Protein AF-A0A9E0Y8R3-F1 (afdb_monomer_lite)

Foldseek 3Di:
DDPVCVCVVLVHDLVLVVVCLLDDPVVVVSPVVRPCSLVVCVVVQQWDDDDPDIGGDPVVVVVCVVCVCVSCPPPPPRPVSSVVVPPDDDDPDDDQDDLLVLLVLVVQVVHADACVLQVLVVVCVVVCVVVVQWDQDPRHIHGDPNVVVSNVPDDVVSNPDNSSVVSVPRDRDDDPPVLQVQLVVLVVVVVVPDQLPRSCVVVVHHSVVNLVSVCSHPCNVVVVVVVVVVVVVVVVVVVVVVVVVVVVVVVVVVVVVLVVLLCQFQCNVCVVLCVAWADCVQCPPDDSSNHHQPDQDWGWTAHQQARDIDIDGSNVCCVLVVVVFNPDPVVNRDPDDDRDFFQCRVCVVLCVAWADDVQDPPDDSRRDHQQDKGWTAGNPPGDIDIDGNVCQCVVAVVVPHNPPCVRNVQDDPDDPVNLQFQQQCVNCVPCCVAWADPVLCVLLVHDRNPHTQLAQDKGWTAHNPPRQIEIDGSVVLVVCVVVVHDSQCVVNVHDGDDHQFQCVVQVVLCVQWADCVVVVVVVDDSVSHHQQRQDWGWTAHNPPRDIDTDGSNVCCVPAVVVVHNSPPPPD

pLDDT: mean 76.85, std 16.9, range [23.08, 95.69]

Radius of gyration: 63.51 Å; chains: 1; bounding box: 125×65×151 Å

Sequence (571 aa):
MNKRTLVKSLGISRRQFLRVLAGGPLARAVMRAARGVGDRLVALGLAELAGEELRLTAFGRAFIDAYHDELFAGVPDDRARLLDGLVTMTPAGSGEPGKFEFLFLDFLAAGPRPEYEIRNAAPIVPNLIARGLIRRAADGISLTKAGRAALAACPPEFLDRDPAEIFRSLRPPPGDARKIARAAVFVEQFNSGLDFAQIAEKNGLSPKTVMEIISHHPDYSLILESRRKEREKRGVERRERRAAERREEREAARRERTALLRAQSLGGRFPERIAELWDAGRNAGRDPFAMRQQITFKIWLRCPRDGYSWSRTVFAVQQNWAQGKSGCPACRGRFGKGEKPSLSGSYPEMIERFWDWEANPGLDPQRIGRRDTVRLRCDCHGHEWSSSVWLLVDKFWKRGRTGCPACDGEPRAGSRKAEASIFLERAYPELVAGYWDSEKNSLNGLVTRTMKSDSDKIAWFKCPVDGCEWTYRIHLAVRQWENGENICPRCRGAREPQPKTVMQLYPRLVKRLWDHLKNKPLGLDPALLVTTSTREVCLKCPRDGAVWQVPLESVVGKFWSRGLSGCPKCG

Structure (mmCIF, N/CA/C/O backbone):
data_AF-A0A9E0Y8R3-F1
#
_entry.id   AF-A0A9E0Y8R3-F1
#
loop_
_atom_site.group_PDB
_atom_site.id
_atom_site.type_symbol
_atom_site.label_atom_id
_atom_site.label_alt_id
_atom_site.label_comp_id
_atom_site.label_asym_id
_atom_site.label_entity_id
_atom_site.label_seq_id
_atom_site.pdbx_PDB_ins_code
_atom_site.Cartn_x
_atom_site.Cartn_y
_atom_site.Cartn_z
_atom_site.occupancy
_atom_site.B_iso_or_equiv
_atom_site.auth_seq_id
_atom_site.auth_comp_id
_atom_site.auth_asym_id
_atom_site.auth_atom_id
_atom_site.pdbx_PDB_model_num
ATOM 1 N N . MET A 1 1 ? -58.155 -15.470 37.884 1.00 47.62 1 MET A N 1
ATOM 2 C CA . MET A 1 1 ? -57.202 -16.069 36.918 1.00 47.62 1 MET A CA 1
ATOM 3 C C . MET A 1 1 ? -57.975 -17.068 36.062 1.00 47.62 1 MET A C 1
ATOM 5 O O . MET A 1 1 ? -58.681 -17.871 36.650 1.00 47.62 1 MET A O 1
ATOM 9 N N . ASN A 1 2 ? -57.946 -16.998 34.724 1.00 48.44 2 ASN A N 1
ATOM 10 C CA . ASN A 1 2 ? -58.759 -17.905 33.888 1.00 48.44 2 ASN A CA 1
ATOM 11 C C . ASN A 1 2 ? -58.100 -19.299 33.722 1.00 48.44 2 ASN A C 1
ATOM 13 O O . ASN A 1 2 ? -56.878 -19.430 33.830 1.00 48.44 2 ASN A O 1
ATOM 17 N N . LYS A 1 3 ? -58.917 -20.328 33.435 1.00 52.62 3 LYS A N 1
ATOM 18 C CA . LYS A 1 3 ? -58.564 -21.762 33.300 1.00 52.62 3 LYS A CA 1
ATOM 19 C C . LYS A 1 3 ? -57.308 -22.049 32.468 1.00 52.62 3 LYS A C 1
ATOM 21 O O . LYS A 1 3 ? -56.475 -22.868 32.859 1.00 52.62 3 LYS A O 1
ATOM 26 N N . ARG A 1 4 ? -57.159 -21.392 31.312 1.00 52.09 4 ARG A N 1
ATOM 27 C CA . ARG A 1 4 ? -56.016 -21.600 30.404 1.00 52.09 4 ARG A CA 1
ATOM 28 C C . ARG A 1 4 ? -54.733 -21.014 30.976 1.00 52.09 4 ARG A C 1
ATOM 30 O O . ARG A 1 4 ? -53.665 -21.555 30.708 1.00 52.09 4 ARG A O 1
ATOM 37 N N . THR A 1 5 ? -54.840 -19.951 31.764 1.00 55.53 5 THR A N 1
ATOM 38 C CA . THR A 1 5 ? -53.699 -19.274 32.380 1.00 55.53 5 THR A CA 1
ATOM 39 C C . THR A 1 5 ? -53.151 -20.070 33.564 1.00 55.53 5 THR A C 1
ATOM 41 O O . THR A 1 5 ? -51.937 -20.175 33.683 1.00 55.53 5 THR A O 1
ATOM 44 N N . LEU A 1 6 ? -54.017 -20.711 34.367 1.00 56.97 6 LEU A N 1
ATOM 45 C CA . LEU A 1 6 ? -53.619 -21.549 35.513 1.00 56.97 6 LEU A CA 1
ATOM 46 C C . LEU A 1 6 ? -52.920 -22.848 35.099 1.00 56.97 6 LEU A C 1
ATOM 48 O O . LEU A 1 6 ? -51.835 -23.161 35.581 1.00 56.97 6 LEU A O 1
ATOM 52 N N . VAL A 1 7 ? -53.504 -23.597 34.163 1.00 57.47 7 VAL A N 1
ATOM 53 C CA . VAL A 1 7 ? -52.907 -24.865 33.711 1.00 57.47 7 VAL A CA 1
ATOM 54 C C . VAL A 1 7 ? -51.597 -24.607 32.952 1.00 57.47 7 VAL A C 1
ATOM 56 O O . VAL A 1 7 ? -50.610 -25.308 33.172 1.00 57.47 7 VAL A O 1
ATOM 59 N N . LYS A 1 8 ? -51.528 -23.535 32.142 1.00 57.81 8 LYS A N 1
ATOM 60 C CA . LYS A 1 8 ? -50.270 -23.102 31.507 1.00 57.81 8 LYS A CA 1
ATOM 61 C C . LYS A 1 8 ? -49.225 -22.636 32.522 1.00 57.81 8 LYS A C 1
ATOM 63 O O . LYS A 1 8 ? -48.057 -22.965 32.346 1.00 57.81 8 LYS A O 1
ATOM 68 N N . SER A 1 9 ? -49.610 -21.917 33.582 1.00 55.72 9 SER A N 1
ATOM 69 C CA . SER A 1 9 ? -48.657 -21.449 34.601 1.00 55.72 9 SER A CA 1
ATOM 70 C C . SER A 1 9 ? -48.089 -22.579 35.457 1.00 55.72 9 SER A C 1
ATOM 72 O O . SER A 1 9 ? -47.022 -22.425 36.045 1.00 55.72 9 SER A O 1
ATOM 74 N N . LEU A 1 10 ? -48.770 -23.723 35.528 1.00 56.44 10 LEU A N 1
ATOM 75 C CA . LEU A 1 10 ? -48.276 -24.919 36.214 1.00 56.44 10 LEU A CA 1
ATOM 76 C C . LEU A 1 10 ? -47.388 -25.798 35.317 1.00 56.44 10 LEU A C 1
ATOM 78 O O . LEU A 1 10 ? -46.701 -26.671 35.832 1.00 56.44 10 LEU A O 1
ATOM 82 N N . GLY A 1 11 ? -47.353 -25.552 34.001 1.00 55.81 11 GLY A N 1
ATOM 83 C CA . GLY A 1 11 ? -46.495 -26.287 33.063 1.00 55.81 11 GLY A CA 1
ATOM 84 C C . GLY A 1 11 ? -46.877 -27.760 32.870 1.00 55.81 11 GLY A C 1
ATOM 85 O O . GLY A 1 11 ? -46.059 -28.536 32.385 1.00 55.81 11 GLY A O 1
ATOM 86 N N . ILE A 1 12 ? -48.100 -28.151 33.243 1.00 60.00 12 ILE A N 1
ATOM 87 C CA . ILE A 1 12 ? -48.602 -29.529 33.158 1.00 60.00 12 ILE A CA 1
ATOM 88 C C . ILE A 1 12 ? -49.903 -29.593 32.357 1.00 60.00 12 ILE A C 1
ATOM 90 O O . ILE A 1 12 ? -50.650 -28.620 32.261 1.00 60.00 12 ILE A O 1
ATOM 94 N N . SER A 1 13 ? -50.193 -30.751 31.766 1.00 61.66 13 SER A N 1
ATOM 95 C CA . SER A 1 13 ? -51.445 -30.970 31.035 1.00 61.66 13 SER A CA 1
ATOM 96 C C . SER A 1 13 ? -52.655 -31.046 31.975 1.00 61.66 13 SER A C 1
ATOM 98 O O . SER A 1 13 ? -52.537 -31.430 33.138 1.00 61.66 13 SER A O 1
ATOM 100 N N . ARG A 1 14 ? -53.859 -30.770 31.450 1.00 60.88 14 ARG A N 1
ATOM 101 C CA . ARG A 1 14 ? -55.130 -30.913 32.192 1.00 60.88 14 ARG A CA 1
ATOM 102 C C . ARG A 1 14 ? -55.291 -32.314 32.800 1.00 60.88 14 ARG A C 1
ATOM 104 O O . ARG A 1 14 ? -55.692 -32.424 33.948 1.00 60.88 14 ARG A O 1
ATOM 111 N N . ARG A 1 15 ? -54.914 -33.380 32.079 1.00 58.81 15 ARG A N 1
ATOM 112 C CA . ARG A 1 15 ? -54.946 -34.763 32.601 1.00 58.81 15 ARG A CA 1
ATOM 113 C C . ARG A 1 15 ? -53.953 -34.990 33.746 1.00 58.81 15 ARG A C 1
ATOM 115 O O . ARG A 1 15 ? -54.273 -35.710 34.682 1.00 58.81 15 ARG A O 1
ATOM 122 N N . GLN A 1 16 ? -52.764 -34.389 33.688 1.00 59.12 16 GLN A N 1
ATOM 123 C CA . GLN A 1 16 ? -51.786 -34.464 34.782 1.00 59.12 16 GLN A CA 1
ATOM 124 C C . GLN A 1 16 ? -52.257 -33.681 36.011 1.00 59.12 16 GLN A C 1
ATOM 126 O O . GLN A 1 16 ? -52.131 -34.186 37.118 1.00 59.12 16 GLN A O 1
ATOM 131 N N . PHE A 1 17 ? -52.855 -32.504 35.816 1.00 63.75 17 PHE A N 1
ATOM 132 C CA . PHE A 1 17 ? -53.446 -31.709 36.895 1.00 63.75 17 PHE A CA 1
ATOM 133 C C . PHE A 1 17 ? -54.542 -32.488 37.637 1.00 63.75 17 PHE A C 1
ATOM 135 O O . PHE A 1 17 ? -54.497 -32.593 38.857 1.00 63.75 17 PHE A O 1
ATOM 142 N N . LEU A 1 18 ? -55.461 -33.129 36.907 1.00 60.72 18 LEU A N 1
ATOM 143 C CA . LEU A 1 18 ? -56.520 -33.950 37.505 1.00 60.72 18 LEU A CA 1
ATOM 144 C C . LEU A 1 18 ? -55.975 -35.186 38.244 1.00 60.72 18 LEU A C 1
ATOM 146 O O . LEU A 1 18 ? -56.464 -35.523 39.315 1.00 60.72 18 LEU A O 1
ATOM 150 N N . ARG A 1 19 ? -54.915 -35.826 37.732 1.00 58.12 19 ARG A N 1
ATOM 151 C CA . ARG A 1 19 ? -54.259 -36.964 38.405 1.00 58.12 19 ARG A CA 1
ATOM 152 C C . ARG A 1 19 ? -53.492 -36.575 39.668 1.00 58.12 19 ARG A C 1
ATOM 154 O O . ARG A 1 19 ? -53.385 -37.393 40.570 1.00 58.12 19 ARG A O 1
ATOM 161 N N . VAL A 1 20 ? -52.955 -35.355 39.737 1.00 59.56 20 VAL A N 1
ATOM 162 C CA . VAL A 1 20 ? -52.355 -34.816 40.971 1.00 59.56 20 VAL A CA 1
ATOM 163 C C . VAL A 1 20 ? -53.433 -34.601 42.033 1.00 59.56 20 VAL A C 1
ATOM 165 O O . VAL A 1 20 ? -53.202 -34.917 43.194 1.00 59.56 20 VAL A O 1
ATOM 168 N N . LEU A 1 21 ? -54.618 -34.132 41.629 1.00 56.56 21 LEU A N 1
ATOM 169 C CA . LEU A 1 21 ? -55.757 -33.953 42.531 1.00 56.56 21 LEU A CA 1
ATOM 170 C C . LEU A 1 21 ? -56.365 -35.284 43.003 1.00 56.56 21 LEU A C 1
ATOM 172 O O . LEU A 1 21 ? -56.852 -35.346 44.124 1.00 56.56 21 LEU A O 1
ATOM 176 N N . ALA A 1 22 ? -56.307 -36.343 42.185 1.00 52.94 22 ALA A N 1
ATOM 177 C CA . ALA A 1 22 ? -56.908 -37.647 42.486 1.00 52.94 22 ALA A CA 1
ATOM 178 C C . ALA A 1 22 ? -56.158 -38.521 43.503 1.00 52.94 22 ALA A C 1
ATOM 180 O O . ALA A 1 22 ? -56.674 -39.557 43.915 1.00 52.94 22 ALA A O 1
ATOM 181 N N . GLY A 1 23 ? -54.957 -38.114 43.921 1.00 54.59 23 GLY A N 1
ATOM 182 C CA . GLY A 1 23 ? -54.152 -38.866 44.884 1.00 54.59 23 GLY A CA 1
ATOM 183 C C . GLY A 1 23 ? -53.606 -40.203 44.351 1.00 54.59 23 GLY A C 1
ATOM 184 O O . GLY A 1 23 ? -53.799 -40.590 43.199 1.00 54.59 23 GLY A O 1
ATOM 185 N N . GLY A 1 24 ? -52.843 -40.908 45.195 1.00 50.69 24 GLY A N 1
ATOM 186 C CA . GLY A 1 24 ? -52.292 -42.240 44.904 1.00 50.69 24 GLY A CA 1
ATOM 187 C C . GLY A 1 24 ? -50.820 -42.289 44.436 1.00 50.69 24 GLY A C 1
ATOM 188 O O . GLY A 1 24 ? -50.138 -41.266 44.323 1.00 50.69 24 GLY A O 1
ATOM 189 N N . PRO A 1 25 ? -50.269 -43.495 44.180 1.00 44.38 25 PRO A N 1
ATOM 190 C CA . PRO A 1 25 ? -48.847 -43.700 43.857 1.00 44.38 25 PRO A CA 1
ATOM 191 C C . PRO A 1 25 ? -48.383 -42.961 42.591 1.00 44.38 25 PRO A C 1
ATOM 193 O O . PRO A 1 25 ? -47.255 -42.471 42.527 1.00 44.38 25 PRO A O 1
ATOM 196 N N . LEU A 1 26 ? -49.275 -42.817 41.604 1.00 39.47 26 LEU A N 1
ATOM 197 C CA . LEU A 1 26 ? -48.995 -42.114 40.350 1.00 39.47 26 LEU A CA 1
ATOM 198 C C . LEU A 1 26 ? -48.906 -40.585 40.545 1.00 39.47 26 LEU A C 1
ATOM 200 O O . LEU A 1 26 ? -48.095 -39.937 39.886 1.00 39.47 26 LEU A O 1
ATOM 204 N N . ALA A 1 27 ? -49.672 -40.010 41.483 1.00 52.88 27 ALA A N 1
ATOM 205 C CA . ALA A 1 27 ? -49.593 -38.592 41.847 1.00 52.88 27 ALA A CA 1
ATOM 206 C C . ALA A 1 27 ? -48.237 -38.258 42.491 1.00 52.88 27 ALA A C 1
ATOM 208 O O . ALA A 1 27 ? -47.607 -37.260 42.139 1.00 52.88 27 ALA A O 1
ATOM 209 N N . ARG A 1 28 ? -47.720 -39.155 43.343 1.00 52.31 28 ARG A N 1
ATOM 210 C CA . ARG A 1 28 ? -46.374 -39.046 43.934 1.00 52.31 28 ARG A CA 1
ATOM 211 C C . ARG A 1 28 ? -45.263 -39.105 42.877 1.00 52.31 28 ARG A C 1
ATOM 213 O O . ARG A 1 28 ? -44.302 -38.344 42.961 1.00 52.31 28 ARG A O 1
ATOM 220 N N . ALA A 1 29 ? -45.409 -39.943 41.848 1.00 42.97 29 ALA A N 1
ATOM 221 C CA . ALA A 1 29 ? -44.460 -40.019 40.733 1.00 42.97 29 ALA A CA 1
ATOM 222 C C . ALA A 1 29 ? -44.472 -38.753 39.850 1.00 42.97 29 ALA A C 1
ATOM 224 O O . ALA A 1 29 ? -43.411 -38.244 39.489 1.00 42.97 29 ALA A O 1
ATOM 225 N N . VAL A 1 30 ? -45.655 -38.196 39.560 1.00 46.50 30 VAL A N 1
ATOM 226 C CA . VAL A 1 30 ? -45.801 -36.938 38.802 1.00 46.50 30 VAL A CA 1
ATOM 227 C C . VAL A 1 30 ? -45.253 -35.741 39.590 1.00 46.50 30 VAL A C 1
ATOM 229 O O . VAL A 1 30 ? -44.582 -34.893 39.007 1.00 46.50 30 VAL A O 1
ATOM 232 N N . MET A 1 31 ? -45.452 -35.701 40.911 1.00 53.09 31 MET A N 1
ATOM 233 C CA . MET A 1 31 ? -44.931 -34.645 41.792 1.00 53.09 31 MET A CA 1
ATOM 234 C C . MET A 1 31 ? -43.403 -34.689 41.946 1.00 53.09 31 MET A C 1
ATOM 236 O O . MET A 1 31 ? -42.766 -33.641 42.009 1.00 53.09 31 MET A O 1
ATOM 240 N N . ARG A 1 32 ? -42.789 -35.883 41.932 1.00 49.56 32 ARG A N 1
ATOM 241 C CA . ARG A 1 32 ? -41.320 -36.025 41.897 1.00 49.56 32 ARG A CA 1
ATOM 242 C C . ARG A 1 32 ? -40.722 -35.651 40.537 1.00 49.56 32 ARG A C 1
ATOM 244 O O . ARG A 1 32 ? -39.627 -35.096 40.491 1.00 49.56 32 ARG A O 1
ATOM 251 N N . ALA A 1 33 ? -41.429 -35.939 39.442 1.00 41.09 33 ALA A N 1
ATOM 252 C CA . ALA A 1 33 ? -40.978 -35.626 38.086 1.00 41.09 33 ALA A CA 1
ATOM 253 C C . ALA A 1 33 ? -41.142 -34.136 37.721 1.00 41.09 33 ALA A C 1
ATOM 255 O O . ALA A 1 33 ? -40.322 -33.588 36.987 1.00 41.09 33 ALA A O 1
ATOM 256 N N . ALA A 1 34 ? -42.166 -33.460 38.250 1.00 49.12 34 ALA A N 1
ATOM 257 C CA . ALA A 1 34 ? -42.466 -32.056 37.975 1.00 49.12 34 ALA A CA 1
ATOM 258 C C . ALA A 1 34 ? -42.057 -31.155 39.157 1.00 49.12 34 ALA A C 1
ATOM 260 O O . ALA A 1 34 ? -42.903 -30.678 39.917 1.00 49.12 34 ALA A O 1
ATOM 261 N N . ARG A 1 35 ? -40.742 -30.924 39.320 1.00 49.31 35 ARG A N 1
ATOM 262 C CA . ARG A 1 35 ? -40.184 -30.024 40.351 1.00 49.31 35 ARG A CA 1
ATOM 263 C C . ARG A 1 35 ? -40.910 -28.667 40.340 1.00 49.31 35 ARG A C 1
ATOM 265 O O . ARG A 1 35 ? -40.784 -27.906 39.383 1.00 49.31 35 ARG A O 1
ATOM 272 N N . GLY A 1 36 ? -41.650 -28.370 41.410 1.00 54.75 36 GLY A N 1
ATOM 273 C CA . GLY A 1 36 ? -42.261 -27.059 41.664 1.00 54.75 36 GLY A CA 1
ATOM 274 C C . GLY A 1 36 ? -43.771 -26.941 41.426 1.00 54.75 36 GLY A C 1
ATOM 275 O O . GLY A 1 36 ? -44.317 -25.859 41.629 1.00 54.75 36 GLY A O 1
ATOM 276 N N . VAL A 1 37 ? -44.480 -28.004 41.021 1.00 56.50 37 VAL A N 1
ATOM 277 C CA . VAL A 1 37 ? -45.957 -27.952 40.924 1.00 56.50 37 VAL A CA 1
ATOM 278 C C . VAL A 1 37 ? -46.598 -27.880 42.313 1.00 56.50 37 VAL A C 1
ATOM 280 O O . VAL A 1 37 ? -47.489 -27.060 42.518 1.00 56.50 37 VAL A O 1
ATOM 283 N N . GLY A 1 38 ? -46.111 -28.669 43.277 1.00 55.03 38 GLY A N 1
ATOM 284 C CA . GLY A 1 38 ? -46.568 -28.618 44.672 1.00 55.03 38 GLY A CA 1
ATOM 285 C C . GLY A 1 38 ? -46.377 -27.241 45.302 1.00 55.03 38 GLY A C 1
ATOM 286 O O . GLY A 1 38 ? -47.341 -26.656 45.784 1.00 55.03 38 GLY A O 1
ATOM 287 N N . ASP A 1 39 ? -45.178 -26.668 45.176 1.00 55.50 39 ASP A N 1
ATOM 288 C CA . ASP A 1 39 ? -44.868 -25.330 45.698 1.00 55.50 39 ASP A CA 1
ATOM 289 C C . ASP A 1 39 ? -45.768 -24.245 45.094 1.00 55.50 39 ASP A C 1
ATOM 291 O O . ASP A 1 39 ? -46.166 -23.308 45.780 1.00 55.50 39 ASP A O 1
ATOM 295 N N . ARG A 1 40 ? -46.146 -24.377 43.813 1.00 55.28 40 ARG A N 1
ATOM 296 C CA . ARG A 1 40 ? -47.081 -23.451 43.157 1.00 55.28 40 ARG A CA 1
ATOM 297 C C . ARG A 1 40 ? -48.515 -23.625 43.644 1.00 55.28 40 ARG A C 1
ATOM 299 O O . ARG A 1 40 ? -49.216 -22.630 43.775 1.00 55.28 40 ARG A O 1
ATOM 306 N N . LEU A 1 41 ? -48.960 -24.851 43.916 1.00 55.75 41 LEU A N 1
ATOM 307 C CA . LEU A 1 41 ? -50.287 -25.098 44.492 1.00 55.75 41 LEU A CA 1
ATOM 308 C C . LEU A 1 41 ? -50.385 -24.562 45.926 1.00 55.75 41 LEU A C 1
ATOM 310 O O . LEU A 1 41 ? -51.418 -23.997 46.286 1.00 55.75 41 LEU A O 1
ATOM 314 N N . VAL A 1 42 ? -49.291 -24.660 46.687 1.00 58.41 42 VAL A N 1
ATOM 315 C CA . VAL A 1 42 ? -49.156 -24.060 48.020 1.00 58.41 42 VAL A CA 1
ATOM 316 C C . VAL A 1 42 ? -49.117 -22.535 47.943 1.00 58.41 42 VAL A C 1
ATOM 318 O O . VAL A 1 42 ? -49.868 -21.867 48.646 1.00 58.41 42 VAL A O 1
ATOM 321 N N . ALA A 1 43 ? -48.340 -21.962 47.019 1.00 51.41 43 ALA A N 1
ATOM 322 C CA . ALA A 1 43 ? -48.285 -20.513 46.809 1.00 51.41 43 ALA A CA 1
ATOM 323 C C . ALA A 1 43 ? -49.628 -19.910 46.356 1.00 51.41 43 ALA A C 1
ATOM 325 O O . ALA A 1 43 ? -49.905 -18.742 46.619 1.00 51.41 43 ALA A O 1
ATOM 326 N N . LEU A 1 44 ? -50.466 -20.699 45.677 1.00 51.44 44 LEU A N 1
ATOM 327 C CA . LEU A 1 44 ? -51.816 -20.311 45.260 1.00 51.44 44 LEU A CA 1
ATOM 328 C C . LEU A 1 44 ? -52.885 -20.578 46.333 1.00 51.44 44 LEU A C 1
ATOM 330 O O . LEU A 1 44 ? -54.059 -20.299 46.093 1.00 51.44 44 LEU A O 1
ATOM 334 N N . GLY A 1 45 ? -52.505 -21.138 47.486 1.00 50.84 45 GLY A N 1
ATOM 335 C CA . GLY A 1 45 ? -53.415 -21.468 48.584 1.00 50.84 45 GLY A CA 1
ATOM 336 C C . GLY A 1 45 ? -54.400 -22.598 48.273 1.00 50.84 45 GLY A C 1
ATOM 337 O O . GLY A 1 45 ? -55.344 -22.801 49.032 1.00 50.84 45 GLY A O 1
ATOM 338 N N . LEU A 1 46 ? -54.214 -23.327 47.167 1.00 53.91 46 LEU A N 1
ATOM 339 C CA . LEU A 1 46 ? -55.083 -24.437 46.753 1.00 53.91 46 LEU A CA 1
ATOM 340 C C . LEU A 1 46 ? -54.752 -25.732 47.506 1.00 53.91 46 LEU A C 1
ATOM 342 O O . LEU A 1 46 ? -55.612 -26.594 47.668 1.00 53.91 46 LEU A O 1
ATOM 346 N N . ALA A 1 47 ? -53.514 -25.872 47.974 1.00 60.84 47 ALA A N 1
ATOM 347 C CA . ALA A 1 47 ? -53.062 -27.007 48.763 1.00 60.84 47 ALA A CA 1
ATOM 348 C C . ALA A 1 47 ? -52.093 -26.558 49.864 1.00 60.84 47 ALA A C 1
ATOM 350 O O . ALA A 1 47 ? -51.552 -25.460 49.811 1.00 60.84 47 ALA A O 1
ATOM 351 N N . GLU A 1 48 ? -51.864 -27.412 50.846 1.00 60.34 48 GLU A N 1
ATOM 352 C CA . GLU A 1 48 ? -50.905 -27.240 51.932 1.00 60.34 48 GLU A CA 1
ATOM 353 C C . GLU A 1 48 ? -50.065 -28.511 52.097 1.00 60.34 48 GLU A C 1
ATOM 355 O O . GLU A 1 48 ? -50.458 -29.595 51.661 1.00 60.34 48 GLU A O 1
ATOM 360 N N . LEU A 1 49 ? -48.885 -28.378 52.699 1.00 57.16 49 LEU A N 1
ATOM 361 C CA . LEU A 1 49 ? -48.009 -29.504 53.022 1.00 57.16 49 LEU A CA 1
ATOM 362 C C . LEU A 1 49 ? -48.317 -30.004 54.435 1.00 57.16 49 LEU A C 1
ATOM 364 O O . LEU A 1 49 ? -48.178 -29.257 55.400 1.00 57.16 49 LEU A O 1
ATOM 368 N N . ALA A 1 50 ? -48.688 -31.276 54.548 1.00 55.41 50 ALA A N 1
ATOM 369 C CA . ALA A 1 50 ? -48.857 -31.986 55.810 1.00 55.41 50 ALA A CA 1
ATOM 370 C C . ALA A 1 50 ? -47.864 -33.157 55.849 1.00 55.41 50 ALA A C 1
ATOM 372 O O . ALA A 1 50 ? -48.145 -34.254 55.365 1.00 55.41 50 ALA A O 1
ATOM 373 N N . GLY A 1 51 ? -46.666 -32.906 56.383 1.00 63.78 51 GLY A N 1
ATOM 374 C CA . GLY A 1 51 ? -45.543 -33.843 56.281 1.00 63.78 51 GLY A CA 1
ATOM 375 C C . GLY A 1 51 ? -44.995 -33.908 54.850 1.00 63.78 51 GLY A C 1
ATOM 376 O O . GLY A 1 51 ? -44.746 -32.871 54.241 1.00 63.78 51 GLY A O 1
ATOM 377 N N . GLU A 1 52 ? -44.820 -35.116 54.304 1.00 50.22 52 GLU A N 1
ATOM 378 C CA . GLU A 1 52 ? -44.426 -35.324 52.895 1.00 50.22 52 GLU A CA 1
ATOM 379 C C . GLU A 1 52 ? -45.619 -35.343 51.918 1.00 50.22 52 GLU A C 1
ATOM 381 O O . GLU A 1 52 ? -45.443 -35.562 50.715 1.00 50.22 52 GLU A O 1
ATOM 386 N N . GLU A 1 53 ? -46.841 -35.127 52.410 1.00 50.31 53 GLU A N 1
ATOM 387 C CA . GLU A 1 53 ? -48.059 -35.183 51.605 1.00 50.31 53 GLU A CA 1
ATOM 388 C C . GLU A 1 53 ? -48.649 -33.795 51.346 1.00 50.31 53 GLU A C 1
ATOM 390 O O . GLU A 1 53 ? -48.668 -32.920 52.211 1.00 50.31 53 GLU A O 1
ATOM 395 N N . LEU A 1 54 ? -49.166 -33.602 50.131 1.00 53.97 54 LEU A N 1
ATOM 396 C CA . LEU A 1 54 ? -49.877 -32.393 49.729 1.00 53.97 54 LEU A CA 1
ATOM 397 C C . LEU A 1 54 ? -51.379 -32.602 49.969 1.00 53.97 54 LEU A C 1
ATOM 399 O O . LEU A 1 54 ? -51.965 -33.526 49.403 1.00 53.97 54 LEU A O 1
ATOM 403 N N . ARG A 1 55 ? -52.009 -31.752 50.780 1.00 59.50 55 ARG A N 1
ATOM 404 C CA . ARG A 1 55 ? -53.442 -31.812 51.108 1.00 59.50 55 ARG A CA 1
ATOM 405 C C . ARG A 1 55 ? -54.169 -30.598 50.548 1.00 59.50 55 ARG A C 1
ATOM 407 O O . ARG A 1 55 ? -53.652 -29.492 50.598 1.00 59.50 55 ARG A O 1
ATOM 414 N N . LEU A 1 56 ? -55.376 -30.776 50.014 1.00 55.72 56 LEU A N 1
ATOM 415 C CA . LEU A 1 56 ? -56.181 -29.645 49.540 1.00 55.72 56 LEU A CA 1
ATOM 416 C C . LEU A 1 56 ? -56.692 -28.810 50.718 1.00 55.72 56 LEU A C 1
ATOM 418 O O . LEU A 1 56 ? -57.286 -29.346 51.659 1.00 55.72 56 LEU A O 1
ATOM 422 N N . THR A 1 57 ? -56.529 -27.492 50.636 1.00 55.59 57 THR A N 1
ATOM 423 C CA . THR A 1 57 ? -57.136 -26.567 51.602 1.00 55.59 57 THR A CA 1
ATOM 424 C C . THR A 1 57 ? -58.650 -26.506 51.381 1.00 55.59 57 THR A C 1
ATOM 426 O O . THR A 1 57 ? -59.158 -26.915 50.333 1.00 55.59 57 THR A O 1
ATOM 429 N N . ALA A 1 58 ? -59.407 -25.965 52.338 1.00 55.75 58 ALA A N 1
ATOM 430 C CA . ALA A 1 58 ? -60.840 -25.715 52.146 1.00 55.75 58 ALA A CA 1
ATOM 431 C C . ALA A 1 58 ? -61.109 -24.800 50.931 1.00 55.75 58 ALA A C 1
ATOM 433 O O . ALA A 1 58 ? -62.047 -25.035 50.171 1.00 55.75 58 ALA A O 1
ATOM 434 N N . PHE A 1 59 ? -60.233 -23.815 50.690 1.00 51.97 59 PHE A N 1
ATOM 435 C CA . PHE A 1 59 ? -60.265 -22.976 49.489 1.00 51.97 59 PHE A CA 1
ATOM 436 C C . PHE A 1 59 ? -60.007 -23.789 48.214 1.00 51.97 59 PHE A C 1
ATOM 438 O O . PHE A 1 59 ? -60.719 -23.619 47.229 1.00 51.97 59 PHE A O 1
ATOM 445 N N . GLY A 1 60 ? -59.041 -24.710 48.241 1.00 57.56 60 GLY A N 1
ATOM 446 C CA . GLY A 1 60 ? -58.778 -25.640 47.145 1.00 57.56 60 GLY A CA 1
ATOM 447 C C . GLY A 1 60 ? -59.965 -26.543 46.817 1.00 57.56 60 GLY A C 1
ATOM 448 O O . GLY A 1 60 ? -60.278 -26.724 45.643 1.00 57.56 60 GLY A O 1
ATOM 449 N N . ARG A 1 61 ? -60.664 -27.057 47.836 1.00 58.03 61 ARG A N 1
ATOM 450 C CA . ARG A 1 61 ? -61.878 -27.879 47.667 1.00 58.03 61 ARG A CA 1
ATOM 451 C C . ARG A 1 61 ? -63.024 -27.069 47.073 1.00 58.03 61 ARG A C 1
ATOM 453 O O . ARG A 1 61 ? -63.531 -27.436 46.022 1.00 58.03 61 ARG A O 1
ATOM 460 N N . ALA A 1 62 ? -63.326 -25.905 47.649 1.00 54.72 62 ALA A N 1
ATOM 461 C CA . ALA A 1 62 ? -64.353 -25.005 47.128 1.00 54.72 62 ALA A CA 1
ATOM 462 C C . ALA A 1 62 ? -64.043 -24.515 45.701 1.00 54.72 62 ALA A C 1
ATOM 464 O O . ALA A 1 62 ? -64.950 -24.328 44.895 1.00 54.72 62 ALA A O 1
ATOM 465 N N . PHE A 1 63 ? -62.762 -24.320 45.368 1.00 58.91 63 PHE A N 1
ATOM 466 C CA . PHE A 1 63 ? -62.321 -24.012 44.010 1.00 58.91 63 PHE A CA 1
ATOM 467 C C . PHE A 1 63 ? -62.588 -25.187 43.060 1.00 58.91 63 PHE A C 1
ATOM 469 O O . PHE A 1 63 ? -63.099 -24.985 41.966 1.00 58.91 63 PHE A O 1
ATOM 476 N N . ILE A 1 64 ? -62.285 -26.420 43.457 1.00 57.38 64 ILE A N 1
ATOM 477 C CA . ILE A 1 64 ? -62.552 -27.603 42.627 1.00 57.38 64 ILE A CA 1
ATOM 478 C C . ILE A 1 64 ? -64.059 -27.806 42.427 1.00 57.38 64 ILE A C 1
ATOM 480 O O . ILE A 1 64 ? -64.480 -28.028 41.293 1.00 57.38 64 ILE A O 1
ATOM 484 N N . ASP A 1 65 ? -64.859 -27.640 43.480 1.00 55.31 65 ASP A N 1
ATOM 485 C CA . ASP A 1 65 ? -66.319 -27.765 43.429 1.00 55.31 65 ASP A CA 1
ATOM 486 C C . ASP A 1 65 ? -66.959 -26.680 42.549 1.00 55.31 65 ASP A C 1
ATOM 488 O O . ASP A 1 65 ? -67.827 -26.971 41.730 1.00 55.31 65 ASP A O 1
ATOM 492 N N . ALA A 1 66 ? -66.485 -25.431 42.637 1.00 52.22 66 ALA A N 1
ATOM 493 C CA . ALA A 1 66 ? -67.010 -24.314 41.846 1.00 52.22 66 ALA A CA 1
ATOM 494 C C . ALA A 1 66 ? -66.694 -24.403 40.342 1.00 52.22 66 ALA A C 1
ATOM 496 O O . ALA A 1 66 ? -67.380 -23.776 39.538 1.00 52.22 66 ALA A O 1
ATOM 497 N N . TYR A 1 67 ? -65.662 -25.158 39.951 1.00 52.88 67 TYR A N 1
ATOM 498 C CA . TYR A 1 67 ? -65.261 -25.345 38.551 1.00 52.88 67 TYR A CA 1
ATOM 499 C C . TYR A 1 67 ? -65.426 -26.806 38.079 1.00 52.88 67 TYR A C 1
ATOM 501 O O . TYR A 1 67 ? -64.868 -27.181 37.044 1.00 52.88 67 TYR A O 1
ATOM 509 N N . HIS A 1 68 ? -66.194 -27.621 38.818 1.00 53.59 68 HIS A N 1
ATOM 510 C CA . HIS A 1 68 ? -66.382 -29.065 38.629 1.00 53.59 68 HIS A CA 1
ATOM 511 C C . HIS A 1 68 ? -66.830 -29.436 37.203 1.00 53.59 68 HIS A C 1
ATOM 513 O O . HIS A 1 68 ? -66.106 -30.130 36.481 1.00 53.59 68 HIS A O 1
ATOM 519 N N . ASP A 1 69 ? -67.964 -28.909 36.739 1.00 51.69 69 ASP A N 1
ATOM 520 C CA . ASP A 1 69 ? -68.543 -29.299 35.442 1.00 51.69 69 ASP A CA 1
ATOM 521 C C . ASP A 1 69 ? -67.646 -28.897 34.258 1.00 51.69 69 ASP A C 1
ATOM 523 O O . ASP A 1 69 ? -67.549 -29.591 33.243 1.00 51.69 69 ASP A O 1
ATOM 527 N N . GLU A 1 70 ? -66.872 -27.823 34.417 1.00 52.12 70 GLU A N 1
ATOM 528 C CA . GLU A 1 70 ? -65.947 -27.337 33.398 1.00 52.12 70 GLU A CA 1
ATOM 529 C C . GLU A 1 70 ? -64.572 -28.031 33.429 1.00 52.12 70 GLU A C 1
ATOM 531 O O . GLU A 1 70 ? -63.906 -28.145 32.387 1.00 52.12 70 GLU A O 1
ATOM 536 N N . LEU A 1 71 ? -64.090 -28.470 34.598 1.00 50.91 71 LEU A N 1
ATOM 537 C CA . LEU A 1 71 ? -62.807 -29.166 34.767 1.00 50.91 71 LEU A CA 1
ATOM 538 C C . LEU A 1 71 ? -62.886 -30.639 34.358 1.00 50.91 71 LEU A C 1
ATOM 540 O O . LEU A 1 71 ? -61.893 -31.146 33.818 1.00 50.91 71 LEU A O 1
ATOM 544 N N . PHE A 1 72 ? -64.053 -31.273 34.488 1.00 51.38 72 PHE A N 1
ATOM 545 C CA . PHE A 1 72 ? -64.245 -32.717 34.296 1.00 51.38 72 PHE A CA 1
ATOM 546 C C . PHE A 1 72 ? -65.077 -33.117 33.063 1.00 51.38 72 PHE A C 1
ATOM 548 O O . PHE A 1 72 ? -65.205 -34.307 32.784 1.00 51.38 72 PHE A O 1
ATOM 555 N N . ALA A 1 73 ? -65.541 -32.162 32.245 1.00 49.09 73 ALA A N 1
ATOM 556 C CA . ALA A 1 73 ? -66.178 -32.464 30.958 1.00 49.09 73 ALA A CA 1
ATOM 557 C C . ALA A 1 73 ? -65.322 -33.423 30.095 1.00 49.09 73 ALA A C 1
ATOM 559 O O . ALA A 1 73 ? -64.219 -33.052 29.666 1.00 49.09 73 ALA A O 1
ATOM 560 N N . GLY A 1 74 ? -65.842 -34.637 29.855 1.00 51.78 74 GLY A N 1
ATOM 561 C CA . GLY A 1 74 ? -65.226 -35.691 29.036 1.00 51.78 74 GLY A CA 1
ATOM 562 C C . GLY A 1 74 ? -64.501 -36.821 29.788 1.00 51.78 74 GLY A C 1
ATOM 563 O O . GLY A 1 74 ? -63.779 -37.579 29.140 1.00 51.78 74 GLY A O 1
ATOM 564 N N . VAL A 1 75 ? -64.644 -36.945 31.115 1.00 47.25 75 VAL A N 1
ATOM 565 C CA . VAL A 1 75 ? -64.065 -38.053 31.908 1.00 47.25 75 VAL A CA 1
ATOM 566 C C . VAL A 1 75 ? -65.159 -38.681 32.793 1.00 47.25 75 VAL A C 1
ATOM 568 O O . VAL A 1 75 ? -65.548 -38.045 33.768 1.00 47.25 75 VAL A O 1
ATOM 571 N N . PRO A 1 76 ? -65.693 -39.877 32.461 1.00 43.88 76 PRO A N 1
ATOM 572 C CA . PRO A 1 76 ? -66.960 -40.347 33.041 1.00 43.88 76 PRO A CA 1
ATOM 573 C C . PRO A 1 76 ? -66.941 -40.791 34.517 1.00 43.88 76 PRO A C 1
ATOM 575 O O . PRO A 1 76 ? -67.977 -40.677 35.157 1.00 43.88 76 PRO A O 1
ATOM 578 N N . ASP A 1 77 ? -65.813 -41.252 35.081 1.00 49.75 77 ASP A N 1
ATOM 579 C CA . ASP A 1 77 ? -65.847 -42.097 36.303 1.00 49.75 77 ASP A CA 1
ATOM 580 C C . ASP A 1 77 ? -64.897 -41.717 37.462 1.00 49.75 77 ASP A C 1
ATOM 582 O O . ASP A 1 77 ? -64.700 -42.493 38.398 1.00 49.75 77 ASP A O 1
ATOM 586 N N . ASP A 1 78 ? -64.321 -40.513 37.478 1.00 48.66 78 ASP A N 1
ATOM 587 C CA . ASP A 1 78 ? -63.329 -40.156 38.511 1.00 48.66 78 ASP A CA 1
ATOM 588 C C . ASP A 1 78 ? -63.919 -39.452 39.756 1.00 48.66 78 ASP A C 1
ATOM 590 O O . ASP A 1 78 ? -63.223 -39.326 40.762 1.00 48.66 78 ASP A O 1
ATOM 594 N N . ARG A 1 79 ? -65.200 -39.040 39.750 1.00 46.44 79 ARG A N 1
ATOM 595 C CA . ARG A 1 79 ? -65.830 -38.277 40.858 1.00 46.44 79 ARG A CA 1
ATOM 596 C C . ARG A 1 79 ? -65.910 -39.071 42.166 1.00 46.44 79 ARG A C 1
ATOM 598 O O . ARG A 1 79 ? -65.548 -38.550 43.217 1.00 46.44 79 ARG A O 1
ATOM 605 N N . ALA A 1 80 ? -66.369 -40.321 42.103 1.00 42.66 80 ALA A N 1
ATOM 606 C CA . ALA A 1 80 ? -66.546 -41.159 43.289 1.00 42.66 80 ALA A CA 1
ATOM 607 C C . ALA A 1 80 ? -65.196 -41.584 43.886 1.00 42.66 80 ALA A C 1
ATOM 609 O O . ALA A 1 80 ? -65.002 -41.463 45.086 1.00 42.66 80 ALA A O 1
ATOM 610 N N . ARG A 1 81 ? -64.220 -41.970 43.049 1.00 42.06 81 ARG A N 1
ATOM 611 C CA . ARG A 1 81 ? -62.878 -42.396 43.494 1.00 42.06 81 ARG A CA 1
ATOM 612 C C . ARG A 1 81 ? -62.051 -41.273 44.130 1.00 42.06 81 ARG A C 1
ATOM 614 O O . ARG A 1 81 ? -61.280 -41.545 45.046 1.00 42.06 81 ARG A O 1
ATOM 621 N N . LEU A 1 82 ? -62.210 -40.032 43.660 1.00 42.28 82 LEU A N 1
ATOM 622 C CA . LEU A 1 82 ? -61.559 -38.851 44.241 1.00 42.28 82 LEU A CA 1
ATOM 623 C C . LEU A 1 82 ? -62.106 -38.503 45.627 1.00 42.28 82 LEU A C 1
ATOM 625 O O . LEU A 1 82 ? -61.338 -38.101 46.495 1.00 42.28 82 LEU A O 1
ATOM 629 N N . LEU A 1 83 ? -63.418 -38.646 45.820 1.00 40.56 83 LEU A N 1
ATOM 630 C CA . LEU A 1 83 ? -64.077 -38.349 47.089 1.00 40.56 83 LEU A CA 1
ATOM 631 C C . LEU A 1 83 ? -63.905 -39.495 48.101 1.00 40.56 83 LEU A C 1
ATOM 633 O O . LEU A 1 83 ? -63.627 -39.207 49.259 1.00 40.56 83 LEU A O 1
ATOM 637 N N . ASP A 1 84 ? -63.950 -40.763 47.672 1.00 37.31 84 ASP A N 1
ATOM 638 C CA . ASP A 1 84 ? -63.757 -41.937 48.548 1.00 37.31 84 ASP A CA 1
ATOM 639 C C . ASP A 1 84 ? -62.316 -42.072 49.063 1.00 37.31 84 ASP A C 1
ATOM 641 O O . ASP A 1 84 ? -62.095 -42.401 50.226 1.00 37.31 84 ASP A O 1
ATOM 645 N N . GLY A 1 85 ? -61.309 -41.758 48.238 1.00 37.69 85 GLY A N 1
ATOM 646 C CA . GLY A 1 85 ? -59.898 -41.801 48.650 1.00 37.69 85 GLY A CA 1
ATOM 647 C C . GLY A 1 85 ? -59.498 -40.738 49.685 1.00 37.69 85 GLY A C 1
ATOM 648 O O . GLY A 1 85 ? -58.368 -40.753 50.171 1.00 37.69 85 GLY A O 1
ATOM 649 N N . LEU A 1 86 ? -60.402 -39.811 50.016 1.00 34.97 86 LEU A N 1
ATOM 650 C CA . LEU A 1 86 ? -60.205 -38.717 50.973 1.00 34.97 86 LEU A CA 1
ATOM 651 C C . LEU A 1 86 ? -60.906 -38.952 52.322 1.00 34.97 86 LEU A C 1
ATOM 653 O O . LEU A 1 86 ? -60.763 -38.124 53.225 1.00 34.97 86 LEU A O 1
ATOM 657 N N . VAL A 1 87 ? -61.630 -40.064 52.485 1.00 32.34 87 VAL A N 1
ATOM 658 C CA . VAL A 1 87 ? -62.403 -40.378 53.695 1.00 32.34 87 VAL A CA 1
ATOM 659 C C . VAL A 1 87 ? -61.744 -41.529 54.449 1.00 32.34 87 VAL A C 1
ATOM 661 O O . VAL A 1 87 ? -62.256 -42.630 54.471 1.00 32.34 87 VAL A O 1
ATOM 664 N N . THR A 1 88 ? -60.603 -41.275 55.089 1.00 28.48 88 THR A N 1
ATOM 665 C CA . THR A 1 88 ? -60.230 -41.921 56.364 1.00 28.48 88 THR A CA 1
ATOM 666 C C . THR A 1 88 ? -58.997 -41.228 56.925 1.00 28.48 88 THR A C 1
ATOM 668 O O . THR A 1 88 ? -57.891 -41.449 56.447 1.00 28.48 88 THR A O 1
ATOM 671 N N . MET A 1 89 ? -59.216 -40.366 57.916 1.00 23.08 89 MET A N 1
ATOM 672 C CA . MET A 1 89 ? -58.429 -40.143 59.137 1.00 23.08 89 MET A CA 1
ATOM 673 C C . MET A 1 89 ? -58.867 -38.782 59.682 1.00 23.08 89 MET A C 1
ATOM 675 O O . MET A 1 89 ? -58.682 -37.739 59.056 1.00 23.08 89 MET A O 1
ATOM 679 N N . THR A 1 90 ? -59.518 -38.836 60.836 1.00 25.69 90 THR A N 1
ATOM 680 C CA . THR A 1 90 ? -59.954 -37.708 61.656 1.00 25.69 90 THR A CA 1
ATOM 681 C C . THR A 1 90 ? -58.840 -36.661 61.810 1.00 25.69 90 THR A C 1
ATOM 683 O O . THR A 1 90 ? -57.717 -37.019 62.177 1.00 25.69 90 THR A O 1
ATOM 686 N N . PRO A 1 91 ? -59.101 -35.365 61.557 1.00 28.55 91 PRO A N 1
ATOM 687 C CA . PRO A 1 91 ? -58.102 -34.331 61.761 1.00 28.55 91 PRO A CA 1
ATOM 688 C C . PRO A 1 91 ? -58.022 -33.972 63.245 1.00 28.55 91 PRO A C 1
ATOM 690 O O . PRO A 1 91 ? -58.911 -33.332 63.798 1.00 28.55 91 PRO A O 1
ATOM 693 N N . ALA A 1 92 ? -56.899 -34.305 63.874 1.00 31.72 92 ALA A N 1
ATOM 694 C CA . ALA A 1 92 ? -56.363 -33.446 64.916 1.00 31.72 92 ALA A CA 1
ATOM 695 C C . ALA A 1 92 ? -55.810 -32.185 64.225 1.00 31.72 92 ALA A C 1
ATOM 697 O O . ALA A 1 92 ? -54.810 -32.255 63.511 1.00 31.72 92 ALA A O 1
ATOM 698 N N . GLY A 1 93 ? -56.490 -31.048 64.406 1.00 36.69 93 GLY A N 1
ATOM 699 C CA . GLY A 1 93 ? -55.947 -29.720 64.096 1.00 36.69 93 GLY A CA 1
ATOM 700 C C . GLY A 1 93 ? -56.386 -29.049 62.787 1.00 36.69 93 GLY A C 1
ATOM 701 O O . GLY A 1 93 ? -55.629 -28.238 62.261 1.00 36.69 93 GLY A O 1
ATOM 702 N N . SER A 1 94 ? -57.582 -29.323 62.254 1.00 32.59 94 SER A N 1
ATOM 703 C CA . SER A 1 94 ? -58.200 -28.445 61.246 1.00 32.59 94 SER A CA 1
ATOM 704 C C . SER A 1 94 ? -58.845 -27.247 61.943 1.00 32.59 94 SER A C 1
ATOM 706 O O . SER A 1 94 ? -59.749 -27.432 62.750 1.00 32.59 94 SER A O 1
ATOM 708 N N . GLY A 1 95 ? -58.356 -26.036 61.659 1.00 43.94 95 GLY A N 1
ATOM 709 C CA . GLY A 1 95 ? -58.754 -24.783 62.309 1.00 43.94 95 GLY A CA 1
ATOM 710 C C . GLY A 1 95 ? -60.216 -24.390 62.092 1.00 43.94 95 GLY A C 1
ATOM 711 O O . GLY A 1 95 ? -60.513 -23.476 61.317 1.00 43.94 95 GLY A O 1
ATOM 712 N N . GLU A 1 96 ? -61.115 -25.043 62.816 1.00 46.94 96 GLU A N 1
ATOM 713 C CA . GLU A 1 96 ? -62.401 -24.475 63.197 1.00 46.94 96 GLU A CA 1
ATOM 714 C C . GLU A 1 96 ? -62.153 -23.302 64.151 1.00 46.94 96 GLU A C 1
ATOM 716 O O . GLU A 1 96 ? -61.273 -23.386 65.016 1.00 46.94 96 GLU A O 1
ATOM 721 N N . PRO A 1 97 ? -62.851 -22.168 63.970 1.00 50.31 97 PRO A N 1
ATOM 722 C CA . PRO A 1 97 ? -62.761 -21.081 64.921 1.00 50.31 97 PRO A CA 1
ATOM 723 C C . PRO A 1 97 ? -63.100 -21.554 66.339 1.00 50.31 97 PRO A C 1
ATOM 725 O O . PRO A 1 97 ? -64.082 -22.254 66.552 1.00 50.31 97 PRO A O 1
ATOM 728 N N . GLY A 1 98 ? -62.289 -21.190 67.333 1.00 57.84 98 GLY A N 1
ATOM 729 C CA . GLY A 1 98 ? -62.656 -21.439 68.731 1.00 57.84 98 GLY A CA 1
ATOM 730 C C . GLY A 1 98 ? -63.862 -20.583 69.142 1.00 57.84 98 GLY A C 1
ATOM 731 O O . GLY A 1 98 ? -64.159 -19.583 68.489 1.00 57.84 98 GLY A O 1
ATOM 732 N N . LYS A 1 99 ? -64.516 -20.902 70.269 1.00 63.53 99 LYS A N 1
ATOM 733 C CA . LYS A 1 99 ? -65.670 -20.145 70.813 1.00 63.53 99 LYS A CA 1
ATOM 734 C C . LYS A 1 99 ? -65.506 -18.616 70.731 1.00 63.53 99 LYS A C 1
ATOM 736 O O . LYS A 1 99 ? -66.411 -17.915 70.298 1.00 63.53 99 LYS A O 1
ATOM 741 N N . PHE A 1 100 ? -64.328 -18.100 71.093 1.00 64.06 100 PHE A N 1
ATOM 742 C CA . PHE A 1 100 ? -64.015 -16.665 71.047 1.00 64.06 100 PHE A CA 1
ATOM 743 C C . PHE A 1 100 ? -63.928 -16.078 69.633 1.00 64.06 100 PHE A C 1
ATOM 745 O O . PHE A 1 100 ? -64.293 -14.922 69.429 1.00 64.06 100 PHE A O 1
ATOM 752 N N . GLU A 1 101 ? -63.449 -16.847 68.657 1.00 73.69 101 GLU A N 1
ATOM 753 C CA . GLU A 1 101 ? -63.385 -16.400 67.267 1.00 73.69 101 GLU A CA 1
ATOM 754 C C . GLU A 1 101 ? -64.783 -16.372 66.644 1.00 73.69 101 GLU A C 1
ATOM 756 O O . GLU A 1 101 ? -65.092 -15.423 65.934 1.00 73.69 101 GLU A O 1
ATOM 761 N N . PHE A 1 102 ? -65.654 -17.337 66.959 1.00 77.75 102 PHE A N 1
ATOM 762 C CA . PHE A 1 102 ? -67.045 -17.322 66.494 1.00 77.75 102 PHE A CA 1
ATOM 763 C C . PHE A 1 102 ? -67.846 -16.150 67.049 1.00 77.75 102 PHE A C 1
ATOM 765 O O . PHE A 1 102 ? -68.497 -15.455 66.275 1.00 77.75 102 PHE A O 1
ATOM 772 N N . LEU A 1 103 ? -67.707 -15.854 68.343 1.00 76.25 103 LEU A N 1
ATOM 773 C CA . LEU A 1 103 ? -68.276 -14.642 68.936 1.00 76.25 103 LEU A CA 1
ATOM 774 C C . LEU A 1 103 ? -67.740 -13.376 68.250 1.00 76.25 103 LEU A C 1
ATOM 776 O O . LEU A 1 103 ? -68.472 -12.414 68.046 1.00 76.25 103 LEU A O 1
ATOM 780 N N . PHE A 1 104 ? -66.469 -13.362 67.836 1.00 80.25 104 PHE A N 1
ATOM 781 C CA . PHE A 1 104 ? -65.897 -12.213 67.129 1.00 80.25 104 PHE A CA 1
ATOM 782 C C . PHE A 1 104 ? -66.436 -12.072 65.704 1.00 80.25 104 PHE A C 1
ATOM 784 O O . PHE A 1 104 ? -66.717 -10.962 65.256 1.00 80.25 104 PHE A O 1
ATOM 791 N N . LEU A 1 105 ? -66.612 -13.185 64.990 1.00 83.25 105 LEU A N 1
ATOM 792 C CA . LEU A 1 105 ? -67.259 -13.179 63.682 1.00 83.25 105 LEU A CA 1
ATOM 793 C C . LEU A 1 105 ? -68.721 -12.723 63.799 1.00 83.25 105 LEU A C 1
ATOM 795 O O . LEU A 1 105 ? -69.154 -11.919 62.978 1.00 83.25 105 LEU A O 1
ATOM 799 N N . ASP A 1 106 ? -69.439 -13.165 64.833 1.00 84.38 106 ASP A N 1
ATOM 800 C CA . ASP A 1 106 ? -70.812 -12.744 65.131 1.00 84.38 106 ASP A CA 1
ATOM 801 C C . ASP A 1 106 ? -70.899 -11.237 65.422 1.00 84.38 106 ASP A C 1
ATOM 803 O O . ASP A 1 106 ? -71.700 -10.515 64.828 1.00 84.38 106 ASP A O 1
ATOM 807 N N . PHE A 1 107 ? -69.956 -10.702 66.203 1.00 83.69 107 PHE A N 1
ATOM 808 C CA . PHE A 1 107 ? -69.835 -9.260 66.440 1.00 83.69 107 PHE A CA 1
ATOM 809 C C . PHE A 1 107 ? -69.654 -8.432 65.151 1.00 83.69 107 PHE A C 1
ATOM 811 O O . PHE A 1 107 ? -70.172 -7.313 65.042 1.00 83.69 107 PHE A O 1
ATOM 818 N N . LEU A 1 108 ? -68.925 -8.974 64.167 1.00 84.62 108 LEU A N 1
ATOM 819 C CA . LEU A 1 108 ? -68.712 -8.363 62.849 1.00 84.62 108 LEU A CA 1
ATOM 820 C C . LEU A 1 108 ? -69.879 -8.602 61.871 1.00 84.62 108 LEU A C 1
ATOM 822 O O . LEU A 1 108 ? -69.931 -7.959 60.819 1.00 84.62 108 LEU A O 1
ATOM 826 N N . ALA A 1 109 ? -70.816 -9.505 62.181 1.00 83.69 109 ALA A N 1
ATOM 827 C CA . ALA A 1 109 ? -72.004 -9.746 61.360 1.00 83.69 109 ALA A CA 1
ATOM 828 C C . ALA A 1 109 ? -72.969 -8.556 61.382 1.00 83.69 109 ALA A C 1
ATOM 830 O O . ALA A 1 109 ? -73.622 -8.281 60.375 1.00 83.69 109 ALA A O 1
ATOM 831 N N . ALA A 1 110 ? -72.979 -7.798 62.483 1.00 79.88 110 ALA A N 1
ATOM 832 C CA . ALA A 1 110 ? -73.738 -6.557 62.624 1.00 79.88 110 ALA A CA 1
ATOM 833 C C . ALA A 1 110 ? -73.227 -5.409 61.727 1.00 79.88 110 ALA A C 1
ATOM 835 O O . ALA A 1 110 ? -73.942 -4.432 61.516 1.00 79.88 110 ALA A O 1
ATOM 836 N N . GLY A 1 111 ? -72.007 -5.511 61.193 1.00 82.00 111 GLY A N 1
ATOM 837 C CA . GLY A 1 111 ? -71.425 -4.520 60.292 1.00 82.00 111 GLY A CA 1
ATOM 838 C C . GLY A 1 111 ? -69.912 -4.362 60.468 1.00 82.00 111 GLY A C 1
ATOM 839 O O . GLY A 1 111 ? -69.333 -4.911 61.408 1.00 82.00 111 GLY A O 1
ATOM 840 N N . PRO A 1 112 ? -69.251 -3.621 59.560 1.00 84.62 112 PRO A N 1
ATOM 841 C CA . PRO A 1 112 ? -67.839 -3.278 59.688 1.00 84.62 112 PRO A CA 1
ATOM 842 C C . PRO A 1 112 ? -67.562 -2.543 61.002 1.00 84.62 112 PRO A C 1
ATOM 844 O O . PRO A 1 112 ? -68.351 -1.698 61.424 1.00 84.62 112 PRO A O 1
ATOM 847 N N . ARG A 1 113 ? -66.445 -2.869 61.656 1.00 81.06 113 ARG A N 1
ATOM 848 C CA . ARG A 1 113 ? -66.055 -2.269 62.939 1.00 81.06 113 ARG A CA 1
ATOM 849 C C . ARG A 1 113 ? -64.756 -1.485 62.800 1.00 81.06 113 ARG A C 1
ATOM 851 O O . ARG A 1 113 ? -63.762 -2.073 62.359 1.00 81.06 113 ARG A O 1
ATOM 858 N N . PRO A 1 114 ? -64.711 -0.205 63.204 1.00 75.31 114 PRO A N 1
ATOM 859 C CA . PRO A 1 114 ? -63.467 0.553 63.261 1.00 75.31 114 PRO A CA 1
ATOM 860 C C . PRO A 1 114 ? -62.418 -0.166 64.118 1.00 75.31 114 PRO A C 1
ATOM 862 O O . PRO A 1 114 ? -62.752 -0.749 65.150 1.00 75.31 114 PRO A O 1
ATOM 865 N N . GLU A 1 115 ? -61.135 -0.092 63.743 1.00 70.62 115 GLU A N 1
ATOM 866 C CA . GLU A 1 115 ? -60.061 -0.812 64.455 1.00 70.62 115 GLU A CA 1
ATOM 867 C C . GLU A 1 115 ? -59.958 -0.433 65.949 1.00 70.62 115 GLU A C 1
ATOM 869 O O . GLU A 1 115 ? -59.526 -1.256 66.758 1.00 70.62 115 GLU A O 1
ATOM 874 N N . TYR A 1 116 ? -60.410 0.765 66.350 1.00 66.94 116 TYR A N 1
ATOM 875 C CA . TYR A 1 116 ? -60.414 1.178 67.758 1.00 66.94 116 TYR A CA 1
ATOM 876 C C . TYR A 1 116 ? -61.459 0.432 68.613 1.00 66.94 116 TYR A C 1
ATOM 878 O O . TYR A 1 116 ? -61.191 0.190 69.790 1.00 66.94 116 TYR A O 1
ATOM 886 N N . GLU A 1 117 ? -62.611 0.030 68.055 1.00 62.97 117 GLU A N 1
ATOM 887 C CA . GLU A 1 117 ? -63.685 -0.670 68.794 1.00 62.97 117 GLU A CA 1
ATOM 888 C C . GLU A 1 117 ? -63.324 -2.123 69.103 1.00 62.97 117 GLU A C 1
ATOM 890 O O . GLU A 1 117 ? -63.771 -2.700 70.090 1.00 62.97 117 GLU A O 1
ATOM 895 N N . ILE A 1 118 ? -62.466 -2.705 68.269 1.00 69.94 118 ILE A N 1
ATOM 896 C CA . ILE A 1 118 ? -62.026 -4.101 68.347 1.00 69.94 118 ILE A CA 1
ATOM 897 C C . ILE A 1 118 ? -60.578 -4.226 68.813 1.00 69.94 118 ILE A C 1
ATOM 899 O O . ILE A 1 118 ? -59.958 -5.277 68.654 1.00 69.94 118 ILE A O 1
ATOM 903 N N . ARG A 1 119 ? -60.026 -3.169 69.420 1.00 65.75 119 ARG A N 1
ATOM 904 C CA . ARG A 1 119 ? -58.637 -3.131 69.898 1.00 65.75 119 ARG A CA 1
ATOM 905 C C . ARG A 1 119 ? -58.298 -4.310 70.818 1.00 65.75 119 ARG A C 1
ATOM 907 O O . ARG A 1 119 ? -57.186 -4.828 70.765 1.00 65.75 119 ARG A O 1
ATOM 914 N N . ASN A 1 120 ? -59.260 -4.773 71.613 1.00 62.78 120 ASN A N 1
ATOM 915 C CA . ASN A 1 120 ? -59.085 -5.908 72.523 1.00 62.78 120 ASN A CA 1
ATOM 916 C C . ASN A 1 120 ? -59.069 -7.274 71.805 1.00 62.78 120 ASN A C 1
ATOM 918 O O . ASN A 1 120 ? -58.587 -8.252 72.366 1.00 62.78 120 ASN A O 1
ATOM 922 N N . ALA A 1 121 ? -59.530 -7.337 70.551 1.00 65.12 121 ALA A N 1
ATOM 923 C CA . ALA A 1 121 ? -59.461 -8.508 69.676 1.00 65.12 121 ALA A CA 1
ATOM 924 C C . ALA A 1 121 ? -58.231 -8.491 68.738 1.00 65.12 121 ALA A C 1
ATOM 926 O O . ALA A 1 121 ? -58.054 -9.403 67.929 1.00 65.12 121 ALA A O 1
ATOM 927 N N . ALA A 1 122 ? -57.338 -7.497 68.861 1.00 63.66 122 ALA A N 1
ATOM 928 C CA . ALA A 1 122 ? -56.121 -7.382 68.051 1.00 63.66 122 ALA A CA 1
ATOM 929 C C . ALA A 1 122 ? -55.259 -8.667 67.967 1.00 63.66 122 ALA A C 1
ATOM 931 O O . ALA A 1 122 ? -54.716 -8.916 66.891 1.00 63.66 122 ALA A O 1
ATOM 932 N N . PRO A 1 123 ? -55.148 -9.521 69.012 1.00 58.66 123 PRO A N 1
ATOM 933 C CA . PRO A 1 123 ? -54.354 -10.751 68.927 1.00 58.66 123 PRO A CA 1
ATOM 934 C C . PRO A 1 123 ? -54.885 -11.800 67.934 1.00 58.66 123 PRO A C 1
ATOM 936 O O . PRO A 1 123 ? -54.090 -12.543 67.364 1.00 58.66 123 PRO A O 1
ATOM 939 N N . ILE A 1 124 ? -56.204 -11.864 67.702 1.00 62.91 124 ILE A N 1
ATOM 940 C CA . ILE A 1 124 ? -56.825 -12.869 66.814 1.00 62.91 124 ILE A CA 1
ATOM 941 C C . ILE A 1 124 ? -57.012 -12.359 65.376 1.00 62.91 124 ILE A C 1
ATOM 943 O O . ILE A 1 124 ? -57.079 -13.150 64.434 1.00 62.91 124 ILE A O 1
ATOM 947 N N . VAL A 1 125 ? -57.028 -11.036 65.176 1.00 72.56 125 VAL A N 1
ATOM 948 C CA . VAL A 1 125 ? -57.273 -10.395 63.871 1.00 72.56 125 VAL A CA 1
ATOM 949 C C . VAL A 1 125 ? -56.298 -10.851 62.768 1.00 72.56 125 VAL A C 1
ATOM 951 O O . VAL A 1 125 ? -56.778 -11.241 61.702 1.00 72.56 125 VAL A O 1
ATOM 954 N N . PRO A 1 126 ? -54.960 -10.880 62.960 1.00 64.69 126 PRO A N 1
ATOM 955 C CA . PRO A 1 126 ? -54.035 -11.311 61.908 1.00 64.69 126 PRO A CA 1
ATOM 956 C C . PRO A 1 126 ? -54.267 -12.755 61.448 1.00 64.69 126 PRO A C 1
ATOM 958 O O . PRO A 1 126 ? -54.176 -13.041 60.254 1.00 64.69 126 PRO A O 1
ATOM 961 N N . ASN A 1 127 ? -54.610 -13.657 62.376 1.00 60.66 127 ASN A N 1
ATOM 962 C CA . ASN A 1 127 ? -54.888 -15.061 62.072 1.00 60.66 127 ASN A CA 1
ATOM 963 C C . ASN A 1 127 ? -56.175 -15.210 61.245 1.00 60.66 127 ASN A C 1
ATOM 965 O O . ASN A 1 127 ? -56.188 -15.911 60.233 1.00 60.66 127 ASN A O 1
ATOM 969 N N . LEU A 1 128 ? -57.231 -14.483 61.617 1.00 68.62 128 LEU A N 1
ATOM 970 C CA . LEU A 1 128 ? -58.499 -14.481 60.888 1.00 68.62 128 LEU A CA 1
ATOM 971 C C . LEU A 1 128 ? -58.377 -13.833 59.495 1.00 68.62 128 LEU A C 1
ATOM 973 O O . LEU A 1 128 ? -59.039 -14.286 58.559 1.00 68.62 128 LEU A O 1
ATOM 977 N N . ILE A 1 129 ? -57.510 -12.823 59.326 1.00 74.31 129 ILE A N 1
ATOM 978 C CA . ILE A 1 129 ? -57.160 -12.256 58.008 1.00 74.31 129 ILE A CA 1
ATOM 979 C C . ILE A 1 129 ? -56.394 -13.285 57.170 1.00 74.31 129 ILE A C 1
ATOM 981 O O . ILE A 1 129 ? -56.725 -13.485 56.003 1.00 74.31 129 ILE A O 1
ATOM 985 N N . ALA A 1 130 ? -55.403 -13.968 57.751 1.00 57.50 130 ALA A N 1
ATOM 986 C CA . ALA A 1 130 ? -54.620 -14.992 57.056 1.00 57.50 130 ALA A CA 1
ATOM 987 C C . ALA A 1 130 ? -55.484 -16.185 56.607 1.00 57.50 130 ALA A C 1
ATOM 989 O O . ALA A 1 130 ? -55.292 -16.710 55.513 1.00 57.50 130 ALA A O 1
ATOM 990 N N . ARG A 1 131 ? -56.489 -16.559 57.411 1.00 63.00 131 ARG A N 1
ATOM 991 C CA . ARG A 1 131 ? -57.520 -17.558 57.065 1.00 63.00 131 ARG A CA 1
ATOM 992 C C . ARG A 1 131 ? -58.583 -17.025 56.100 1.00 63.00 131 ARG A C 1
ATOM 994 O O . ARG A 1 131 ? -59.471 -17.767 55.692 1.00 63.00 131 ARG A O 1
ATOM 1001 N N . GLY A 1 132 ? -58.517 -15.743 55.743 1.00 72.62 132 GLY A N 1
ATOM 1002 C CA . GLY A 1 132 ? -59.441 -15.093 54.822 1.00 72.62 132 GLY A CA 1
ATOM 1003 C C . GLY A 1 132 ? -60.860 -14.930 55.365 1.00 72.62 132 GLY A C 1
ATOM 1004 O O . GLY A 1 132 ? -61.767 -14.693 54.570 1.00 72.62 132 GLY A O 1
ATOM 1005 N N . LEU A 1 133 ? -61.082 -15.056 56.677 1.00 71.94 133 LEU A N 1
ATOM 1006 C CA . LEU A 1 133 ? -62.404 -14.952 57.312 1.00 71.94 133 LEU A CA 1
ATOM 1007 C C . LEU A 1 133 ? -62.839 -13.488 57.486 1.00 71.94 133 LEU A C 1
ATOM 1009 O O . LEU A 1 133 ? -64.015 -13.154 57.350 1.00 71.94 133 LEU A O 1
ATOM 1013 N N . ILE A 1 134 ? -61.881 -12.589 57.701 1.00 84.12 134 ILE A N 1
ATOM 1014 C CA . ILE A 1 134 ? -62.107 -11.142 57.817 1.00 84.12 134 ILE A CA 1
ATOM 1015 C C . ILE A 1 134 ? -61.149 -10.377 56.897 1.00 84.12 134 ILE A C 1
ATOM 1017 O O . ILE A 1 134 ? -60.138 -10.914 56.444 1.00 84.12 134 ILE A O 1
ATOM 1021 N N . ARG A 1 135 ? -61.460 -9.112 56.607 1.00 84.69 135 ARG A N 1
ATOM 1022 C CA . ARG A 1 135 ? -60.616 -8.209 55.809 1.00 84.69 135 ARG A CA 1
ATOM 1023 C C . ARG A 1 135 ? -60.629 -6.791 56.376 1.00 84.69 135 ARG A C 1
ATOM 1025 O O . ARG A 1 135 ? -61.608 -6.388 57.000 1.00 84.69 135 ARG A O 1
ATOM 1032 N N . ARG A 1 136 ? -59.588 -6.015 56.068 1.00 87.25 136 ARG A N 1
ATOM 1033 C CA . ARG A 1 136 ? -59.582 -4.557 56.256 1.00 87.25 136 ARG A CA 1
ATOM 1034 C C . ARG A 1 136 ? -60.331 -3.881 55.101 1.00 87.25 136 ARG A C 1
ATOM 1036 O O . ARG A 1 136 ? -60.039 -4.157 53.937 1.00 87.25 136 ARG A O 1
ATOM 1043 N N . ALA A 1 137 ? -61.306 -3.046 55.429 1.00 76.00 137 ALA A N 1
ATOM 1044 C CA . ALA A 1 137 ? -62.097 -2.214 54.528 1.00 76.00 137 ALA A CA 1
ATOM 1045 C C . ALA A 1 137 ? -61.935 -0.728 54.904 1.00 76.00 137 ALA A C 1
ATOM 1047 O O . ALA A 1 137 ? -61.281 -0.402 55.893 1.00 76.00 137 ALA A O 1
ATOM 1048 N N . ALA A 1 138 ? -62.492 0.176 54.093 1.00 73.50 138 ALA A N 1
ATOM 1049 C CA . ALA A 1 138 ? -62.349 1.623 54.286 1.00 73.50 138 ALA A CA 1
ATOM 1050 C C . ALA A 1 138 ? -62.995 2.135 55.591 1.00 73.50 138 ALA A C 1
ATOM 1052 O O . ALA A 1 138 ? -62.562 3.142 56.137 1.00 73.50 138 ALA A O 1
ATOM 1053 N N . ASP A 1 139 ? -64.002 1.421 56.090 1.00 74.31 139 ASP A N 1
ATOM 1054 C CA . ASP A 1 139 ? -64.797 1.697 57.290 1.00 74.31 139 ASP A CA 1
ATOM 1055 C C . ASP A 1 139 ? -64.409 0.820 58.499 1.00 74.31 139 ASP A C 1
ATOM 1057 O O . ASP A 1 139 ? -65.043 0.888 59.551 1.00 74.31 139 ASP A O 1
ATOM 1061 N N . GLY A 1 140 ? -63.344 0.017 58.377 1.00 80.62 140 GLY A N 1
ATOM 1062 C CA . GLY A 1 140 ? -62.826 -0.834 59.448 1.00 80.62 140 GLY A CA 1
ATOM 1063 C C . GLY A 1 140 ? -62.687 -2.303 59.052 1.00 80.62 140 GLY A C 1
ATOM 1064 O O . GLY A 1 140 ? -62.507 -2.649 57.885 1.00 80.62 140 GLY A O 1
ATOM 1065 N N . ILE A 1 141 ? -62.724 -3.207 60.027 1.00 87.12 141 ILE A N 1
ATOM 1066 C CA . ILE A 1 141 ? -62.638 -4.652 59.794 1.00 87.12 141 ILE A CA 1
ATOM 1067 C C . ILE A 1 141 ? -64.025 -5.211 59.473 1.00 87.12 141 ILE A C 1
ATOM 1069 O O . ILE A 1 141 ? -64.995 -4.914 60.163 1.00 87.12 141 ILE A O 1
ATOM 1073 N N . SER A 1 142 ? -64.118 -6.040 58.429 1.00 87.81 142 SER A N 1
ATOM 1074 C CA . SER A 1 142 ? -65.378 -6.622 57.947 1.00 87.81 142 SER A CA 1
ATOM 1075 C C . SER A 1 142 ? -65.264 -8.119 57.645 1.00 87.81 142 SER A C 1
ATOM 1077 O O . SER A 1 142 ? -64.193 -8.616 57.285 1.00 87.81 142 SER A O 1
ATOM 1079 N N . LEU A 1 143 ? -66.389 -8.839 57.734 1.00 85.75 143 LEU A N 1
ATOM 1080 C CA . LEU A 1 143 ? -66.482 -10.242 57.321 1.00 85.75 143 LEU A CA 1
ATOM 1081 C C . LEU A 1 143 ? -66.335 -10.401 55.804 1.00 85.75 143 LEU A C 1
ATOM 1083 O O . LEU A 1 143 ? -67.018 -9.743 55.005 1.00 85.75 143 LEU A O 1
ATOM 1087 N N . THR A 1 144 ? -65.513 -11.361 55.388 1.00 84.38 144 THR A N 1
ATOM 1088 C CA . THR A 1 144 ? -65.494 -11.822 53.996 1.00 84.38 144 THR A CA 1
ATOM 1089 C C . THR A 1 144 ? -66.669 -12.769 53.723 1.00 84.38 144 THR A C 1
ATOM 1091 O O . THR A 1 144 ? -67.454 -13.112 54.610 1.00 84.38 144 THR A O 1
ATOM 1094 N N . LYS A 1 145 ? -66.801 -13.229 52.474 1.00 78.50 145 LYS A N 1
ATOM 1095 C CA . LYS A 1 145 ? -67.746 -14.301 52.128 1.00 78.50 145 LYS A CA 1
ATOM 1096 C C . LYS A 1 145 ? -67.429 -15.603 52.882 1.00 78.50 145 LYS A C 1
ATOM 1098 O O . LYS A 1 145 ? -68.351 -16.288 53.306 1.00 78.50 145 LYS A O 1
ATOM 1103 N N . ALA A 1 146 ? -66.143 -15.905 53.085 1.00 66.06 146 ALA A N 1
ATOM 1104 C CA . ALA A 1 146 ? -65.701 -17.079 53.835 1.00 66.06 146 ALA A CA 1
ATOM 1105 C C . ALA A 1 146 ? -65.999 -16.945 55.337 1.00 66.06 146 ALA A C 1
ATOM 1107 O O . ALA A 1 146 ? -66.479 -17.897 55.940 1.00 66.06 146 ALA A O 1
ATOM 1108 N N . GLY A 1 147 ? -65.809 -15.757 55.924 1.00 75.62 147 GLY A N 1
ATOM 1109 C CA . GLY A 1 147 ? -66.166 -15.503 57.325 1.00 75.62 147 GLY A CA 1
ATOM 1110 C C . GLY A 1 147 ? -67.656 -15.656 57.610 1.00 75.62 147 GLY A C 1
ATOM 1111 O O . GLY A 1 147 ? -68.026 -16.268 58.604 1.00 75.62 147 GLY A O 1
ATOM 1112 N N . ARG A 1 148 ? -68.518 -15.166 56.708 1.00 80.06 148 ARG A N 1
ATOM 1113 C CA . ARG A 1 148 ? -69.977 -15.357 56.821 1.00 80.06 148 ARG A CA 1
ATOM 1114 C C . ARG A 1 148 ? -70.382 -16.824 56.735 1.00 80.06 148 ARG A C 1
ATOM 1116 O O . ARG A 1 148 ? -71.242 -17.254 57.490 1.00 80.06 148 ARG A O 1
ATOM 1123 N N . ALA A 1 149 ? -69.762 -17.582 55.832 1.00 70.06 149 ALA A N 1
ATOM 1124 C CA . ALA A 1 149 ? -70.015 -19.015 55.714 1.00 70.06 149 ALA A CA 1
ATOM 1125 C C . ALA A 1 149 ? -69.551 -19.781 56.964 1.00 70.06 149 ALA A C 1
ATOM 1127 O O . ALA A 1 149 ? -70.259 -20.668 57.424 1.00 70.06 149 ALA A O 1
ATOM 1128 N N . ALA A 1 150 ? -68.403 -19.404 57.540 1.00 71.00 150 ALA A N 1
ATOM 1129 C CA . ALA A 1 150 ? -67.913 -19.983 58.788 1.00 71.00 150 ALA A CA 1
ATOM 1130 C C . ALA A 1 150 ? -68.866 -19.694 59.957 1.00 71.00 150 ALA A C 1
ATOM 1132 O O . ALA A 1 150 ? -69.219 -20.614 60.684 1.00 71.00 150 ALA A O 1
ATOM 1133 N N . LEU A 1 151 ? -69.335 -18.450 60.099 1.00 77.50 151 LEU A N 1
ATOM 1134 C CA . LEU A 1 151 ? -70.312 -18.082 61.126 1.00 77.50 151 LEU A CA 1
ATOM 1135 C C . LEU A 1 151 ? -71.645 -18.830 60.958 1.00 77.50 151 LEU A C 1
ATOM 1137 O O . LEU A 1 151 ? -72.201 -19.305 61.938 1.00 77.50 151 LEU A O 1
ATOM 1141 N N . ALA A 1 152 ? -72.133 -18.995 59.725 1.00 74.44 152 ALA A N 1
ATOM 1142 C CA . ALA A 1 152 ? -73.369 -19.734 59.449 1.00 74.44 152 ALA A CA 1
ATOM 1143 C C . ALA A 1 152 ? -73.277 -21.237 59.778 1.00 74.44 152 ALA A C 1
ATOM 1145 O O . ALA A 1 152 ? -74.300 -21.878 59.994 1.00 74.44 152 ALA A O 1
ATOM 1146 N N . ALA A 1 153 ? -72.065 -21.797 59.810 1.00 69.81 153 ALA A N 1
ATOM 1147 C CA . ALA A 1 153 ? -71.800 -23.182 60.192 1.00 69.81 153 ALA A CA 1
ATOM 1148 C C . ALA A 1 153 ? -71.479 -23.346 61.693 1.00 69.81 153 ALA A C 1
ATOM 1150 O O . ALA A 1 153 ? -71.098 -24.435 62.116 1.00 69.81 153 ALA A O 1
ATOM 1151 N N . CYS A 1 154 ? -71.591 -22.277 62.492 1.00 69.50 154 CYS A N 1
ATOM 1152 C CA . CYS A 1 154 ? -71.253 -22.278 63.911 1.00 69.50 154 CYS A CA 1
ATOM 1153 C C . CYS A 1 154 ? -72.323 -23.002 64.755 1.00 69.50 154 CYS A C 1
ATOM 1155 O O . CYS A 1 154 ? -73.500 -22.643 64.668 1.00 69.50 154 CYS A O 1
ATOM 1157 N N . PRO A 1 155 ? -71.943 -23.982 65.600 1.00 70.38 155 PRO A N 1
ATOM 1158 C CA . PRO A 1 155 ? -72.857 -24.572 66.576 1.00 70.38 155 PRO A CA 1
ATOM 1159 C C . PRO A 1 155 ? -73.465 -23.514 67.523 1.00 70.38 155 PRO A C 1
ATOM 1161 O O . PRO A 1 155 ? -72.718 -22.676 68.039 1.00 70.38 155 PRO A O 1
ATOM 1164 N N . PRO A 1 156 ? -74.787 -23.549 67.799 1.00 70.38 156 PRO A N 1
ATOM 1165 C CA . PRO A 1 156 ? -75.478 -22.519 68.587 1.00 70.38 156 PRO A CA 1
ATOM 1166 C C . PRO A 1 156 ? -74.860 -22.260 69.970 1.00 70.38 156 PRO A C 1
ATOM 1168 O O . PRO A 1 156 ? -74.749 -21.112 70.385 1.00 70.38 156 PRO A O 1
ATOM 1171 N N . GLU A 1 157 ? -74.347 -23.304 70.626 1.00 71.00 157 GLU A N 1
ATOM 1172 C CA . GLU A 1 157 ? -73.669 -23.268 71.938 1.00 71.00 157 GLU A CA 1
ATOM 1173 C C . GLU A 1 157 ? -72.417 -22.360 72.020 1.00 71.00 157 GLU A C 1
ATOM 1175 O O . GLU A 1 157 ? -71.902 -22.028 73.104 1.00 71.00 157 GLU A O 1
ATOM 1180 N N . PHE A 1 158 ? -71.880 -21.944 70.870 1.00 64.69 158 PHE A N 1
ATOM 1181 C CA . PHE A 1 158 ? -70.783 -20.983 70.795 1.00 64.69 158 PHE A CA 1
ATOM 1182 C C . PHE A 1 158 ? -71.252 -19.523 70.764 1.00 64.69 158 PHE A C 1
ATOM 1184 O O . PHE A 1 158 ? -70.435 -18.651 71.061 1.00 64.69 158 PHE A O 1
ATOM 1191 N N . LEU A 1 159 ? -72.537 -19.263 70.495 1.00 72.69 159 LEU A N 1
ATOM 1192 C CA . LEU A 1 159 ? -73.138 -17.929 70.351 1.00 72.69 159 LEU A CA 1
ATOM 1193 C C . LEU A 1 159 ? -74.058 -17.529 71.525 1.00 72.69 159 LEU A C 1
ATOM 1195 O O . LEU A 1 159 ? -74.696 -16.484 71.480 1.00 72.69 159 LEU A O 1
ATOM 1199 N N . ASP A 1 160 ? -74.083 -18.303 72.615 1.00 71.12 160 ASP A N 1
ATOM 1200 C CA . ASP A 1 160 ? -74.971 -18.106 73.781 1.00 71.12 160 ASP A CA 1
ATOM 1201 C C . ASP A 1 160 ? -74.743 -16.814 74.609 1.00 71.12 160 ASP A C 1
ATOM 1203 O O . ASP A 1 160 ? -75.276 -16.678 75.714 1.00 71.12 160 ASP A O 1
ATOM 1207 N N . ARG A 1 161 ? -73.905 -15.870 74.164 1.00 65.56 161 ARG A N 1
ATOM 1208 C CA . ARG A 1 161 ? -73.579 -14.638 74.909 1.00 65.56 161 ARG A CA 1
ATOM 1209 C C . ARG A 1 161 ? -73.450 -13.441 73.981 1.00 65.56 161 ARG A C 1
ATOM 1211 O O . ARG A 1 161 ? -72.961 -13.602 72.870 1.00 65.56 161 ARG A O 1
ATOM 1218 N N . ASP A 1 162 ? -73.776 -12.246 74.486 1.00 72.06 162 ASP A N 1
ATOM 1219 C CA . ASP A 1 162 ? -73.543 -10.985 73.771 1.00 72.06 162 ASP A CA 1
ATOM 1220 C C . ASP A 1 162 ? -72.043 -10.829 73.446 1.00 72.06 162 ASP A C 1
ATOM 1222 O O . ASP A 1 162 ? -71.216 -10.662 74.359 1.00 72.06 162 ASP A O 1
ATOM 1226 N N . PRO A 1 163 ? -71.663 -10.845 72.157 1.00 64.56 163 PRO A N 1
ATOM 1227 C CA . PRO A 1 163 ? -70.279 -10.660 71.758 1.00 64.56 163 PRO A CA 1
ATOM 1228 C C . PRO A 1 163 ? -69.688 -9.333 72.251 1.00 64.56 163 PRO A C 1
ATOM 1230 O O . PRO A 1 163 ? -68.520 -9.274 72.645 1.00 64.56 163 PRO A O 1
ATOM 1233 N N . ALA A 1 164 ? -70.488 -8.261 72.285 1.00 61.38 164 ALA A N 1
ATOM 1234 C CA . ALA A 1 164 ? -70.029 -6.925 72.653 1.00 61.38 164 ALA A CA 1
ATOM 1235 C C . ALA A 1 164 ? -69.648 -6.813 74.139 1.00 61.38 164 ALA A C 1
ATOM 1237 O O . ALA A 1 164 ? -68.795 -6.000 74.503 1.00 61.38 164 ALA A O 1
ATOM 1238 N N . GLU A 1 165 ? -70.264 -7.607 75.015 1.00 64.56 165 GLU A N 1
ATOM 1239 C CA . GLU A 1 165 ? -69.915 -7.683 76.437 1.00 64.56 165 GLU A CA 1
ATOM 1240 C C . GLU A 1 165 ? -68.560 -8.382 76.640 1.00 64.56 165 GLU A C 1
ATOM 1242 O O . GLU A 1 165 ? -67.694 -7.891 77.371 1.00 64.56 165 GLU A O 1
ATOM 1247 N N . ILE A 1 166 ? -68.314 -9.468 75.901 1.00 61.47 166 ILE A N 1
ATOM 1248 C CA . ILE A 1 166 ? -67.067 -10.238 75.975 1.00 61.47 166 ILE A CA 1
ATOM 1249 C C . ILE A 1 166 ? -65.876 -9.401 75.497 1.00 61.47 166 ILE A C 1
ATOM 1251 O O . ILE A 1 166 ? -64.869 -9.323 76.205 1.00 61.47 166 ILE A O 1
ATOM 1255 N N . PHE A 1 167 ? -65.983 -8.698 74.364 1.00 62.88 167 PHE A N 1
ATOM 1256 C CA . PHE A 1 167 ? -64.875 -7.873 73.857 1.00 62.88 167 PHE A CA 1
ATOM 1257 C C . PHE A 1 167 ? -64.582 -6.640 74.721 1.00 62.88 167 PHE A C 1
ATOM 1259 O O . PHE A 1 167 ? -63.425 -6.218 74.811 1.00 62.88 167 PHE A O 1
ATOM 1266 N N . ARG A 1 168 ? -65.595 -6.100 75.415 1.00 62.34 168 ARG A N 1
ATOM 1267 C CA . ARG A 1 168 ? -65.406 -5.052 76.432 1.00 62.34 168 ARG A CA 1
ATOM 1268 C C . ARG A 1 168 ? -64.700 -5.574 77.689 1.00 62.34 168 ARG A C 1
ATOM 1270 O O . ARG A 1 168 ? -63.956 -4.821 78.310 1.00 62.34 168 ARG A O 1
ATOM 1277 N N . SER A 1 169 ? -64.887 -6.850 78.036 1.00 53.78 169 SER A N 1
ATOM 1278 C CA . SER A 1 169 ? -64.263 -7.489 79.209 1.00 53.78 169 SER A CA 1
ATOM 1279 C C . SER A 1 169 ? -62.806 -7.938 78.997 1.00 53.78 169 SER A C 1
ATOM 1281 O O . SER A 1 169 ? -62.056 -8.090 79.966 1.00 53.78 169 SER A O 1
ATOM 1283 N N . LEU A 1 170 ? -62.374 -8.117 77.742 1.00 52.34 170 LEU A N 1
ATOM 1284 C CA . LEU A 1 170 ? -60.998 -8.486 77.403 1.00 52.34 170 LEU A CA 1
ATOM 1285 C C . LEU A 1 170 ? -60.060 -7.297 77.642 1.00 52.34 170 LEU A C 1
ATOM 1287 O O . LEU A 1 170 ? -60.072 -6.321 76.897 1.00 52.34 170 LEU A O 1
ATOM 1291 N N . ARG A 1 171 ? -59.216 -7.363 78.678 1.00 48.19 171 ARG A N 1
ATOM 1292 C CA . ARG A 1 171 ? -58.155 -6.361 78.865 1.00 48.19 171 ARG A CA 1
ATOM 1293 C C . ARG A 1 171 ? -57.110 -6.509 77.750 1.00 48.19 171 ARG A C 1
ATOM 1295 O O . ARG A 1 171 ? -56.728 -7.643 77.454 1.00 48.19 171 ARG A O 1
ATOM 1302 N N . PRO A 1 172 ? -56.598 -5.408 77.164 1.00 47.72 172 PRO A N 1
ATOM 1303 C CA . PRO A 1 172 ? -55.441 -5.496 76.281 1.00 47.72 172 PRO A CA 1
ATOM 1304 C C . PRO A 1 172 ? -54.282 -6.169 77.036 1.00 47.72 172 PRO A C 1
ATOM 1306 O O . PRO A 1 172 ? -54.144 -5.942 78.246 1.00 47.72 172 PRO A O 1
ATOM 1309 N N . PRO A 1 173 ? -53.452 -6.994 76.368 1.00 44.19 173 PRO A N 1
ATOM 1310 C CA . PRO A 1 173 ? -52.307 -7.607 77.025 1.00 44.19 173 PRO A CA 1
ATOM 1311 C C . PRO A 1 173 ? -51.431 -6.500 77.637 1.00 44.19 173 PRO A C 1
ATOM 1313 O O . PRO A 1 173 ? -51.236 -5.458 77.000 1.00 44.19 173 PRO A O 1
ATOM 1316 N N . PRO A 1 174 ? -50.938 -6.670 78.874 1.00 44.19 174 PRO A N 1
ATOM 1317 C CA . PRO A 1 174 ? -50.231 -5.618 79.589 1.00 44.19 174 PRO A CA 1
ATOM 1318 C C . PRO A 1 174 ? -48.856 -5.368 78.954 1.00 44.19 174 PRO A C 1
ATOM 1320 O O . PRO A 1 174 ? -47.856 -5.981 79.309 1.00 44.19 174 PRO A O 1
ATOM 1323 N N . GLY A 1 175 ? -48.810 -4.432 78.011 1.00 50.75 175 GLY A N 1
ATOM 1324 C CA . GLY A 1 175 ? -47.617 -3.695 77.618 1.00 50.75 175 GLY A CA 1
ATOM 1325 C C . GLY A 1 175 ? -47.921 -2.212 77.787 1.00 50.75 175 GLY A C 1
ATOM 1326 O O . GLY A 1 175 ? -48.864 -1.721 77.173 1.00 50.75 175 GLY A O 1
ATOM 1327 N N . ASP A 1 176 ? -47.180 -1.525 78.665 1.00 60.16 176 ASP A N 1
ATOM 1328 C CA . ASP A 1 176 ? -47.372 -0.114 79.041 1.00 60.16 176 ASP A CA 1
ATOM 1329 C C . ASP A 1 176 ? -47.917 0.744 77.888 1.00 60.16 176 ASP A C 1
ATOM 1331 O O . ASP A 1 176 ? -47.198 1.028 76.927 1.00 60.16 176 ASP A O 1
ATOM 1335 N N . ALA A 1 177 ? -49.152 1.242 78.002 1.00 62.72 177 ALA A N 1
ATOM 1336 C CA . ALA A 1 177 ? -49.745 2.156 77.017 1.00 62.72 177 ALA A CA 1
ATOM 1337 C C . ALA A 1 177 ? -48.836 3.369 76.716 1.00 62.72 177 ALA A C 1
ATOM 1339 O O . ALA A 1 177 ? -48.823 3.889 75.601 1.00 62.72 177 ALA A O 1
ATOM 1340 N N . ARG A 1 178 ? -48.004 3.762 77.693 1.00 69.69 178 ARG A N 1
ATOM 1341 C CA . ARG A 1 178 ? -46.958 4.785 77.560 1.00 69.69 178 ARG A CA 1
ATOM 1342 C C . ARG A 1 178 ? -45.866 4.417 76.547 1.00 69.69 178 ARG A C 1
ATOM 1344 O O . ARG A 1 178 ? -45.416 5.291 75.812 1.00 69.69 178 ARG A O 1
ATOM 1351 N N . LYS A 1 179 ? -45.439 3.150 76.482 1.00 72.44 179 LYS A N 1
ATOM 1352 C CA . LYS A 1 179 ? -44.416 2.676 75.531 1.00 72.44 179 LYS A CA 1
ATOM 1353 C C . LYS A 1 179 ? -44.954 2.666 74.102 1.00 72.44 179 LYS A C 1
ATOM 1355 O O . LYS A 1 179 ? -44.262 3.128 73.204 1.00 72.44 179 LYS A O 1
ATOM 1360 N N . ILE A 1 180 ? -46.205 2.238 73.913 1.00 75.56 180 ILE A N 1
ATOM 1361 C CA . ILE A 1 180 ? -46.879 2.243 72.603 1.00 75.56 180 ILE A CA 1
ATOM 1362 C C . ILE A 1 180 ? -47.068 3.680 72.091 1.00 75.56 180 ILE A C 1
ATOM 1364 O O . ILE A 1 180 ? -46.735 3.966 70.944 1.00 75.56 180 ILE A O 1
ATOM 1368 N N . ALA A 1 181 ? -47.531 4.602 72.944 1.00 77.00 181 ALA A N 1
ATOM 1369 C CA . ALA A 1 181 ? -47.683 6.014 72.582 1.00 77.00 181 ALA A CA 1
ATOM 1370 C C . ALA A 1 181 ? -46.345 6.658 72.183 1.00 77.00 181 ALA A C 1
ATOM 1372 O O . ALA A 1 181 ? -46.262 7.370 71.186 1.00 77.00 181 ALA A O 1
ATOM 1373 N N . ARG A 1 182 ? -45.270 6.356 72.923 1.00 83.56 182 ARG A N 1
ATOM 1374 C CA . ARG A 1 182 ? -43.922 6.834 72.590 1.00 83.56 182 ARG A CA 1
ATOM 1375 C C . ARG A 1 182 ? -43.399 6.232 71.282 1.00 83.56 182 ARG A C 1
ATOM 1377 O O . ARG A 1 182 ? -42.753 6.936 70.511 1.00 83.56 182 ARG A O 1
ATOM 1384 N N . ALA A 1 183 ? -43.694 4.960 71.018 1.00 83.81 183 ALA A N 1
ATOM 1385 C CA . ALA A 1 183 ? -43.350 4.304 69.762 1.00 83.81 183 ALA A CA 1
ATOM 1386 C C . ALA A 1 183 ? -44.074 4.943 68.565 1.00 83.81 183 ALA A C 1
ATOM 1388 O O . ALA A 1 183 ? -43.435 5.183 67.545 1.00 83.81 183 ALA A O 1
ATOM 1389 N N . ALA A 1 184 ? -45.359 5.295 68.703 1.00 83.75 184 ALA A N 1
ATOM 1390 C CA . ALA A 1 184 ? -46.153 5.930 67.644 1.00 83.75 184 ALA A CA 1
ATOM 1391 C C . ALA A 1 184 ? -45.550 7.263 67.163 1.00 83.75 184 ALA A C 1
ATOM 1393 O O . ALA A 1 184 ? -45.398 7.465 65.961 1.00 83.75 184 ALA A O 1
ATOM 1394 N N . VAL A 1 185 ? -45.088 8.116 68.087 1.00 87.94 185 VAL A N 1
ATOM 1395 C CA . VAL A 1 185 ? -44.408 9.384 67.748 1.00 87.94 185 VAL A CA 1
ATOM 1396 C C . VAL A 1 185 ? -43.156 9.144 66.898 1.00 87.94 185 VAL A C 1
ATOM 1398 O O . VAL A 1 185 ? -42.878 9.880 65.953 1.00 87.94 185 VAL A O 1
ATOM 1401 N N . PHE A 1 186 ? -42.381 8.102 67.207 1.00 90.19 186 PHE A N 1
ATOM 1402 C CA . PHE A 1 186 ? -41.166 7.788 66.450 1.00 90.19 186 PHE A CA 1
ATOM 1403 C C . PHE A 1 186 ? -41.478 7.151 65.093 1.00 90.19 186 PHE A C 1
ATOM 1405 O O . PHE A 1 186 ? -40.749 7.386 64.130 1.00 90.19 186 PHE A O 1
ATOM 1412 N N . VAL A 1 187 ? -42.573 6.398 64.986 1.00 84.44 187 VAL A N 1
ATOM 1413 C CA . VAL A 1 187 ? -43.065 5.874 63.705 1.00 84.44 187 VAL A CA 1
ATOM 1414 C C . VAL A 1 187 ? -43.561 6.998 62.793 1.00 84.44 187 VAL A C 1
ATOM 1416 O O . VAL A 1 187 ? -43.245 6.980 61.609 1.00 84.44 187 VAL A O 1
ATOM 1419 N N . GLU A 1 188 ? -44.243 8.021 63.311 1.00 85.62 188 GLU A N 1
ATOM 1420 C CA . GLU A 1 188 ? -44.611 9.211 62.523 1.00 85.62 188 GLU A CA 1
ATOM 1421 C C . GLU A 1 188 ? -43.383 9.982 62.022 1.00 85.62 188 GLU A C 1
ATOM 1423 O O . GLU A 1 188 ? -43.313 10.383 60.857 1.00 85.62 188 GLU A O 1
ATOM 1428 N N . GLN A 1 189 ? -42.367 10.141 62.874 1.00 87.75 189 GLN A N 1
ATOM 1429 C CA . GLN A 1 189 ? -41.095 10.741 62.469 1.00 87.75 189 GLN A CA 1
ATOM 1430 C C . GLN A 1 189 ? -40.408 9.912 61.373 1.00 87.75 189 GLN A C 1
ATOM 1432 O O . GLN A 1 189 ? -39.902 10.475 60.406 1.00 87.75 189 GLN A O 1
ATOM 1437 N N . PHE A 1 190 ? -40.457 8.584 61.466 1.00 83.94 190 PHE A N 1
ATOM 1438 C CA . PHE A 1 190 ? -39.941 7.696 60.426 1.00 83.94 190 PHE A CA 1
ATOM 1439 C C . PHE A 1 190 ? -40.739 7.809 59.118 1.00 83.94 190 PHE A C 1
ATOM 1441 O O . PHE A 1 190 ? -40.161 7.931 58.039 1.00 83.94 190 PHE A O 1
ATOM 1448 N N . ASN A 1 191 ? -42.069 7.850 59.206 1.00 81.75 191 ASN A N 1
ATOM 1449 C CA . ASN A 1 191 ? -42.960 7.989 58.053 1.00 81.75 191 ASN A CA 1
ATOM 1450 C C . ASN A 1 191 ? -42.842 9.358 57.363 1.00 81.75 191 ASN A C 1
ATOM 1452 O O . ASN A 1 191 ? -43.129 9.457 56.174 1.00 81.75 191 ASN A O 1
ATOM 1456 N N . SER A 1 192 ? -42.374 10.396 58.066 1.00 84.12 192 SER A N 1
ATOM 1457 C CA . SER A 1 192 ? -42.042 11.696 57.458 1.00 84.12 192 SER A CA 1
ATOM 1458 C C . SER A 1 192 ? -40.674 11.722 56.753 1.00 84.12 192 SER A C 1
ATOM 1460 O O . SER A 1 192 ? -40.285 12.753 56.208 1.00 84.12 192 SER A O 1
ATOM 1462 N N . GLY A 1 193 ? -39.968 10.584 56.698 1.00 80.31 193 GLY A N 1
ATOM 1463 C CA . GLY A 1 193 ? -38.740 10.399 55.921 1.00 80.31 193 GLY A CA 1
ATOM 1464 C C . GLY A 1 193 ? -37.444 10.466 56.730 1.00 80.31 193 GLY A C 1
ATOM 1465 O O . GLY A 1 193 ? -36.370 10.415 56.131 1.00 80.31 193 GLY A O 1
ATOM 1466 N N . LEU A 1 194 ? -37.517 10.564 58.062 1.00 86.06 194 LEU A N 1
ATOM 1467 C CA . LEU A 1 194 ? -36.334 10.540 58.927 1.00 86.06 194 LEU A CA 1
ATOM 1468 C C . LEU A 1 194 ? -35.846 9.105 59.153 1.00 86.06 194 LEU A C 1
ATOM 1470 O O . LEU A 1 194 ? -36.629 8.197 59.434 1.00 86.06 194 LEU A O 1
ATOM 1474 N N . ASP A 1 195 ? -34.533 8.896 59.106 1.00 84.00 195 ASP A N 1
ATOM 1475 C CA . ASP A 1 195 ? -33.935 7.632 59.524 1.00 84.00 195 ASP A CA 1
ATOM 1476 C C . ASP A 1 195 ? -33.742 7.554 61.053 1.00 84.00 195 ASP A C 1
ATOM 1478 O O . ASP A 1 195 ? -33.914 8.520 61.796 1.00 84.00 195 ASP A O 1
ATOM 1482 N N . PHE A 1 196 ? -33.384 6.375 61.568 1.00 84.69 196 PHE A N 1
ATOM 1483 C CA . PHE A 1 196 ? -33.244 6.171 63.017 1.00 84.69 196 PHE A CA 1
ATOM 1484 C C . PHE A 1 196 ? -32.108 6.983 63.650 1.00 84.69 196 PHE A C 1
ATOM 1486 O O . PHE A 1 196 ? -32.149 7.200 64.858 1.00 84.69 196 PHE A O 1
ATOM 1493 N N . ALA A 1 197 ? -31.101 7.408 62.881 1.00 86.56 197 ALA A N 1
ATOM 1494 C CA . ALA A 1 197 ? -30.034 8.263 63.391 1.00 86.56 197 ALA A CA 1
ATOM 1495 C C . ALA A 1 197 ? -30.523 9.706 63.535 1.00 86.56 197 ALA A C 1
ATOM 1497 O O . ALA A 1 197 ? -30.298 10.320 64.572 1.00 86.56 197 ALA A O 1
ATOM 1498 N N . GLN A 1 198 ? -31.285 10.193 62.559 1.00 89.44 198 GLN A N 1
ATOM 1499 C CA . GLN A 1 198 ? -31.904 11.517 62.596 1.00 89.44 198 GLN A CA 1
ATOM 1500 C C . GLN A 1 198 ? -32.979 11.614 63.687 1.00 89.44 198 GLN A C 1
ATOM 1502 O O . GLN A 1 198 ? -33.058 12.608 64.406 1.00 89.44 198 GLN A O 1
ATOM 1507 N N . ILE A 1 199 ? -33.782 10.558 63.868 1.00 89.69 199 ILE A N 1
ATOM 1508 C CA . ILE A 1 199 ? -34.736 10.460 64.985 1.00 89.69 199 ILE A CA 1
ATOM 1509 C C . ILE A 1 199 ? -33.983 10.436 66.320 1.00 89.69 199 ILE A C 1
ATOM 1511 O O . ILE A 1 199 ? -34.392 11.096 67.271 1.00 89.69 199 ILE A O 1
ATOM 1515 N N . ALA A 1 200 ? -32.875 9.701 66.408 1.00 91.12 200 ALA A N 1
ATOM 1516 C CA . ALA A 1 200 ? -32.065 9.634 67.618 1.00 91.12 200 ALA A CA 1
ATOM 1517 C C . ALA A 1 200 ? -31.472 10.999 67.991 1.00 91.12 200 ALA A C 1
ATOM 1519 O O . ALA A 1 200 ? -31.651 11.440 69.123 1.00 91.12 200 ALA A O 1
ATOM 1520 N N . GLU A 1 201 ? -30.869 11.697 67.031 1.00 93.00 201 GLU A N 1
ATOM 1521 C CA . GLU A 1 201 ? -30.318 13.045 67.198 1.00 93.00 201 GLU A CA 1
ATOM 1522 C C . GLU A 1 201 ? -31.389 14.042 67.661 1.00 93.00 201 GLU A C 1
ATOM 1524 O O . GLU A 1 201 ? -31.217 14.714 68.677 1.00 93.00 201 GLU A O 1
ATOM 1529 N N . LYS A 1 202 ? -32.549 14.060 66.992 1.00 91.19 202 LYS A N 1
ATOM 1530 C CA . LYS A 1 202 ? -33.663 14.969 67.305 1.00 91.19 202 LYS A CA 1
ATOM 1531 C C . LYS A 1 202 ? -34.245 14.772 68.707 1.00 91.19 202 LYS A C 1
ATOM 1533 O O . LYS A 1 202 ? -34.810 15.702 69.274 1.00 91.19 202 LYS A O 1
ATOM 1538 N N . ASN A 1 203 ? -34.131 13.565 69.255 1.00 89.25 203 ASN A N 1
ATOM 1539 C CA . ASN A 1 203 ? -34.693 13.212 70.556 1.00 89.25 203 ASN A CA 1
ATOM 1540 C C . ASN A 1 203 ? -33.619 13.019 71.645 1.00 89.25 203 ASN A C 1
ATOM 1542 O O . ASN A 1 203 ? -33.962 12.603 72.750 1.00 89.25 203 ASN A O 1
ATOM 1546 N N . GLY A 1 204 ? -32.338 13.292 71.356 1.00 91.06 204 GLY A N 1
ATOM 1547 C CA . GLY A 1 204 ? -31.235 13.115 72.310 1.00 91.06 204 GLY A CA 1
ATOM 1548 C C . GLY A 1 204 ? -31.023 11.660 72.751 1.00 91.06 204 GLY A C 1
ATOM 1549 O O . GLY A 1 204 ? -30.674 11.397 73.900 1.00 91.06 204 GLY A O 1
ATOM 1550 N N . LEU A 1 205 ? -31.286 10.698 71.865 1.00 93.00 205 LEU A N 1
ATOM 1551 C CA . LEU A 1 205 ? -31.192 9.258 72.125 1.00 93.00 205 LEU A CA 1
ATOM 1552 C C . LEU A 1 205 ? -30.108 8.608 71.260 1.00 93.00 205 LEU A C 1
ATOM 1554 O O . LEU A 1 205 ? -29.556 9.222 70.354 1.00 93.00 205 LEU A O 1
ATOM 1558 N N . SER A 1 206 ? -29.826 7.324 71.505 1.00 92.38 206 SER A N 1
ATOM 1559 C CA . SER A 1 206 ? -29.037 6.514 70.572 1.00 92.38 206 SER A CA 1
ATOM 1560 C C . SER A 1 206 ? -29.935 5.885 69.489 1.00 92.38 206 SER A C 1
ATOM 1562 O O . SER A 1 206 ? -31.089 5.545 69.776 1.00 92.38 206 SER A O 1
ATOM 1564 N N . PRO A 1 207 ? -29.425 5.615 68.271 1.00 86.75 207 PRO A N 1
ATOM 1565 C CA . PRO A 1 207 ? -30.189 4.921 67.225 1.00 86.75 207 PRO A CA 1
ATOM 1566 C C . PRO A 1 207 ? -30.700 3.537 67.652 1.00 86.75 207 PRO A C 1
ATOM 1568 O O . PRO A 1 207 ? -31.751 3.080 67.201 1.00 86.75 207 PRO A O 1
ATOM 1571 N N . LYS A 1 208 ? -29.968 2.866 68.552 1.00 86.88 208 LYS A N 1
ATOM 1572 C CA . LYS A 1 208 ? -30.359 1.574 69.128 1.00 86.88 208 LYS A CA 1
ATOM 1573 C C . LYS A 1 208 ? -31.561 1.728 70.064 1.00 86.88 208 LYS A C 1
ATOM 1575 O O . LYS A 1 208 ? -32.497 0.942 69.973 1.00 86.88 208 LYS A O 1
ATOM 1580 N N . THR A 1 209 ? -31.564 2.777 70.885 1.00 87.94 209 THR A N 1
ATOM 1581 C CA . THR A 1 209 ? -32.675 3.125 71.782 1.00 87.94 209 THR A CA 1
ATOM 1582 C C . THR A 1 209 ? -33.933 3.499 70.998 1.00 87.94 209 THR A C 1
ATOM 1584 O O . THR A 1 209 ? -35.029 3.092 71.364 1.00 87.94 209 THR A O 1
ATOM 1587 N N . VAL A 1 210 ? -33.793 4.220 69.881 1.00 86.56 210 VAL A N 1
ATOM 1588 C CA . VAL A 1 210 ? -34.920 4.526 68.982 1.00 86.56 210 VAL A CA 1
ATOM 1589 C C . VAL A 1 210 ? -35.527 3.249 68.398 1.00 86.56 210 VAL A C 1
ATOM 1591 O O . VAL A 1 210 ? -36.743 3.086 68.426 1.00 86.56 210 VAL A O 1
ATOM 1594 N N . MET A 1 211 ? -34.698 2.315 67.925 1.00 83.88 211 MET A N 1
ATOM 1595 C CA . MET A 1 211 ? -35.161 1.024 67.402 1.00 83.88 211 MET A CA 1
ATOM 1596 C C . MET A 1 211 ? -35.881 0.182 68.467 1.00 83.88 211 MET A C 1
ATOM 1598 O O . MET A 1 211 ? -36.899 -0.438 68.172 1.00 83.88 211 MET A O 1
ATOM 1602 N N . GLU A 1 212 ? -35.375 0.180 69.699 1.00 84.94 212 GLU A N 1
ATOM 1603 C CA . GLU A 1 212 ? -35.992 -0.501 70.841 1.00 84.94 212 GLU A CA 1
ATOM 1604 C C . GLU A 1 212 ? -37.322 0.142 71.259 1.00 84.94 212 GLU A C 1
ATOM 1606 O O . GLU A 1 212 ? -38.257 -0.552 71.640 1.00 84.94 212 GLU A O 1
ATOM 1611 N N . ILE A 1 213 ? -37.463 1.462 71.136 1.00 84.69 213 ILE A N 1
ATOM 1612 C CA . ILE A 1 213 ? -38.741 2.145 71.372 1.00 84.69 213 ILE A CA 1
ATOM 1613 C C . ILE A 1 213 ? -39.738 1.813 70.254 1.00 84.69 213 ILE A C 1
ATOM 1615 O O . ILE A 1 213 ? -40.871 1.438 70.543 1.00 84.69 213 ILE A O 1
ATOM 1619 N N . ILE A 1 214 ? -39.315 1.876 68.988 1.00 84.44 214 ILE A N 1
ATOM 1620 C CA . ILE A 1 214 ? -40.159 1.561 67.824 1.00 84.44 214 ILE A CA 1
ATOM 1621 C C . ILE A 1 214 ? -40.619 0.089 67.831 1.00 84.44 214 ILE A C 1
ATOM 1623 O O . ILE A 1 214 ? -41.700 -0.202 67.322 1.00 84.44 214 ILE A O 1
ATOM 1627 N N . SER A 1 215 ? -39.873 -0.833 68.457 1.00 80.88 215 SER A N 1
ATOM 1628 C CA . SER A 1 215 ? -40.265 -2.252 68.555 1.00 80.88 215 SER A CA 1
ATOM 1629 C C . SER A 1 215 ? -41.558 -2.506 69.328 1.00 80.88 215 SER A C 1
ATOM 1631 O O . SER A 1 215 ? -42.191 -3.543 69.142 1.00 80.88 215 SER A O 1
ATOM 1633 N N . HIS A 1 216 ? -41.978 -1.543 70.150 1.00 80.81 216 HIS A N 1
ATOM 1634 C CA . HIS A 1 216 ? -43.231 -1.594 70.894 1.00 80.81 216 HIS A CA 1
ATOM 1635 C C . HIS A 1 216 ? -44.439 -1.126 70.059 1.00 80.81 216 HIS A C 1
ATOM 1637 O O . HIS A 1 216 ? -45.566 -1.162 70.552 1.00 80.81 216 HIS A O 1
ATOM 1643 N N . HIS A 1 217 ? -44.233 -0.664 68.818 1.00 80.19 217 HIS A N 1
ATOM 1644 C CA . HIS A 1 217 ? -45.318 -0.267 67.923 1.00 80.19 217 HIS A CA 1
ATOM 1645 C C . HIS A 1 217 ? -45.998 -1.500 67.291 1.00 80.19 217 HIS A C 1
ATOM 1647 O O . HIS A 1 217 ? -45.289 -2.403 66.838 1.00 80.19 217 HIS A O 1
ATOM 1653 N N . PRO A 1 218 ? -47.340 -1.535 67.164 1.00 71.44 218 PRO A N 1
ATOM 1654 C CA . PRO A 1 218 ? -48.058 -2.638 66.512 1.00 71.44 218 PRO A CA 1
ATOM 1655 C C . PRO A 1 218 ? -47.565 -2.963 65.090 1.00 71.44 218 PRO A C 1
ATOM 1657 O O . PRO A 1 218 ? -47.501 -4.128 64.709 1.00 71.44 218 PRO A O 1
ATOM 1660 N N . ASP A 1 219 ? -47.140 -1.945 64.336 1.00 73.19 219 ASP A N 1
ATOM 1661 C CA . ASP A 1 219 ? -46.646 -2.086 62.954 1.00 73.19 219 ASP A CA 1
ATOM 1662 C C . ASP A 1 219 ? -45.127 -2.305 62.839 1.00 73.19 219 ASP A C 1
ATOM 1664 O O . ASP A 1 219 ? -44.551 -2.162 61.758 1.00 73.19 219 ASP A O 1
ATOM 1668 N N . TYR A 1 220 ? -44.436 -2.635 63.933 1.00 72.12 220 TYR A N 1
ATOM 1669 C CA . TYR A 1 220 ? -42.980 -2.802 63.925 1.00 72.12 220 TYR A CA 1
ATOM 1670 C C . TYR A 1 220 ? -42.478 -3.779 62.846 1.00 72.12 220 TYR A C 1
ATOM 1672 O O . TYR A 1 220 ? -41.460 -3.527 62.195 1.00 72.12 220 TYR A O 1
ATOM 1680 N N . SER A 1 221 ? -43.213 -4.867 62.600 1.00 67.19 221 SER A N 1
ATOM 1681 C CA . SER A 1 221 ? -42.909 -5.839 61.543 1.00 67.19 221 SER A CA 1
ATOM 1682 C C . SER A 1 221 ? -42.916 -5.212 60.141 1.00 67.19 221 SER A C 1
ATOM 1684 O O . SER A 1 221 ? -41.995 -5.454 59.359 1.00 67.19 221 SER A O 1
ATOM 1686 N N . LEU A 1 222 ? -43.883 -4.340 59.844 1.00 73.44 222 LEU A N 1
ATOM 1687 C CA . LEU A 1 222 ? -43.983 -3.621 58.567 1.00 73.44 222 LEU A CA 1
ATOM 1688 C C . LEU A 1 222 ? -42.824 -2.631 58.382 1.00 73.44 222 LEU A C 1
ATOM 1690 O O . LEU A 1 222 ? -42.276 -2.497 57.284 1.00 73.44 222 LEU A O 1
ATOM 1694 N N . ILE A 1 223 ? -42.393 -1.978 59.464 1.00 75.75 223 ILE A N 1
ATOM 1695 C CA . ILE A 1 223 ? -41.236 -1.070 59.460 1.00 75.75 223 ILE A CA 1
ATOM 1696 C C . ILE A 1 223 ? -39.945 -1.842 59.153 1.00 75.75 223 ILE A C 1
ATOM 1698 O O . ILE A 1 223 ? -39.130 -1.396 58.339 1.00 75.75 223 ILE A O 1
ATOM 1702 N N . LEU A 1 224 ? -39.759 -3.024 59.751 1.00 75.38 224 LEU A N 1
ATOM 1703 C CA . LEU A 1 224 ? -38.614 -3.891 59.461 1.00 75.38 224 LEU A CA 1
ATOM 1704 C C . LEU A 1 224 ? -38.597 -4.360 58.000 1.00 75.38 224 LEU A C 1
ATOM 1706 O O . LEU A 1 224 ? -37.537 -4.343 57.367 1.00 75.38 224 LEU A O 1
ATOM 1710 N N . GLU A 1 225 ? -39.751 -4.727 57.440 1.00 76.81 225 GLU A N 1
ATOM 1711 C CA . GLU A 1 225 ? -39.870 -5.097 56.026 1.00 76.81 225 GLU A CA 1
ATOM 1712 C C . GLU A 1 225 ? -39.555 -3.933 55.082 1.00 76.81 225 GLU A C 1
ATOM 1714 O O . GLU A 1 225 ? -38.833 -4.121 54.099 1.00 76.81 225 GLU A O 1
ATOM 1719 N N . SER A 1 226 ? -40.037 -2.726 55.389 1.00 78.38 226 SER A N 1
ATOM 1720 C CA . SER A 1 226 ? -39.730 -1.516 54.617 1.00 78.38 226 SER A CA 1
ATOM 1721 C C . SER A 1 226 ? -38.219 -1.257 54.571 1.00 78.38 226 SER A C 1
ATOM 1723 O O . SER A 1 226 ? -37.631 -1.118 53.494 1.00 78.38 226 SER A O 1
ATOM 1725 N N . ARG A 1 227 ? -37.538 -1.344 55.723 1.00 77.56 227 ARG A N 1
ATOM 1726 C CA . ARG A 1 227 ? -36.073 -1.204 55.799 1.00 77.56 227 ARG A CA 1
ATOM 1727 C C . ARG A 1 227 ? -35.326 -2.323 55.086 1.00 77.56 227 ARG A C 1
ATOM 1729 O O . ARG A 1 227 ? -34.261 -2.079 54.516 1.00 77.56 227 ARG A O 1
ATOM 1736 N N . ARG A 1 228 ? -35.841 -3.554 55.126 1.00 80.94 228 ARG A N 1
ATOM 1737 C CA . ARG A 1 228 ? -35.261 -4.676 54.382 1.00 80.94 228 ARG A CA 1
ATOM 1738 C C . ARG A 1 228 ? -35.315 -4.402 52.879 1.00 80.94 228 ARG A C 1
ATOM 1740 O O . ARG A 1 228 ? -34.273 -4.480 52.232 1.00 80.94 228 ARG A O 1
ATOM 1747 N N . LYS A 1 229 ? -36.476 -3.998 52.354 1.00 84.25 229 LYS A N 1
ATOM 1748 C CA . LYS A 1 229 ? -36.654 -3.624 50.940 1.00 84.25 229 LYS A CA 1
ATOM 1749 C C . LYS A 1 229 ? -35.757 -2.454 50.542 1.00 84.25 229 LYS A C 1
ATOM 1751 O O . LYS A 1 229 ? -35.148 -2.481 49.478 1.00 84.25 229 LYS A O 1
ATOM 1756 N N . GLU A 1 230 ? -35.615 -1.453 51.407 1.00 82.50 230 GLU A N 1
ATOM 1757 C CA . GLU A 1 230 ? -34.737 -0.312 51.151 1.00 82.50 230 GLU A CA 1
ATOM 1758 C C . GLU A 1 230 ? -33.253 -0.715 51.108 1.00 82.50 230 GLU A C 1
ATOM 1760 O O . GLU A 1 230 ? -32.516 -0.305 50.210 1.00 82.50 230 GLU A O 1
ATOM 1765 N N . ARG A 1 231 ? -32.802 -1.575 52.033 1.00 83.06 231 ARG A N 1
ATOM 1766 C CA . ARG A 1 231 ? -31.439 -2.137 52.020 1.00 83.06 231 ARG A CA 1
ATOM 1767 C C . ARG A 1 231 ? -31.186 -2.991 50.781 1.00 83.06 231 ARG A C 1
ATOM 1769 O O . ARG A 1 231 ? -30.107 -2.898 50.199 1.00 83.06 231 ARG A O 1
ATOM 1776 N N . GLU A 1 232 ? -32.161 -3.801 50.377 1.00 88.31 232 GLU A N 1
ATOM 1777 C CA . GLU A 1 232 ? -32.102 -4.600 49.151 1.00 88.31 232 GLU A CA 1
ATOM 1778 C C . GLU A 1 232 ? -32.001 -3.692 47.916 1.00 88.31 232 GLU A C 1
ATOM 1780 O O . GLU A 1 232 ? -31.090 -3.883 47.110 1.00 88.31 232 GLU A O 1
ATOM 1785 N N . LYS A 1 233 ? -32.828 -2.640 47.823 1.00 88.75 233 LYS A N 1
ATOM 1786 C CA . LYS A 1 233 ? -32.783 -1.633 46.748 1.00 88.75 233 LYS A CA 1
ATOM 1787 C C . LYS A 1 233 ? -31.422 -0.937 46.668 1.00 88.75 233 LYS A C 1
ATOM 1789 O O . LYS A 1 233 ? -30.779 -0.985 45.623 1.00 88.75 233 LYS A O 1
ATOM 1794 N N . ARG A 1 234 ? -30.922 -0.392 47.785 1.00 88.50 234 ARG A N 1
ATOM 1795 C CA . ARG A 1 234 ? -29.576 0.215 47.865 1.00 88.50 234 ARG A CA 1
ATOM 1796 C C . ARG A 1 234 ? -28.480 -0.791 47.484 1.00 88.50 234 ARG A C 1
ATOM 1798 O O . ARG A 1 234 ? -27.464 -0.433 46.888 1.00 88.50 234 ARG A O 1
ATOM 1805 N N . GLY A 1 235 ? -28.671 -2.067 47.827 1.00 92.31 235 GLY A N 1
ATOM 1806 C CA . GLY A 1 235 ? -27.786 -3.168 47.451 1.00 92.31 235 GLY A CA 1
ATOM 1807 C C . GLY A 1 235 ? -27.757 -3.431 45.943 1.00 92.31 235 GLY A C 1
ATOM 1808 O O . GLY A 1 235 ? -26.672 -3.629 45.389 1.00 92.31 235 GLY A O 1
ATOM 1809 N N . VAL A 1 236 ? -28.917 -3.405 45.282 1.00 92.75 236 VAL A N 1
ATOM 1810 C CA . VAL A 1 236 ? -29.052 -3.519 43.820 1.00 92.75 236 VAL A CA 1
ATOM 1811 C C . VAL A 1 236 ? -28.416 -2.315 43.128 1.00 92.75 236 VAL A C 1
ATOM 1813 O O . VAL A 1 236 ? -27.508 -2.511 42.324 1.00 92.75 236 VAL A O 1
ATOM 1816 N N . GLU A 1 237 ? -28.764 -1.089 43.525 1.00 93.94 237 GLU A N 1
ATOM 1817 C CA . GLU A 1 237 ? -28.201 0.150 42.961 1.00 93.94 237 GLU A CA 1
ATOM 1818 C C . GLU A 1 237 ? -26.666 0.180 43.072 1.00 93.94 237 GLU A C 1
ATOM 1820 O O . GLU A 1 237 ? -25.955 0.517 42.124 1.00 93.94 237 GLU A O 1
ATOM 1825 N N . ARG A 1 238 ? -26.108 -0.257 44.211 1.00 93.38 238 ARG A N 1
ATOM 1826 C CA . ARG A 1 238 ? -24.651 -0.374 44.389 1.00 93.38 238 ARG A CA 1
ATOM 1827 C C . ARG A 1 238 ? -24.030 -1.414 43.451 1.00 93.38 238 ARG A C 1
ATOM 1829 O O . ARG A 1 238 ? -22.903 -1.216 42.990 1.00 93.38 238 ARG A O 1
ATOM 1836 N N . ARG A 1 239 ? -24.708 -2.540 43.199 1.00 93.12 239 ARG A N 1
ATOM 1837 C CA . ARG A 1 239 ? -24.238 -3.580 42.264 1.00 93.12 239 ARG A CA 1
ATOM 1838 C C . ARG A 1 239 ? -24.278 -3.081 40.822 1.00 93.12 239 ARG A C 1
ATOM 1840 O O . ARG A 1 239 ? -23.315 -3.326 40.099 1.00 93.12 239 ARG A O 1
ATOM 1847 N N . GLU A 1 240 ? -25.330 -2.364 40.442 1.00 94.75 240 GLU A N 1
ATOM 1848 C CA . GLU A 1 240 ? -25.486 -1.751 39.121 1.00 94.75 240 GLU A CA 1
ATOM 1849 C C . GLU A 1 240 ? -24.434 -0.673 38.875 1.00 94.75 240 GLU A C 1
ATOM 1851 O O . GLU A 1 240 ? -23.736 -0.742 37.866 1.00 94.75 240 GLU A O 1
ATOM 1856 N N . ARG A 1 241 ? -24.213 0.238 39.833 1.00 94.94 241 ARG A N 1
ATOM 1857 C CA . ARG A 1 241 ? -23.155 1.254 39.735 1.00 94.94 241 ARG A CA 1
ATOM 1858 C C . ARG A 1 241 ? -21.776 0.624 39.541 1.00 94.94 241 ARG A C 1
ATOM 1860 O O . ARG A 1 241 ? -21.068 0.965 38.603 1.00 94.94 241 ARG A O 1
ATOM 1867 N N . ARG A 1 242 ? -21.435 -0.385 40.351 1.00 95.00 242 ARG A N 1
ATOM 1868 C CA . ARG A 1 242 ? -20.182 -1.148 40.197 1.00 95.00 242 ARG A CA 1
ATOM 1869 C C . ARG A 1 242 ? -20.091 -1.882 38.857 1.00 95.00 242 ARG A C 1
ATOM 1871 O O . ARG A 1 242 ? -18.997 -2.108 38.348 1.00 95.00 242 ARG A O 1
ATOM 1878 N N . ALA A 1 243 ? -21.216 -2.344 38.313 1.00 94.81 243 ALA A N 1
ATOM 1879 C CA . ALA A 1 243 ? -21.248 -2.979 37.002 1.00 94.81 243 ALA A CA 1
ATOM 1880 C C . ALA A 1 243 ? -21.053 -1.956 35.874 1.00 94.81 243 ALA A C 1
ATOM 1882 O O . ALA A 1 243 ? -20.361 -2.278 34.911 1.00 94.81 243 ALA A O 1
ATOM 1883 N N . ALA A 1 244 ? -21.610 -0.750 36.006 1.00 95.00 244 ALA A N 1
ATOM 1884 C CA . ALA A 1 244 ? -21.404 0.362 35.083 1.00 95.00 244 ALA A CA 1
ATOM 1885 C C . ALA A 1 244 ? -19.945 0.843 35.097 1.00 95.00 244 ALA A C 1
ATOM 1887 O O . ALA A 1 244 ? -19.328 0.896 34.039 1.00 95.00 244 ALA A O 1
ATOM 1888 N N . GLU A 1 245 ? -19.356 1.056 36.279 1.00 95.69 245 GLU A N 1
ATOM 1889 C CA . GLU A 1 245 ? -17.931 1.397 36.445 1.00 95.69 245 GLU A CA 1
ATOM 1890 C C . GLU A 1 245 ? -17.025 0.372 35.736 1.00 95.69 245 GLU A C 1
ATOM 1892 O O . GLU A 1 245 ? -16.176 0.741 34.929 1.00 95.69 245 GLU A O 1
ATOM 1897 N N . ARG A 1 246 ? -17.267 -0.934 35.934 1.00 95.50 246 ARG A N 1
ATOM 1898 C CA . ARG A 1 246 ? -16.516 -1.999 35.239 1.00 95.50 246 ARG A CA 1
ATOM 1899 C C . ARG A 1 246 ? -16.725 -2.023 33.723 1.00 95.50 246 ARG A C 1
ATOM 1901 O O . ARG A 1 246 ? -15.853 -2.508 33.003 1.00 95.50 246 ARG A O 1
ATOM 1908 N N . ARG A 1 247 ? -17.895 -1.609 33.221 1.00 94.38 247 ARG A N 1
ATOM 1909 C CA . ARG A 1 247 ? -18.143 -1.508 31.772 1.00 94.38 247 ARG A CA 1
ATOM 1910 C C . ARG A 1 247 ? -17.337 -0.357 31.184 1.00 94.38 247 ARG A C 1
ATOM 1912 O O . ARG A 1 247 ? -16.647 -0.585 30.196 1.00 94.38 247 ARG A O 1
ATOM 1919 N N . GLU A 1 248 ? -17.359 0.803 31.835 1.00 95.19 248 GLU A N 1
ATOM 1920 C CA . GLU A 1 248 ? -16.579 1.970 31.416 1.00 95.19 248 GLU A CA 1
ATOM 1921 C C . GLU A 1 248 ? -15.077 1.671 31.442 1.00 95.19 248 GLU A C 1
ATOM 1923 O O . GLU A 1 248 ? -14.383 1.931 30.468 1.00 95.19 248 GLU A O 1
ATOM 1928 N N . GLU A 1 249 ? -14.578 1.014 32.492 1.00 95.06 249 GLU A N 1
ATOM 1929 C CA . GLU A 1 249 ? -13.171 0.604 32.589 1.00 95.06 249 GLU A CA 1
ATOM 1930 C C . GLU A 1 249 ? -12.760 -0.336 31.442 1.00 95.06 249 GLU A C 1
ATOM 1932 O O . GLU A 1 249 ? -11.712 -0.162 30.819 1.00 95.06 249 GLU A O 1
ATOM 1937 N N . ARG A 1 250 ? -13.612 -1.311 31.091 1.00 94.44 250 ARG A N 1
ATOM 1938 C CA . ARG A 1 250 ? -13.373 -2.205 29.943 1.00 94.44 250 ARG A CA 1
ATOM 1939 C C . ARG A 1 250 ? -13.396 -1.460 28.613 1.00 94.44 250 ARG A C 1
ATOM 1941 O O . ARG A 1 250 ? -12.608 -1.784 27.723 1.00 94.44 250 ARG A O 1
ATOM 1948 N N . GLU A 1 251 ? -14.301 -0.502 28.449 1.00 94.94 251 GLU A N 1
ATOM 1949 C CA . GLU A 1 251 ? -14.353 0.333 27.251 1.00 94.94 251 GLU A CA 1
ATOM 1950 C C . GLU A 1 251 ? -13.135 1.245 27.141 1.00 94.94 251 GLU A C 1
ATOM 1952 O O . GLU A 1 251 ? -12.538 1.313 26.066 1.00 94.94 251 GLU A O 1
ATOM 1957 N N . ALA A 1 252 ? -12.716 1.875 28.237 1.00 94.81 252 ALA A N 1
ATOM 1958 C CA . ALA A 1 252 ? -11.504 2.677 28.313 1.00 94.81 252 ALA A CA 1
ATOM 1959 C C . ALA A 1 252 ? -10.271 1.838 27.950 1.00 94.81 252 ALA A C 1
ATOM 1961 O O . ALA A 1 252 ? -9.543 2.198 27.024 1.00 94.81 252 ALA A O 1
ATOM 1962 N N . ALA A 1 253 ? -10.112 0.654 28.552 1.00 94.25 253 ALA A N 1
ATOM 1963 C CA . ALA A 1 253 ? -9.033 -0.276 28.218 1.00 94.25 253 ALA A CA 1
ATOM 1964 C C . ALA A 1 253 ? -9.077 -0.718 26.742 1.00 94.25 253 ALA A C 1
ATOM 1966 O O . ALA A 1 253 ? -8.044 -0.863 26.085 1.00 94.25 253 ALA A O 1
ATOM 1967 N N . ARG A 1 254 ? -10.274 -0.907 26.165 1.00 94.44 254 ARG A N 1
ATOM 1968 C CA . ARG A 1 254 ? -10.433 -1.210 24.733 1.00 94.44 254 ARG A CA 1
ATOM 1969 C C . ARG A 1 254 ? -10.020 -0.029 23.854 1.00 94.44 254 ARG A C 1
ATOM 1971 O O . ARG A 1 254 ? -9.365 -0.256 22.832 1.00 94.44 254 ARG A O 1
ATOM 1978 N N . ARG A 1 255 ? -10.397 1.202 24.214 1.00 93.31 255 ARG A N 1
ATOM 1979 C CA . ARG A 1 255 ? -10.018 2.436 23.501 1.00 93.31 255 ARG A CA 1
ATOM 1980 C C . ARG A 1 255 ? -8.502 2.620 23.539 1.00 93.31 255 ARG A C 1
ATOM 1982 O O . ARG A 1 255 ? -7.893 2.768 22.482 1.00 93.31 255 ARG A O 1
ATOM 1989 N N . GLU A 1 256 ? -7.893 2.483 24.713 1.00 93.81 256 GLU A N 1
ATOM 1990 C CA . GLU A 1 256 ? -6.443 2.561 24.911 1.00 93.81 256 GLU A CA 1
ATOM 1991 C C . GLU A 1 256 ? -5.701 1.493 24.099 1.00 93.81 256 GLU A C 1
ATOM 1993 O O . GLU A 1 256 ? -4.808 1.809 23.312 1.00 93.81 256 GLU A O 1
ATOM 1998 N N . ARG A 1 257 ? -6.133 0.228 24.181 1.00 92.06 257 ARG A N 1
ATOM 1999 C CA . ARG A 1 257 ? -5.557 -0.860 23.378 1.00 92.06 257 ARG A CA 1
ATOM 2000 C C . ARG A 1 257 ? -5.667 -0.586 21.879 1.00 92.06 257 ARG A C 1
ATOM 2002 O O . ARG A 1 257 ? -4.730 -0.866 21.134 1.00 92.06 257 ARG A O 1
ATOM 2009 N N . THR A 1 258 ? -6.800 -0.059 21.419 1.00 90.50 258 THR A N 1
ATOM 2010 C CA . THR A 1 258 ? -7.006 0.276 20.001 1.00 90.50 258 THR A CA 1
ATOM 2011 C C . THR A 1 258 ? -6.081 1.413 19.566 1.00 90.50 258 THR A C 1
ATOM 2013 O O . THR A 1 258 ? -5.460 1.312 18.508 1.00 90.50 258 THR A O 1
ATOM 2016 N N . ALA A 1 259 ? -5.923 2.450 20.392 1.00 90.75 259 ALA A N 1
ATOM 2017 C CA . ALA A 1 259 ? -4.998 3.553 20.145 1.00 90.75 259 ALA A CA 1
ATOM 2018 C C . ALA A 1 259 ? -3.538 3.075 20.092 1.00 90.75 259 ALA A C 1
ATOM 2020 O O . ALA A 1 259 ? -2.818 3.412 19.152 1.00 90.75 259 ALA A O 1
ATOM 2021 N N . LEU A 1 260 ? -3.127 2.212 21.026 1.00 91.81 260 LEU A N 1
ATOM 2022 C CA . LEU A 1 260 ? -1.792 1.610 21.045 1.00 91.81 260 LEU A CA 1
ATOM 2023 C C . LEU A 1 260 ? -1.522 0.788 19.778 1.00 91.81 260 LEU A C 1
ATOM 2025 O O . LEU A 1 260 ? -0.485 0.949 19.134 1.00 91.81 260 LEU A O 1
ATOM 2029 N N . LEU A 1 261 ? -2.466 -0.073 19.383 1.00 89.94 261 LEU A N 1
ATOM 2030 C CA . LEU A 1 261 ? -2.344 -0.876 18.163 1.00 89.94 261 LEU A CA 1
ATOM 2031 C C . LEU A 1 261 ? -2.268 0.004 16.910 1.00 89.94 261 LEU A C 1
ATOM 2033 O O . LEU A 1 261 ? -1.477 -0.285 16.010 1.00 89.94 261 LEU A O 1
ATOM 2037 N N . ARG A 1 262 ? -3.044 1.093 16.869 1.00 90.94 262 ARG A N 1
ATOM 2038 C CA . ARG A 1 262 ? -2.993 2.081 15.789 1.00 90.94 262 ARG A CA 1
ATOM 2039 C C . ARG A 1 262 ? -1.633 2.775 15.741 1.00 90.94 262 ARG A C 1
ATOM 2041 O O . ARG A 1 262 ? -1.064 2.871 14.659 1.00 90.94 262 ARG A O 1
ATOM 2048 N N . ALA A 1 263 ? -1.071 3.184 16.877 1.00 89.50 263 ALA A N 1
ATOM 2049 C CA . ALA A 1 263 ? 0.252 3.810 16.954 1.00 89.50 263 ALA A CA 1
ATOM 2050 C C . ALA A 1 263 ? 1.386 2.861 16.521 1.00 89.50 263 ALA A C 1
ATOM 2052 O O . ALA A 1 263 ? 2.334 3.276 15.862 1.00 89.50 263 ALA A O 1
ATOM 2053 N N . GLN A 1 264 ? 1.273 1.566 16.829 1.00 89.75 264 GLN A N 1
ATOM 2054 C CA . GLN A 1 264 ? 2.256 0.544 16.442 1.00 89.75 264 GLN A CA 1
ATOM 2055 C C . GLN A 1 264 ? 2.120 0.052 14.991 1.00 89.75 264 GLN A C 1
ATOM 2057 O O . GLN A 1 264 ? 2.991 -0.684 14.506 1.00 89.75 264 GLN A O 1
ATOM 2062 N N . SER A 1 265 ? 1.035 0.418 14.308 1.00 91.69 265 SER A N 1
ATOM 2063 C CA . SER A 1 265 ? 0.798 0.051 12.913 1.00 91.69 265 SER A CA 1
ATOM 2064 C C . SER A 1 265 ? 1.794 0.718 11.953 1.00 91.69 265 SER A C 1
ATOM 2066 O O . SER A 1 265 ? 2.530 1.634 12.322 1.00 91.69 265 SER A O 1
ATOM 2068 N N . LEU A 1 266 ? 1.812 0.278 10.692 1.00 91.19 266 LEU A N 1
ATOM 2069 C CA . LEU A 1 266 ? 2.623 0.886 9.640 1.00 91.19 266 LEU A CA 1
ATOM 2070 C C . LEU A 1 266 ? 2.318 2.386 9.497 1.00 91.19 266 LEU A C 1
ATOM 2072 O O . LEU A 1 266 ? 3.247 3.190 9.498 1.00 91.19 266 LEU A O 1
ATOM 2076 N N . GLY A 1 267 ? 1.033 2.750 9.419 1.00 91.31 267 GLY A N 1
ATOM 2077 C CA . GLY A 1 267 ? 0.603 4.143 9.298 1.00 91.31 267 GLY A CA 1
ATOM 2078 C C . GLY A 1 267 ? 0.784 4.962 10.569 1.00 91.31 267 GLY A C 1
ATOM 2079 O O . GLY A 1 267 ? 1.097 6.142 10.478 1.00 91.31 267 GLY A O 1
ATOM 2080 N N . GLY A 1 268 ? 0.665 4.347 11.748 1.00 91.88 268 GLY A N 1
ATOM 2081 C CA . GLY A 1 268 ? 0.934 5.027 13.018 1.00 91.88 268 GLY A CA 1
ATOM 2082 C C . GLY A 1 268 ? 2.411 5.362 13.216 1.00 91.88 268 GLY A C 1
ATOM 2083 O O . GLY A 1 268 ? 2.738 6.453 13.668 1.00 91.88 268 GLY A O 1
ATOM 2084 N N . ARG A 1 269 ? 3.313 4.450 12.832 1.00 91.44 269 ARG A N 1
ATOM 2085 C CA . ARG A 1 269 ? 4.764 4.650 12.976 1.00 91.44 269 ARG A CA 1
ATOM 2086 C C . ARG A 1 269 ? 5.366 5.554 11.904 1.00 91.44 269 ARG A C 1
ATOM 2088 O O . ARG A 1 269 ? 6.387 6.181 12.162 1.00 91.44 269 ARG A O 1
ATOM 2095 N N . PHE A 1 270 ? 4.783 5.582 10.706 1.00 92.00 270 PHE A N 1
ATOM 2096 C CA . PHE A 1 270 ? 5.326 6.314 9.559 1.00 92.00 270 PHE A CA 1
ATOM 2097 C C . PHE A 1 270 ? 4.232 7.073 8.779 1.00 92.00 270 PHE A C 1
ATOM 2099 O O . PHE A 1 270 ? 4.053 6.822 7.582 1.00 92.00 270 PHE A O 1
ATOM 2106 N N . PRO A 1 271 ? 3.494 7.998 9.422 1.00 91.69 271 PRO A N 1
ATOM 2107 C CA . PRO A 1 271 ? 2.352 8.677 8.802 1.00 91.69 271 PRO A CA 1
ATOM 2108 C C . PRO A 1 271 ? 2.753 9.491 7.564 1.00 91.69 271 PRO A C 1
ATOM 2110 O O . PRO A 1 271 ? 2.101 9.400 6.525 1.00 91.69 271 PRO A O 1
ATOM 2113 N N . GLU A 1 272 ? 3.878 10.205 7.629 1.00 89.38 272 GLU A N 1
ATOM 2114 C CA . GLU A 1 272 ? 4.403 10.998 6.510 1.00 89.38 272 GLU A CA 1
ATOM 2115 C C . GLU A 1 272 ? 4.772 10.125 5.302 1.00 89.38 272 GLU A C 1
ATOM 2117 O O . GLU A 1 272 ? 4.458 10.458 4.163 1.00 89.38 272 GLU A O 1
ATOM 2122 N N . ARG A 1 273 ? 5.378 8.953 5.539 1.00 90.75 273 ARG A N 1
ATOM 2123 C CA . ARG A 1 273 ? 5.757 8.021 4.463 1.00 90.75 273 ARG A CA 1
ATOM 2124 C C . ARG A 1 273 ? 4.552 7.374 3.799 1.00 90.75 273 ARG A C 1
ATOM 2126 O O . ARG A 1 273 ? 4.614 7.086 2.607 1.00 90.75 273 ARG A O 1
ATOM 2133 N N . ILE A 1 274 ? 3.473 7.141 4.546 1.00 92.50 274 ILE A N 1
ATOM 2134 C CA . ILE A 1 274 ? 2.205 6.703 3.959 1.00 92.50 274 ILE A CA 1
ATOM 2135 C C . ILE A 1 274 ? 1.658 7.792 3.040 1.00 92.50 274 ILE A C 1
ATOM 2137 O O . ILE A 1 274 ? 1.363 7.491 1.889 1.00 92.50 274 ILE A O 1
ATOM 2141 N N . ALA A 1 275 ? 1.581 9.042 3.497 1.00 87.12 275 ALA A N 1
ATOM 2142 C CA . ALA A 1 275 ? 1.107 10.140 2.655 1.00 87.12 275 ALA A CA 1
ATOM 2143 C C . ALA A 1 275 ? 1.956 10.307 1.379 1.00 87.12 275 ALA A C 1
ATOM 2145 O O . ALA A 1 275 ? 1.424 10.571 0.306 1.00 87.12 275 ALA A O 1
ATOM 2146 N N . GLU A 1 276 ? 3.270 10.106 1.491 1.00 88.19 276 GLU A N 1
ATOM 2147 C CA . GLU A 1 276 ? 4.221 10.299 0.398 1.00 88.19 276 GLU A CA 1
ATOM 2148 C C . GLU A 1 276 ? 4.266 9.137 -0.614 1.00 88.19 276 GLU A C 1
ATOM 2150 O O . GLU A 1 276 ? 4.374 9.365 -1.818 1.00 88.19 276 GLU A O 1
ATOM 2155 N N . LEU A 1 277 ? 4.263 7.886 -0.140 1.00 91.25 277 LEU A N 1
ATOM 2156 C CA . LEU A 1 277 ? 4.641 6.718 -0.947 1.00 91.25 277 LEU A CA 1
ATOM 2157 C C . LEU A 1 277 ? 3.492 5.732 -1.185 1.00 91.25 277 LEU A C 1
ATOM 2159 O O . LEU A 1 277 ? 3.678 4.773 -1.933 1.00 91.25 277 LEU A O 1
ATOM 2163 N N . TRP A 1 278 ? 2.336 5.885 -0.538 1.00 92.38 278 TRP A N 1
ATOM 2164 C CA . TRP A 1 278 ? 1.244 4.913 -0.632 1.00 92.38 278 TRP A CA 1
ATOM 2165 C C . TRP A 1 278 ? 0.528 4.959 -1.986 1.00 92.38 278 TRP A C 1
ATOM 2167 O O . TRP A 1 278 ? 0.056 6.002 -2.429 1.00 92.38 278 TRP A O 1
ATOM 2177 N N . ASP A 1 279 ? 0.381 3.801 -2.635 1.00 92.50 279 ASP A N 1
ATOM 2178 C CA . ASP A 1 279 ? -0.410 3.677 -3.864 1.00 92.50 279 ASP A CA 1
ATOM 2179 C C . ASP A 1 279 ? -1.876 3.359 -3.511 1.00 92.50 279 ASP A C 1
ATOM 2181 O O . ASP A 1 279 ? -2.236 2.201 -3.280 1.00 92.50 279 ASP A O 1
ATOM 2185 N N . ALA A 1 280 ? -2.721 4.392 -3.404 1.00 87.38 280 ALA A N 1
ATOM 2186 C CA . ALA A 1 280 ? -4.116 4.249 -2.973 1.00 87.38 280 ALA A CA 1
ATOM 2187 C C . ALA A 1 280 ? -4.957 3.380 -3.925 1.00 87.38 280 ALA A C 1
ATOM 2189 O O . ALA A 1 280 ? -5.774 2.585 -3.462 1.00 87.38 280 ALA A O 1
ATOM 2190 N N . GLY A 1 281 ? -4.723 3.481 -5.238 1.00 88.00 281 GLY A N 1
ATOM 2191 C CA . GLY A 1 281 ? -5.458 2.706 -6.238 1.00 88.00 281 GLY A CA 1
ATOM 2192 C C . GLY A 1 281 ? -5.144 1.213 -6.153 1.00 88.00 281 GLY A C 1
ATOM 2193 O O . GLY A 1 281 ? -6.048 0.381 -6.144 1.00 88.00 281 GLY A O 1
ATOM 2194 N N . ARG A 1 282 ? -3.860 0.851 -6.023 1.00 87.06 282 ARG A N 1
ATOM 2195 C CA . ARG A 1 282 ? -3.445 -0.564 -5.955 1.00 87.06 282 ARG A CA 1
ATOM 2196 C C . ARG A 1 282 ? -3.628 -1.204 -4.584 1.00 87.06 282 ARG A C 1
ATOM 2198 O O . ARG A 1 282 ? -3.669 -2.430 -4.487 1.00 87.06 282 ARG A O 1
ATOM 2205 N N . ASN A 1 283 ? -3.734 -0.401 -3.531 1.00 91.00 283 ASN A N 1
ATOM 2206 C CA . ASN A 1 283 ? -4.055 -0.872 -2.186 1.00 91.00 283 ASN A CA 1
ATOM 2207 C C . ASN A 1 283 ? -5.523 -0.624 -1.807 1.00 91.00 283 ASN A C 1
ATOM 2209 O O . ASN A 1 283 ? -5.822 -0.492 -0.620 1.00 91.00 283 ASN A O 1
ATOM 2213 N N . ALA A 1 284 ? -6.433 -0.560 -2.781 1.00 88.25 284 ALA A N 1
ATOM 2214 C CA . ALA A 1 284 ? -7.856 -0.380 -2.517 1.00 88.25 284 ALA A CA 1
ATOM 2215 C C . ALA A 1 284 ? -8.365 -1.363 -1.441 1.00 88.25 284 ALA A C 1
ATOM 2217 O O . ALA A 1 284 ? -8.026 -2.550 -1.441 1.00 88.25 284 ALA A O 1
ATOM 2218 N N . GLY A 1 285 ? -9.144 -0.844 -0.487 1.00 85.44 285 GLY A N 1
ATOM 2219 C CA . GLY A 1 285 ? -9.690 -1.616 0.635 1.00 85.44 285 GLY A CA 1
ATOM 2220 C C . GLY A 1 285 ? -8.688 -1.965 1.742 1.00 85.44 285 GLY A C 1
ATOM 2221 O O . GLY A 1 285 ? -9.028 -2.720 2.651 1.00 85.44 285 GLY A O 1
ATOM 2222 N N . ARG A 1 286 ? -7.456 -1.445 1.697 1.00 89.06 286 ARG A N 1
ATOM 2223 C CA . ARG A 1 286 ? -6.437 -1.714 2.718 1.00 89.06 286 ARG A CA 1
ATOM 2224 C C . ARG A 1 286 ? -6.167 -0.485 3.581 1.00 89.06 286 ARG A C 1
ATOM 2226 O O . ARG A 1 286 ? -5.808 0.566 3.062 1.00 89.06 286 ARG A O 1
ATOM 2233 N N . ASP A 1 287 ? -6.258 -0.656 4.899 1.00 89.44 287 ASP A N 1
ATOM 2234 C CA . ASP A 1 287 ? -5.970 0.400 5.876 1.00 89.44 287 ASP A CA 1
ATOM 2235 C C . ASP A 1 287 ? -4.531 0.286 6.426 1.00 89.44 287 ASP A C 1
ATOM 2237 O O . ASP A 1 287 ? -4.240 -0.660 7.169 1.00 89.44 287 ASP A O 1
ATOM 2241 N N . PRO A 1 288 ? -3.623 1.236 6.127 1.00 90.56 288 PRO A N 1
ATOM 2242 C CA . PRO A 1 288 ? -2.265 1.235 6.671 1.00 90.56 288 PRO A CA 1
ATOM 2243 C C . PRO A 1 288 ? -2.210 1.370 8.201 1.00 90.56 288 PRO A C 1
ATOM 2245 O O . PRO A 1 288 ? -1.218 0.961 8.811 1.00 90.56 288 PRO A O 1
ATOM 2248 N N . PHE A 1 289 ? -3.266 1.878 8.841 1.00 90.81 289 PHE A N 1
ATOM 2249 C CA . PHE A 1 289 ? -3.355 2.013 10.296 1.00 90.81 289 PHE A CA 1
ATOM 2250 C C . PHE A 1 289 ? -3.807 0.732 11.016 1.00 90.81 289 PHE A C 1
ATOM 2252 O O . PHE A 1 289 ? -3.762 0.660 12.245 1.00 90.81 289 PHE A O 1
ATOM 2259 N N . ALA A 1 290 ? -4.182 -0.304 10.262 1.00 87.69 290 ALA A N 1
ATOM 2260 C CA . ALA A 1 290 ? -4.485 -1.640 10.777 1.00 87.69 290 ALA A CA 1
ATOM 2261 C C . ALA A 1 290 ? -3.314 -2.635 10.594 1.00 87.69 290 ALA A C 1
ATOM 2263 O O . ALA A 1 290 ? -3.364 -3.775 11.065 1.00 87.69 290 ALA A O 1
ATOM 2264 N N . MET A 1 291 ? -2.244 -2.223 9.907 1.00 86.88 291 MET A N 1
ATOM 2265 C CA . MET A 1 291 ? -1.152 -3.091 9.449 1.00 86.88 291 MET A CA 1
ATOM 2266 C C . MET A 1 291 ? -0.023 -3.230 10.472 1.00 86.88 291 MET A C 1
ATOM 2268 O O . MET A 1 291 ? 0.629 -2.246 10.801 1.00 86.88 291 MET A O 1
ATOM 2272 N N . ARG A 1 292 ? 0.267 -4.453 10.939 1.00 78.12 292 ARG A N 1
ATOM 2273 C CA . ARG A 1 292 ? 1.311 -4.738 11.950 1.00 78.12 292 ARG A CA 1
ATOM 2274 C C . ARG A 1 292 ? 2.597 -5.330 11.354 1.00 78.12 292 ARG A C 1
ATOM 2276 O O . ARG A 1 292 ? 2.588 -5.880 10.256 1.00 78.12 292 ARG A O 1
ATOM 2283 N N . GLN A 1 293 ? 3.688 -5.255 12.129 1.00 62.41 293 GLN A N 1
ATOM 2284 C CA . GLN A 1 293 ? 5.066 -5.584 11.715 1.00 62.41 293 GLN A CA 1
ATOM 2285 C C . GLN A 1 293 ? 5.287 -7.002 11.168 1.00 62.41 293 GLN A C 1
ATOM 2287 O O . GLN A 1 293 ? 6.191 -7.214 10.366 1.00 62.41 293 GLN A O 1
ATOM 2292 N N . GLN A 1 294 ? 4.492 -7.978 11.605 1.00 58.41 294 GLN A N 1
ATOM 2293 C CA . GLN A 1 294 ? 4.798 -9.397 11.389 1.00 58.41 294 GLN A CA 1
ATOM 2294 C C . GLN A 1 294 ? 4.110 -10.035 10.187 1.00 58.41 294 GLN A C 1
ATOM 2296 O O . GLN A 1 294 ? 4.244 -11.231 9.953 1.00 58.41 294 GLN A O 1
ATOM 2301 N N . ILE A 1 295 ? 3.341 -9.273 9.422 1.00 63.91 295 ILE A N 1
ATOM 2302 C CA . ILE A 1 295 ? 2.542 -9.873 8.366 1.00 63.91 295 ILE A CA 1
ATOM 2303 C C . ILE A 1 295 ? 3.412 -9.925 7.087 1.00 63.91 295 ILE A C 1
ATOM 2305 O O . ILE A 1 295 ? 4.016 -8.934 6.668 1.00 63.91 295 ILE A O 1
ATOM 2309 N N . THR A 1 296 ? 3.466 -11.090 6.439 1.00 68.38 296 THR A N 1
ATOM 2310 C CA . THR A 1 296 ? 4.226 -11.362 5.197 1.00 68.38 296 THR A CA 1
ATOM 2311 C C . THR A 1 296 ? 3.580 -10.780 3.932 1.00 68.38 296 THR A C 1
ATOM 2313 O O . THR A 1 296 ? 4.107 -10.910 2.827 1.00 68.38 296 THR A O 1
ATOM 2316 N N . PHE A 1 297 ? 2.439 -10.109 4.077 1.00 77.38 297 PHE A N 1
ATOM 2317 C CA . PHE A 1 297 ? 1.698 -9.471 2.999 1.00 77.38 297 PHE A CA 1
ATOM 2318 C C . PHE A 1 297 ? 2.485 -8.355 2.302 1.00 77.38 297 PHE A C 1
ATOM 2320 O O . PHE A 1 297 ? 3.205 -7.565 2.922 1.00 77.38 297 PHE A O 1
ATOM 2327 N N . LYS A 1 298 ? 2.306 -8.284 0.981 1.00 89.19 298 LYS A N 1
ATOM 2328 C CA . LYS A 1 298 ? 2.852 -7.219 0.140 1.00 89.19 298 LYS A CA 1
ATOM 2329 C C . LYS A 1 298 ? 1.874 -6.048 0.067 1.00 89.19 298 LYS A C 1
ATOM 2331 O O . LYS A 1 298 ? 0.670 -6.261 -0.088 1.00 89.19 298 LYS A O 1
ATOM 2336 N N . ILE A 1 299 ? 2.414 -4.837 0.136 1.00 92.31 299 ILE A N 1
ATOM 2337 C CA . ILE A 1 299 ? 1.729 -3.574 -0.159 1.00 92.31 299 ILE A CA 1
ATOM 2338 C C . ILE A 1 299 ? 2.361 -2.933 -1.389 1.00 92.31 299 ILE A C 1
ATOM 2340 O O . ILE A 1 299 ? 3.528 -3.201 -1.690 1.00 92.31 299 ILE A O 1
ATOM 2344 N N . TRP A 1 300 ? 1.593 -2.104 -2.086 1.00 94.06 300 TRP A N 1
ATOM 2345 C CA . TRP A 1 300 ? 2.062 -1.317 -3.220 1.00 94.06 300 TRP A CA 1
ATOM 2346 C C . TRP A 1 300 ? 2.478 0.083 -2.779 1.00 94.06 300 TRP A C 1
ATOM 2348 O O . TRP A 1 300 ? 1.802 0.726 -1.983 1.00 94.06 300 TRP A O 1
ATOM 2358 N N . LEU A 1 301 ? 3.602 0.554 -3.293 1.00 93.12 301 LEU A N 1
ATOM 2359 C CA . LEU A 1 301 ? 4.114 1.895 -3.071 1.00 93.12 301 LEU A CA 1
ATOM 2360 C C . LEU A 1 301 ? 4.366 2.544 -4.425 1.00 93.12 301 LEU A C 1
ATOM 2362 O O . LEU A 1 301 ? 4.765 1.855 -5.365 1.00 93.12 301 LEU A O 1
ATOM 2366 N N . ARG A 1 302 ? 4.168 3.855 -4.514 1.00 89.25 302 ARG A N 1
ATOM 2367 C CA . ARG A 1 302 ? 4.453 4.668 -5.692 1.00 89.25 302 ARG A CA 1
ATOM 2368 C C . ARG A 1 302 ? 5.412 5.780 -5.303 1.00 89.25 302 ARG A C 1
ATOM 2370 O O . ARG A 1 302 ? 5.199 6.483 -4.326 1.00 89.25 302 ARG A O 1
ATOM 2377 N N . CYS A 1 303 ? 6.501 5.924 -6.045 1.00 86.31 303 CYS A N 1
ATOM 2378 C CA . CYS A 1 303 ? 7.515 6.914 -5.721 1.00 86.31 303 CYS A CA 1
ATOM 2379 C C . CYS A 1 303 ? 7.077 8.251 -6.322 1.00 86.31 303 CYS A C 1
ATOM 2381 O O . CYS A 1 303 ? 6.903 8.311 -7.540 1.00 86.31 303 CYS A O 1
ATOM 2383 N N . PRO A 1 304 ? 6.964 9.330 -5.534 1.00 76.75 304 PRO A N 1
ATOM 2384 C CA . PRO A 1 304 ? 6.596 10.639 -6.067 1.00 76.75 304 PRO A CA 1
ATOM 2385 C C . PRO A 1 304 ? 7.679 11.204 -6.994 1.00 76.75 304 PRO A C 1
ATOM 2387 O O . PRO A 1 304 ? 7.386 11.992 -7.881 1.00 76.75 304 PRO A O 1
ATOM 2390 N N . ARG A 1 305 ? 8.936 10.767 -6.835 1.00 70.69 305 ARG A N 1
ATOM 2391 C CA . ARG A 1 305 ? 10.082 11.286 -7.595 1.00 70.69 305 ARG A CA 1
ATOM 2392 C C . ARG A 1 305 ? 10.192 10.747 -9.021 1.00 70.69 305 ARG A C 1
ATOM 2394 O O . ARG A 1 305 ? 10.684 11.445 -9.898 1.00 70.69 305 ARG A O 1
ATOM 2401 N N . ASP A 1 306 ? 9.886 9.471 -9.234 1.00 69.81 306 ASP A N 1
ATOM 2402 C CA . ASP A 1 306 ? 10.059 8.817 -10.540 1.00 69.81 306 ASP A CA 1
ATOM 2403 C C . ASP A 1 306 ? 8.796 8.107 -11.041 1.00 69.81 306 ASP A C 1
ATOM 2405 O O . ASP A 1 306 ? 8.832 7.459 -12.090 1.00 69.81 306 ASP A O 1
ATOM 2409 N N . GLY A 1 307 ? 7.694 8.217 -10.296 1.00 76.62 307 GLY A N 1
ATOM 2410 C CA . GLY A 1 307 ? 6.415 7.577 -10.579 1.00 76.62 307 GLY A CA 1
ATOM 2411 C C . GLY A 1 307 ? 6.430 6.054 -10.441 1.00 76.62 307 GLY A C 1
ATOM 2412 O O . GLY A 1 307 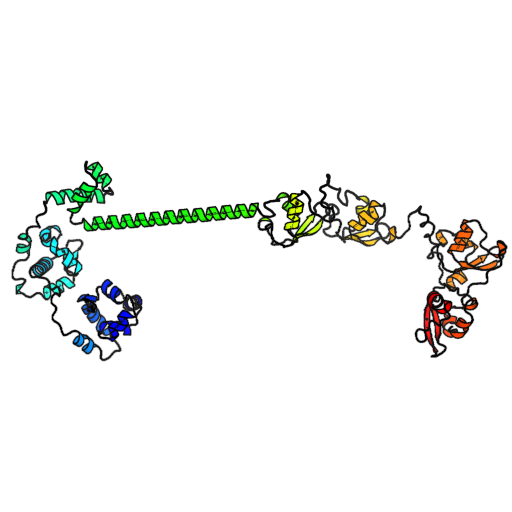? 5.395 5.427 -10.664 1.00 76.62 307 GLY A O 1
ATOM 2413 N N . TYR A 1 308 ? 7.565 5.435 -10.083 1.00 79.69 308 TYR A N 1
ATOM 2414 C CA . TYR A 1 308 ? 7.704 3.984 -10.071 1.00 79.69 308 TYR A CA 1
ATOM 2415 C C . TYR A 1 308 ? 6.782 3.362 -9.026 1.00 79.69 308 TYR A C 1
ATOM 2417 O O . TYR A 1 308 ? 6.870 3.702 -7.848 1.00 79.69 308 TYR A O 1
ATOM 2425 N N . SER A 1 309 ? 5.928 2.429 -9.457 1.00 86.69 309 SER A N 1
ATOM 2426 C CA . SER A 1 309 ? 5.096 1.615 -8.568 1.00 86.69 309 SER A CA 1
ATOM 2427 C C . SER A 1 309 ? 5.767 0.258 -8.326 1.00 86.69 309 SER A C 1
ATOM 2429 O O . SER A 1 309 ? 6.146 -0.436 -9.274 1.00 86.69 309 SER A O 1
ATOM 2431 N N . TRP A 1 310 ? 5.941 -0.130 -7.062 1.00 91.69 310 TRP A N 1
ATOM 2432 C CA . TRP A 1 310 ? 6.524 -1.415 -6.667 1.00 91.69 310 TRP A CA 1
ATOM 2433 C C . TRP A 1 310 ? 5.790 -2.017 -5.479 1.00 91.69 310 TRP A C 1
ATOM 2435 O O . TRP A 1 310 ? 5.208 -1.303 -4.670 1.00 91.69 310 TRP A O 1
ATOM 2445 N N . SER A 1 311 ? 5.854 -3.342 -5.347 1.00 92.06 311 SER A N 1
ATOM 2446 C CA . SER A 1 311 ? 5.329 -4.034 -4.173 1.00 92.06 311 SER A CA 1
ATOM 2447 C C . SER A 1 311 ? 6.441 -4.591 -3.294 1.00 92.06 311 SER A C 1
ATOM 2449 O O . SER A 1 311 ? 7.458 -5.101 -3.777 1.00 92.06 311 SER A O 1
ATOM 2451 N N . ARG A 1 312 ? 6.256 -4.501 -1.977 1.00 91.25 312 ARG A N 1
ATOM 2452 C CA . ARG A 1 312 ? 7.156 -5.085 -0.973 1.00 91.25 312 ARG A CA 1
ATOM 2453 C C . ARG A 1 312 ? 6.371 -5.535 0.248 1.00 91.25 312 ARG A C 1
ATOM 2455 O O . ARG A 1 312 ? 5.290 -5.031 0.528 1.00 91.25 312 ARG A O 1
ATOM 2462 N N . THR A 1 313 ? 6.927 -6.504 0.967 1.00 91.56 313 THR A N 1
ATOM 2463 C CA . THR A 1 313 ? 6.398 -6.946 2.262 1.00 91.56 313 THR A CA 1
ATOM 2464 C C . THR A 1 313 ? 6.449 -5.803 3.268 1.00 91.56 313 THR A C 1
ATOM 2466 O O . THR A 1 313 ? 7.465 -5.102 3.306 1.00 91.56 313 THR A O 1
ATOM 2469 N N . VAL A 1 314 ? 5.437 -5.665 4.123 1.00 89.81 314 VAL A N 1
ATOM 2470 C CA . VAL A 1 314 ? 5.401 -4.596 5.139 1.00 89.81 314 VAL A CA 1
ATOM 2471 C C . VAL A 1 314 ? 6.630 -4.592 6.043 1.00 89.81 314 VAL A C 1
ATOM 2473 O O . VAL A 1 314 ? 7.205 -3.527 6.254 1.00 89.81 314 VAL A O 1
ATOM 2476 N N . PHE A 1 315 ? 7.121 -5.765 6.455 1.00 88.06 315 PHE A N 1
ATOM 2477 C CA . PHE A 1 315 ? 8.374 -5.881 7.209 1.00 88.06 315 PHE A CA 1
ATOM 2478 C C . PHE A 1 315 ? 9.548 -5.154 6.524 1.00 88.06 315 PHE A C 1
ATOM 2480 O O . PHE A 1 315 ? 10.198 -4.293 7.111 1.00 88.06 315 PHE A O 1
ATOM 2487 N N . ALA A 1 316 ? 9.786 -5.441 5.241 1.00 88.56 316 ALA A N 1
ATOM 2488 C CA . ALA A 1 316 ? 10.857 -4.804 4.471 1.00 88.56 316 ALA A CA 1
ATOM 2489 C C . ALA A 1 316 ? 10.633 -3.295 4.256 1.00 88.56 316 ALA A C 1
ATOM 2491 O O . ALA A 1 316 ? 11.600 -2.538 4.190 1.00 88.56 316 ALA A O 1
ATOM 2492 N N . VAL A 1 317 ? 9.379 -2.849 4.134 1.00 90.81 317 VAL A N 1
ATOM 2493 C CA . VAL A 1 317 ? 9.048 -1.419 4.036 1.00 90.81 317 VAL A CA 1
ATOM 2494 C C . VAL A 1 317 ? 9.431 -0.698 5.326 1.00 90.81 317 VAL A C 1
ATOM 2496 O O . VAL A 1 317 ? 10.145 0.299 5.268 1.00 90.81 317 VAL A O 1
ATOM 2499 N N . GLN A 1 318 ? 9.058 -1.246 6.484 1.00 89.38 318 GLN A N 1
ATOM 2500 C CA . GLN A 1 318 ? 9.395 -0.661 7.784 1.00 89.38 318 GLN A CA 1
ATOM 2501 C C . GLN A 1 318 ? 10.901 -0.590 8.023 1.00 89.38 318 GLN A C 1
ATOM 2503 O O . GLN A 1 318 ? 11.380 0.434 8.498 1.00 89.38 318 GLN A O 1
ATOM 2508 N N . GLN A 1 319 ? 11.653 -1.629 7.649 1.00 88.56 319 GLN A N 1
ATOM 2509 C CA . GLN A 1 319 ? 13.117 -1.617 7.749 1.00 88.56 319 GLN A CA 1
ATOM 2510 C C . GLN A 1 319 ? 13.738 -0.494 6.905 1.00 88.56 319 GLN A C 1
ATOM 2512 O O . GLN A 1 319 ? 14.608 0.233 7.378 1.00 88.56 319 GLN A O 1
ATOM 2517 N N . ASN A 1 320 ? 13.261 -0.303 5.671 1.00 89.56 320 ASN A N 1
ATOM 2518 C CA . ASN A 1 320 ? 13.738 0.789 4.821 1.00 89.56 320 ASN A CA 1
ATOM 2519 C C . ASN A 1 320 ? 13.387 2.164 5.408 1.00 89.56 320 ASN A C 1
ATOM 2521 O O . ASN A 1 320 ? 14.254 3.034 5.482 1.00 89.56 320 ASN A O 1
ATOM 2525 N N . TRP A 1 321 ? 12.142 2.351 5.849 1.00 90.06 321 TRP A N 1
ATOM 2526 C CA . TRP A 1 321 ? 11.657 3.632 6.366 1.00 90.06 321 TRP A CA 1
ATOM 2527 C C . TRP A 1 321 ? 12.301 4.011 7.700 1.00 90.06 321 TRP A C 1
ATOM 2529 O O . TRP A 1 321 ? 12.638 5.178 7.887 1.00 90.06 321 TRP A O 1
ATOM 2539 N N . ALA A 1 322 ? 12.570 3.038 8.576 1.00 87.50 322 ALA A N 1
ATOM 2540 C CA . ALA A 1 322 ? 13.331 3.243 9.809 1.00 87.50 322 ALA A CA 1
ATOM 2541 C C . ALA A 1 322 ? 14.771 3.719 9.541 1.00 87.50 322 ALA A C 1
ATOM 2543 O O . ALA A 1 322 ? 15.327 4.472 10.331 1.00 87.50 322 ALA A O 1
ATOM 2544 N N . GLN A 1 323 ? 15.358 3.333 8.404 1.00 84.38 323 GLN A N 1
ATOM 2545 C CA . GLN A 1 323 ? 16.664 3.819 7.940 1.00 84.38 323 GLN A CA 1
ATOM 2546 C C . GLN A 1 323 ? 16.571 5.117 7.114 1.00 84.38 323 GLN A C 1
ATOM 2548 O O . GLN A 1 323 ? 17.546 5.504 6.469 1.00 84.38 323 GLN A O 1
ATOM 2553 N N . GLY A 1 324 ? 15.398 5.757 7.049 1.00 81.88 324 GLY A N 1
ATOM 2554 C CA . GLY A 1 324 ? 15.173 6.974 6.263 1.00 81.88 324 GLY A CA 1
ATOM 2555 C C . GLY A 1 324 ? 15.179 6.771 4.742 1.00 81.88 324 GLY A C 1
ATOM 2556 O O . GLY A 1 324 ? 15.213 7.748 3.995 1.00 81.88 324 GLY A O 1
ATOM 2557 N N . LYS A 1 325 ? 15.145 5.527 4.249 1.00 83.44 325 LYS A N 1
ATOM 2558 C CA . LYS A 1 325 ? 15.163 5.196 2.814 1.00 83.44 325 LYS A CA 1
ATOM 2559 C C . LYS A 1 325 ? 13.744 4.990 2.304 1.00 83.44 325 LYS A C 1
ATOM 2561 O O . LYS A 1 325 ? 12.960 4.302 2.944 1.00 83.44 325 LYS A O 1
ATOM 2566 N N . SER A 1 326 ? 13.426 5.457 1.094 1.00 82.94 326 SER A N 1
ATOM 2567 C CA . SER A 1 326 ? 12.115 5.162 0.477 1.00 82.94 326 SER A CA 1
ATOM 2568 C C . SER A 1 326 ? 11.940 3.680 0.137 1.00 82.94 326 SER A C 1
ATOM 2570 O O . SER A 1 326 ? 10.820 3.190 0.025 1.00 82.94 326 SER A O 1
ATOM 2572 N N . GLY A 1 327 ? 13.050 2.959 -0.060 1.00 83.44 327 GLY A N 1
ATOM 2573 C CA . GLY A 1 327 ? 13.041 1.573 -0.527 1.00 83.44 327 GLY A CA 1
ATOM 2574 C C . GLY A 1 327 ? 12.676 1.417 -2.007 1.00 83.44 327 GLY A C 1
ATOM 2575 O O . GLY A 1 327 ? 12.547 0.284 -2.466 1.00 83.44 327 GLY A O 1
ATOM 2576 N N . CYS A 1 328 ? 12.533 2.518 -2.760 1.00 85.94 328 CYS A N 1
ATOM 2577 C CA . CYS A 1 328 ? 12.237 2.478 -4.191 1.00 85.94 328 CYS A CA 1
ATOM 2578 C C . CYS A 1 328 ? 13.412 1.847 -4.971 1.00 85.94 328 CYS A C 1
ATOM 2580 O O . CYS A 1 328 ? 14.525 2.393 -4.954 1.00 85.94 328 CYS A O 1
ATOM 2582 N N . PRO A 1 329 ? 13.186 0.732 -5.694 1.00 80.50 329 PRO A N 1
ATOM 2583 C CA . PRO A 1 329 ? 14.214 0.082 -6.507 1.00 80.50 329 PRO A CA 1
ATOM 2584 C C . PRO A 1 329 ? 14.745 0.958 -7.649 1.00 80.50 329 PRO A C 1
ATOM 2586 O O . PRO A 1 329 ? 15.919 0.861 -7.999 1.00 80.50 329 PRO A O 1
ATOM 2589 N N . ALA A 1 330 ? 13.899 1.820 -8.225 1.00 73.69 330 ALA A N 1
ATOM 2590 C CA . ALA A 1 330 ? 14.256 2.650 -9.375 1.00 73.69 330 ALA A CA 1
ATOM 2591 C C . ALA A 1 330 ? 15.177 3.823 -8.991 1.00 73.69 330 ALA A C 1
ATOM 2593 O O . ALA A 1 330 ? 16.178 4.061 -9.667 1.00 73.69 330 ALA A O 1
ATOM 2594 N N . CYS A 1 331 ? 14.917 4.496 -7.865 1.00 71.75 331 CYS A N 1
ATOM 2595 C CA . CYS A 1 331 ? 15.770 5.581 -7.369 1.00 71.75 331 CYS A CA 1
ATOM 2596 C C . CYS A 1 331 ? 16.822 5.137 -6.329 1.00 71.75 331 CYS A C 1
ATOM 2598 O O . CYS A 1 331 ? 17.510 5.978 -5.742 1.00 71.75 331 CYS A O 1
ATOM 2600 N N . ARG A 1 332 ? 16.974 3.817 -6.123 1.00 70.19 332 ARG A N 1
ATOM 2601 C CA . ARG A 1 332 ? 17.880 3.171 -5.148 1.00 70.19 332 ARG A CA 1
ATOM 2602 C C . ARG A 1 332 ? 17.686 3.653 -3.705 1.00 70.19 332 ARG A C 1
ATOM 2604 O O . ARG A 1 332 ? 18.648 3.743 -2.946 1.00 70.19 332 ARG A O 1
ATOM 2611 N N . GLY A 1 333 ? 16.457 4.011 -3.334 1.00 60.97 333 GLY A N 1
ATOM 2612 C CA . GLY A 1 333 ? 16.127 4.464 -1.981 1.00 60.97 333 GLY A CA 1
ATOM 2613 C C . GLY A 1 333 ? 16.784 5.780 -1.543 1.00 60.97 333 GLY A C 1
ATOM 2614 O O . GLY A 1 333 ? 16.695 6.110 -0.363 1.00 60.97 333 GLY A O 1
ATOM 2615 N N . ARG A 1 334 ? 17.449 6.525 -2.445 1.00 57.25 334 ARG A N 1
ATOM 2616 C CA . ARG A 1 334 ? 18.118 7.790 -2.107 1.00 57.25 334 ARG A CA 1
ATOM 2617 C C . ARG A 1 334 ? 17.137 8.958 -2.202 1.00 57.25 334 ARG A C 1
ATOM 2619 O O . ARG A 1 334 ? 16.798 9.390 -3.309 1.00 57.25 334 ARG A O 1
ATOM 2626 N N . PHE A 1 335 ? 16.761 9.505 -1.050 1.00 44.78 335 PHE A N 1
ATOM 2627 C CA . PHE A 1 335 ? 16.302 10.888 -0.940 1.00 44.78 335 PHE A CA 1
ATOM 2628 C C . PHE A 1 335 ? 17.513 11.803 -1.137 1.00 44.78 335 PHE A C 1
ATOM 2630 O O . PHE A 1 335 ? 18.279 12.055 -0.216 1.00 44.78 335 PHE A O 1
ATOM 2637 N N . GLY A 1 336 ? 17.761 12.200 -2.383 1.00 42.78 336 GLY A N 1
ATOM 2638 C CA . GLY A 1 336 ? 18.770 13.200 -2.721 1.00 42.78 336 GLY A CA 1
ATOM 2639 C C . GLY A 1 336 ? 18.075 14.517 -3.032 1.00 42.78 336 GLY A C 1
ATOM 2640 O O . GLY A 1 336 ? 17.174 14.509 -3.868 1.00 42.78 336 GLY A O 1
ATOM 2641 N N . LYS A 1 337 ? 18.505 15.575 -2.333 1.00 41.31 337 LYS A N 1
ATOM 2642 C CA . LYS A 1 337 ? 18.069 16.978 -2.399 1.00 41.31 337 LYS A CA 1
ATOM 2643 C C . LYS A 1 337 ? 17.684 17.433 -3.817 1.00 41.31 337 LYS A C 1
ATOM 2645 O O . LYS A 1 337 ? 18.435 17.196 -4.761 1.00 41.31 337 LYS A O 1
ATOM 2650 N N . GLY A 1 338 ? 16.546 18.119 -3.904 1.00 46.00 338 GLY A N 1
ATOM 2651 C CA . GLY A 1 338 ? 16.019 18.758 -5.109 1.00 46.00 338 GLY A CA 1
ATOM 2652 C C . GLY A 1 338 ? 14.899 17.957 -5.765 1.00 46.00 338 GLY A C 1
ATOM 2653 O O . GLY A 1 338 ? 15.081 16.784 -6.114 1.00 46.00 338 GLY A O 1
ATOM 2654 N N . GLU A 1 339 ? 13.746 18.602 -5.955 1.00 48.09 339 GLU A N 1
ATOM 2655 C CA . GLU A 1 339 ? 12.794 18.190 -6.984 1.00 48.09 339 GLU A CA 1
ATOM 2656 C C . GLU A 1 339 ? 13.580 18.017 -8.284 1.00 48.09 339 GLU A C 1
ATOM 2658 O O . GLU A 1 339 ? 14.283 18.922 -8.736 1.00 48.09 339 GLU A O 1
ATOM 2663 N N . LYS A 1 340 ? 13.551 16.810 -8.855 1.00 54.53 340 LYS A N 1
ATOM 2664 C CA . LYS A 1 340 ? 14.061 16.659 -10.213 1.00 54.53 340 LYS A CA 1
ATOM 2665 C C . LYS A 1 340 ? 13.065 17.381 -11.117 1.00 54.53 340 LYS A C 1
ATOM 2667 O O . LYS A 1 340 ? 11.879 17.081 -10.982 1.00 54.53 340 LYS A O 1
ATOM 2672 N N . PRO A 1 341 ? 13.519 18.274 -12.013 1.00 62.50 341 PRO A N 1
ATOM 2673 C CA . PRO A 1 341 ? 12.624 18.910 -12.965 1.00 62.50 341 PRO A CA 1
ATOM 2674 C C . PRO A 1 341 ? 11.822 17.835 -13.705 1.00 62.50 341 PRO A C 1
ATOM 2676 O O . PRO A 1 341 ? 12.343 16.752 -14.003 1.00 62.50 341 PRO A O 1
ATOM 2679 N N . SER A 1 342 ? 10.542 18.119 -13.940 1.00 78.00 342 SER A N 1
ATOM 2680 C CA . SER A 1 342 ? 9.617 17.219 -14.630 1.00 78.00 342 SER A CA 1
ATOM 2681 C C . SER A 1 342 ? 10.117 16.863 -16.037 1.00 78.00 342 SER A C 1
ATOM 2683 O O . SER A 1 342 ? 11.114 17.416 -16.513 1.00 78.00 342 SER A O 1
ATOM 2685 N N . LEU A 1 343 ? 9.458 15.923 -16.727 1.00 84.31 343 LEU A N 1
ATOM 2686 C CA . LEU A 1 343 ? 9.882 15.542 -18.078 1.00 84.31 343 LEU A CA 1
ATOM 2687 C C . LEU A 1 343 ? 9.842 16.752 -19.025 1.00 84.31 343 LEU A C 1
ATOM 2689 O O . LEU A 1 343 ? 10.824 16.997 -19.722 1.00 84.31 343 LEU A O 1
ATOM 2693 N N . SER A 1 344 ? 8.766 17.543 -18.969 1.00 84.81 344 SER A N 1
ATOM 2694 C CA . SER A 1 344 ? 8.639 18.804 -19.710 1.00 84.81 344 SER A CA 1
ATOM 2695 C C . SER A 1 344 ? 9.548 19.916 -19.193 1.00 84.81 344 SER A C 1
ATOM 2697 O O . SER A 1 344 ? 10.028 20.705 -19.992 1.00 84.81 344 SER A O 1
ATOM 2699 N N . GLY A 1 345 ? 9.860 19.960 -17.895 1.00 81.19 345 GLY A N 1
ATOM 2700 C CA . GLY A 1 345 ? 10.839 20.914 -17.364 1.00 81.19 345 GLY A CA 1
ATOM 2701 C C . GLY A 1 345 ? 12.280 20.605 -17.790 1.00 81.19 345 GLY A C 1
ATOM 2702 O O . GLY A 1 345 ? 13.086 21.513 -17.956 1.00 81.19 345 GLY A O 1
ATOM 2703 N N . SER A 1 346 ? 12.614 19.325 -17.977 1.00 82.69 346 SER A N 1
ATOM 2704 C CA . SER A 1 346 ? 13.961 18.879 -18.363 1.00 82.69 346 SER A CA 1
ATOM 2705 C C . SER A 1 346 ? 14.173 18.823 -19.877 1.00 82.69 346 SER A C 1
ATOM 2707 O O . SER A 1 346 ? 15.303 18.971 -20.335 1.00 82.69 346 SER A O 1
ATOM 2709 N N . TYR A 1 347 ? 13.113 18.550 -20.643 1.00 88.31 347 TYR A N 1
ATOM 2710 C CA . TYR A 1 347 ? 13.157 18.372 -22.096 1.00 88.31 347 TYR A CA 1
ATOM 2711 C C . TYR A 1 347 ? 11.959 19.054 -22.786 1.00 88.31 347 TYR A C 1
ATOM 2713 O O . TYR A 1 347 ? 11.207 18.373 -23.486 1.00 88.31 347 TYR A O 1
ATOM 2721 N N . PRO A 1 348 ? 11.758 20.375 -22.601 1.00 88.00 348 PRO A N 1
ATOM 2722 C CA . PRO A 1 348 ? 10.598 21.085 -23.149 1.00 88.00 348 PRO A CA 1
ATOM 2723 C C . PRO A 1 348 ? 10.522 20.971 -24.677 1.00 88.00 348 PRO A C 1
ATOM 2725 O O . PRO A 1 348 ? 9.472 20.621 -25.205 1.00 88.00 348 PRO A O 1
ATOM 2728 N N . GLU A 1 349 ? 11.658 21.123 -25.365 1.00 85.38 349 GLU A N 1
ATOM 2729 C CA . GLU A 1 349 ? 11.759 21.001 -26.827 1.00 85.38 349 GLU A CA 1
ATOM 2730 C C . GLU A 1 349 ? 11.325 19.611 -27.328 1.00 85.38 349 GLU A C 1
ATOM 2732 O O . GLU A 1 349 ? 10.615 19.486 -28.317 1.00 85.38 349 GLU A O 1
ATOM 2737 N N . MET A 1 350 ? 11.709 18.539 -26.627 1.00 90.31 350 MET A N 1
ATOM 2738 C CA . MET A 1 350 ? 11.363 17.172 -27.042 1.00 90.31 350 MET A CA 1
ATOM 2739 C C . MET A 1 350 ? 9.871 16.882 -26.852 1.00 90.31 350 MET A C 1
ATOM 2741 O O . MET A 1 350 ? 9.291 16.122 -27.624 1.00 90.31 350 MET A O 1
ATOM 2745 N N . ILE A 1 351 ? 9.255 17.465 -25.817 1.00 91.88 351 ILE A N 1
ATOM 2746 C CA . ILE A 1 351 ? 7.812 17.352 -25.583 1.00 91.88 351 ILE A CA 1
ATOM 2747 C C . ILE A 1 351 ? 7.049 18.097 -26.672 1.00 91.88 351 ILE A C 1
ATOM 2749 O O . ILE A 1 351 ? 6.149 17.521 -27.267 1.00 91.88 351 ILE A O 1
ATOM 2753 N N . GLU A 1 352 ? 7.434 19.333 -26.974 1.00 87.44 352 GLU A N 1
ATOM 2754 C CA . GLU A 1 352 ? 6.792 20.124 -28.026 1.00 87.44 352 GLU A CA 1
ATOM 2755 C C . GLU A 1 352 ? 6.876 19.443 -29.398 1.00 87.44 352 GLU A C 1
ATOM 2757 O O . GLU A 1 352 ? 5.886 19.380 -30.122 1.00 87.44 352 GLU A O 1
ATOM 2762 N N . ARG A 1 353 ? 8.037 18.870 -29.728 1.00 85.62 353 ARG A N 1
ATOM 2763 C CA . ARG A 1 353 ? 8.296 18.279 -31.046 1.00 85.62 353 ARG A CA 1
ATOM 2764 C C . ARG A 1 353 ? 7.713 16.888 -31.253 1.00 85.62 353 ARG A C 1
ATOM 2766 O O . ARG A 1 353 ? 7.415 16.520 -32.386 1.00 85.62 353 ARG A O 1
ATOM 2773 N N . PHE A 1 354 ? 7.622 16.077 -30.198 1.00 92.25 354 PHE A N 1
ATOM 2774 C CA . PHE A 1 354 ? 7.334 14.647 -30.354 1.00 92.25 354 PHE A CA 1
ATOM 2775 C C . PHE A 1 354 ? 6.117 14.150 -29.581 1.00 92.25 354 PHE A C 1
ATOM 2777 O O . PHE A 1 354 ? 5.671 13.032 -29.839 1.00 92.25 354 PHE A O 1
ATOM 2784 N N . TRP A 1 355 ? 5.586 14.906 -28.618 1.00 93.06 355 TRP A N 1
ATOM 2785 C CA . TRP A 1 355 ? 4.476 14.431 -27.796 1.00 93.06 355 TRP A CA 1
ATOM 2786 C C . TRP A 1 355 ? 3.152 14.443 -28.559 1.00 93.06 355 TRP A C 1
ATOM 2788 O O . TRP A 1 355 ? 2.708 15.481 -29.040 1.00 93.06 355 TRP A O 1
ATOM 2798 N N . ASP A 1 356 ? 2.486 13.290 -28.613 1.00 92.69 356 ASP A N 1
ATOM 2799 C CA . ASP A 1 356 ? 1.153 13.184 -29.202 1.00 92.69 356 ASP A CA 1
ATOM 2800 C C . ASP A 1 356 ? 0.085 13.415 -28.120 1.00 92.69 356 ASP A C 1
ATOM 2802 O O . ASP A 1 356 ? -0.159 12.551 -27.273 1.00 92.69 356 ASP A O 1
ATOM 2806 N N . TRP A 1 357 ? -0.516 14.607 -28.097 1.00 90.38 357 TRP A N 1
ATOM 2807 C CA . TRP A 1 357 ? -1.519 14.979 -27.093 1.00 90.38 357 TRP A CA 1
ATOM 2808 C C . TRP A 1 357 ? -2.838 14.216 -27.245 1.00 90.38 357 TRP A C 1
ATOM 2810 O O . TRP A 1 357 ? -3.488 13.927 -26.240 1.00 90.38 357 TRP A O 1
ATOM 2820 N N . GLU A 1 358 ? -3.213 13.846 -28.470 1.00 88.38 358 GLU A N 1
ATOM 2821 C CA . GLU A 1 358 ? -4.453 13.116 -28.746 1.00 88.38 358 GLU A CA 1
ATOM 2822 C C . GLU A 1 358 ? -4.311 11.633 -28.385 1.00 88.38 358 GLU A C 1
ATOM 2824 O O . GLU A 1 358 ? -5.220 11.039 -27.805 1.00 88.38 358 GLU A O 1
ATOM 2829 N N . ALA A 1 359 ? -3.145 11.039 -28.661 1.00 87.75 359 ALA A N 1
ATOM 2830 C CA . ALA A 1 359 ? -2.874 9.631 -28.376 1.00 87.75 359 ALA A CA 1
ATOM 2831 C C . ALA A 1 359 ? -2.489 9.345 -26.910 1.00 87.75 359 ALA A C 1
ATOM 2833 O O . ALA A 1 359 ? -2.372 8.177 -26.525 1.00 87.75 359 ALA A O 1
ATOM 2834 N N . ASN A 1 360 ? -2.306 10.382 -26.083 1.00 89.75 360 ASN A N 1
ATOM 2835 C CA . ASN A 1 360 ? -1.960 10.274 -24.662 1.00 89.75 360 ASN A CA 1
ATOM 2836 C C . ASN A 1 360 ? -3.007 10.921 -23.725 1.00 89.75 360 ASN A C 1
ATOM 2838 O O . ASN A 1 360 ? -2.648 11.754 -22.883 1.00 89.75 360 ASN A O 1
ATOM 2842 N N . PRO A 1 361 ? -4.298 10.546 -23.804 1.00 83.56 361 PRO A N 1
ATOM 2843 C CA . PRO A 1 361 ? -5.319 11.137 -22.948 1.00 83.56 361 PRO A CA 1
ATOM 2844 C C . PRO A 1 361 ? -5.038 10.824 -21.470 1.00 83.56 361 PRO A C 1
ATOM 2846 O O . PRO A 1 361 ? -4.854 9.672 -21.078 1.00 83.56 361 PRO A O 1
ATOM 2849 N N . GLY A 1 362 ? -5.000 11.865 -20.635 1.00 79.81 362 GLY A N 1
ATOM 2850 C CA . GLY A 1 362 ? -4.760 11.741 -19.193 1.00 79.81 362 GLY A CA 1
ATOM 2851 C C . GLY A 1 362 ? -3.297 11.536 -18.780 1.00 79.81 362 GLY A C 1
ATOM 2852 O O . GLY A 1 362 ? -3.034 11.365 -17.588 1.00 79.81 362 GLY A O 1
ATOM 2853 N N . LEU A 1 363 ? -2.341 11.573 -19.717 1.00 86.12 363 LEU A N 1
ATOM 2854 C CA . LEU A 1 363 ? -0.913 11.609 -19.393 1.00 86.12 363 LEU A CA 1
ATOM 2855 C C . LEU A 1 363 ? -0.404 13.051 -19.412 1.00 86.12 363 LEU A C 1
ATOM 2857 O O . LEU A 1 363 ? -0.453 13.734 -20.429 1.00 86.12 363 LEU A O 1
ATOM 2861 N N . ASP A 1 364 ? 0.131 13.488 -18.277 1.00 83.31 364 ASP A N 1
ATOM 2862 C CA . ASP A 1 364 ? 0.696 14.822 -18.095 1.00 83.31 364 ASP A CA 1
ATOM 2863 C C . ASP A 1 364 ? 2.237 14.742 -18.075 1.00 83.31 364 ASP A C 1
ATOM 2865 O O . ASP A 1 364 ? 2.794 14.134 -17.151 1.00 83.31 364 ASP A O 1
ATOM 2869 N N . PRO A 1 365 ? 2.954 15.362 -19.038 1.00 85.62 365 PRO A N 1
ATOM 2870 C CA . PRO A 1 365 ? 4.418 15.440 -19.047 1.00 85.62 365 PRO A CA 1
ATOM 2871 C C . PRO A 1 365 ? 5.041 16.010 -17.763 1.00 85.62 365 PRO A C 1
ATOM 2873 O O . PRO A 1 365 ? 6.206 15.731 -17.467 1.00 85.62 365 PRO A O 1
ATOM 2876 N N . GLN A 1 366 ? 4.295 16.785 -16.970 1.00 81.00 366 GLN A N 1
ATOM 2877 C CA . GLN A 1 366 ? 4.768 17.271 -15.676 1.00 81.00 366 GLN A CA 1
ATOM 2878 C C . GLN A 1 366 ? 4.773 16.185 -14.592 1.00 81.00 366 GLN A C 1
ATOM 2880 O O . GLN A 1 366 ? 5.555 16.261 -13.644 1.00 81.00 366 GLN A O 1
ATOM 2885 N N . ARG A 1 367 ? 3.919 15.163 -14.725 1.00 77.62 367 ARG A N 1
ATOM 2886 C CA . ARG A 1 367 ? 3.624 14.170 -13.675 1.00 77.62 367 ARG A CA 1
ATOM 2887 C C . ARG A 1 367 ? 3.885 12.726 -14.108 1.00 77.62 367 ARG A C 1
ATOM 2889 O O . ARG A 1 367 ? 3.600 11.797 -13.347 1.00 77.62 367 ARG A O 1
ATOM 2896 N N . ILE A 1 368 ? 4.424 12.532 -15.310 1.00 81.38 368 ILE A N 1
ATOM 2897 C CA . ILE A 1 368 ? 4.653 11.213 -15.890 1.00 81.38 368 ILE A CA 1
ATOM 2898 C C . ILE A 1 368 ? 5.870 10.497 -15.286 1.00 81.38 368 ILE A C 1
ATOM 2900 O O . ILE A 1 368 ? 6.937 11.075 -15.063 1.00 81.38 368 ILE A O 1
ATOM 2904 N N . GLY A 1 369 ? 5.707 9.206 -15.006 1.00 75.25 369 GLY A N 1
ATOM 2905 C CA . GLY A 1 369 ? 6.717 8.345 -14.409 1.00 75.25 369 GLY A CA 1
ATOM 2906 C C . GLY A 1 369 ? 7.674 7.723 -15.426 1.00 75.25 369 GLY A C 1
ATOM 2907 O O . GLY A 1 369 ? 7.368 7.526 -16.598 1.00 75.25 369 GLY A O 1
ATOM 2908 N N . ARG A 1 370 ? 8.855 7.305 -14.955 1.00 78.06 370 ARG A N 1
ATOM 2909 C CA . ARG A 1 370 ? 9.923 6.736 -15.801 1.00 78.06 370 ARG A CA 1
ATOM 2910 C C . ARG A 1 370 ? 9.522 5.474 -16.572 1.00 78.06 370 ARG A C 1
ATOM 2912 O O . ARG A 1 370 ? 10.131 5.186 -17.591 1.00 78.06 370 ARG A O 1
ATOM 2919 N N . ARG A 1 371 ? 8.580 4.666 -16.087 1.00 77.12 371 ARG A N 1
ATOM 2920 C CA . ARG A 1 371 ? 8.168 3.430 -16.784 1.00 77.12 371 ARG A CA 1
ATOM 2921 C C . ARG A 1 371 ? 6.872 3.580 -17.571 1.00 77.12 371 ARG A C 1
ATOM 2923 O O . ARG A 1 371 ? 6.491 2.624 -18.241 1.00 77.12 371 ARG A O 1
ATOM 2930 N N . ASP A 1 372 ? 6.230 4.742 -17.499 1.00 84.12 372 ASP A N 1
ATOM 2931 C CA . ASP A 1 372 ? 5.018 4.993 -18.264 1.00 84.12 372 ASP A CA 1
ATOM 2932 C C . ASP A 1 372 ? 5.367 4.968 -19.750 1.00 84.12 372 ASP A C 1
ATOM 2934 O O . ASP A 1 372 ? 6.439 5.421 -20.167 1.00 84.12 372 ASP A O 1
ATOM 2938 N N . THR A 1 373 ? 4.490 4.339 -20.526 1.00 90.56 373 THR A N 1
ATOM 2939 C CA . THR A 1 373 ? 4.636 4.230 -21.975 1.00 90.56 373 THR A CA 1
ATOM 2940 C C . THR A 1 373 ? 3.818 5.336 -22.609 1.00 90.56 373 THR A C 1
ATOM 2942 O O . THR A 1 373 ? 2.630 5.449 -22.327 1.00 90.56 373 THR A O 1
ATOM 2945 N N . VAL A 1 374 ? 4.468 6.137 -23.444 1.00 93.88 374 VAL A N 1
ATOM 2946 C CA . VAL A 1 374 ? 3.863 7.271 -24.145 1.00 93.88 374 VAL A CA 1
ATOM 2947 C C . VAL A 1 374 ? 3.811 6.995 -25.635 1.00 93.88 374 VAL A C 1
ATOM 2949 O O . VAL A 1 374 ? 4.661 6.274 -26.167 1.00 93.88 374 VAL A O 1
ATOM 2952 N N . ARG A 1 375 ? 2.816 7.575 -26.299 1.00 95.31 375 ARG A N 1
ATOM 2953 C CA . ARG A 1 375 ? 2.729 7.701 -27.754 1.00 95.31 375 ARG A CA 1
ATOM 2954 C C . ARG A 1 375 ? 3.425 8.984 -28.198 1.00 95.31 375 ARG A C 1
ATOM 2956 O O . ARG A 1 375 ? 3.295 10.019 -27.555 1.00 95.31 375 ARG A O 1
ATOM 2963 N N . LEU A 1 376 ? 4.208 8.904 -29.259 1.00 93.69 376 LEU A N 1
ATOM 2964 C CA . LEU A 1 376 ? 4.956 10.026 -29.812 1.00 93.69 376 LEU A CA 1
ATOM 2965 C C . LEU A 1 376 ? 4.744 10.051 -31.320 1.00 93.69 376 LEU A C 1
ATOM 2967 O O . LEU A 1 376 ? 4.610 8.987 -31.928 1.00 93.69 376 LEU A O 1
ATOM 2971 N N . ARG A 1 377 ? 4.768 11.242 -31.910 1.00 90.50 377 ARG A N 1
ATOM 2972 C CA . ARG A 1 377 ? 4.642 11.468 -33.352 1.00 90.50 377 ARG A CA 1
ATOM 2973 C C . ARG A 1 377 ? 5.761 12.406 -33.797 1.00 90.50 377 ARG A C 1
ATOM 2975 O O . ARG A 1 377 ? 5.929 13.460 -33.199 1.00 90.50 377 ARG A O 1
ATOM 2982 N N . CYS A 1 378 ? 6.561 12.025 -34.799 1.00 86.38 378 CYS A N 1
ATOM 2983 C CA . CYS A 1 378 ? 7.689 12.866 -35.222 1.00 86.38 378 CYS A CA 1
ATOM 2984 C C . CYS A 1 378 ? 7.181 14.110 -35.944 1.00 86.38 378 CYS A C 1
ATOM 2986 O O . CYS A 1 378 ? 6.496 13.962 -36.954 1.00 86.38 378 CYS A O 1
ATOM 2988 N N . ASP A 1 379 ? 7.606 15.298 -35.519 1.00 82.75 379 ASP A N 1
ATOM 2989 C CA . ASP A 1 379 ? 7.426 16.544 -36.278 1.00 82.75 379 ASP A CA 1
ATOM 2990 C C . ASP A 1 379 ? 8.011 16.473 -37.702 1.00 82.75 379 ASP A C 1
ATOM 2992 O O . ASP A 1 379 ? 7.481 17.056 -38.641 1.00 82.75 379 ASP A O 1
ATOM 2996 N N . CYS A 1 380 ? 9.090 15.714 -37.865 1.00 72.75 380 CYS A N 1
ATOM 2997 C CA . CYS A 1 380 ? 9.919 15.669 -39.056 1.00 72.75 380 CYS A CA 1
ATOM 2998 C C . CYS A 1 380 ? 9.299 14.918 -40.248 1.00 72.75 380 CYS A C 1
ATOM 3000 O O . CYS A 1 380 ? 9.502 15.293 -41.399 1.00 72.75 380 CYS A O 1
ATOM 3002 N N . HIS A 1 381 ? 8.586 13.821 -39.983 1.00 78.50 381 HIS A N 1
ATOM 3003 C CA . HIS A 1 381 ? 8.030 12.929 -41.011 1.00 78.50 381 HIS A CA 1
ATOM 3004 C C . HIS A 1 381 ? 6.783 12.164 -40.527 1.00 78.50 381 HIS A C 1
ATOM 3006 O O . HIS A 1 381 ? 6.431 11.129 -41.086 1.00 78.50 381 HIS A O 1
ATOM 3012 N N . GLY A 1 382 ? 6.147 12.608 -39.436 1.00 81.75 382 GLY A N 1
ATOM 3013 C CA . GLY A 1 382 ? 4.868 12.076 -38.945 1.00 81.75 382 GLY A CA 1
ATOM 3014 C C . GLY A 1 382 ? 4.896 10.645 -38.399 1.00 81.75 382 GLY A C 1
ATOM 3015 O O . GLY A 1 382 ? 3.843 10.072 -38.148 1.00 81.75 382 GLY A O 1
ATOM 3016 N N . HIS A 1 383 ? 6.072 10.040 -38.212 1.00 83.00 383 HIS A N 1
ATOM 3017 C CA . HIS A 1 383 ? 6.168 8.656 -37.737 1.00 83.00 383 HIS A CA 1
ATOM 3018 C C . HIS A 1 383 ? 5.692 8.544 -36.294 1.00 83.00 383 HIS A C 1
ATOM 3020 O O . HIS A 1 383 ? 6.181 9.266 -35.424 1.00 83.00 383 HIS A O 1
ATOM 3026 N N . GLU A 1 384 ? 4.811 7.585 -36.043 1.00 90.81 384 GLU A N 1
ATOM 3027 C CA . GLU A 1 384 ? 4.265 7.318 -34.721 1.00 90.81 384 GLU A CA 1
ATOM 3028 C C . GLU A 1 384 ? 4.982 6.154 -34.046 1.00 90.81 384 GLU A C 1
ATOM 3030 O O . GLU A 1 384 ? 5.203 5.099 -34.641 1.00 90.81 384 GLU A O 1
ATOM 3035 N N . TRP A 1 385 ? 5.326 6.314 -32.770 1.00 91.88 385 TRP A N 1
ATOM 3036 C CA . TRP A 1 385 ? 5.895 5.224 -31.985 1.00 91.88 385 TRP A CA 1
ATOM 3037 C C . TRP A 1 385 ? 5.482 5.273 -30.520 1.00 91.88 385 TRP A C 1
ATOM 3039 O O . TRP A 1 385 ? 4.994 6.276 -30.005 1.00 91.88 385 TRP A O 1
ATOM 3049 N N . SER A 1 386 ? 5.686 4.149 -29.835 1.00 91.56 386 SER A N 1
ATOM 3050 C CA . SER A 1 386 ? 5.509 4.044 -28.390 1.00 91.56 386 SER A CA 1
ATOM 3051 C C . SER A 1 386 ? 6.832 3.754 -27.713 1.00 91.56 386 SER A C 1
ATOM 3053 O O . SER A 1 386 ? 7.629 2.949 -28.196 1.00 91.56 386 SER A O 1
ATOM 3055 N N . SER A 1 387 ? 7.067 4.384 -26.568 1.00 90.19 387 SER A N 1
ATOM 3056 C CA . SER A 1 387 ? 8.279 4.153 -25.789 1.00 90.19 387 SER A CA 1
ATOM 3057 C C . SER A 1 387 ? 8.048 4.434 -24.312 1.00 90.19 387 SER A C 1
ATOM 3059 O O . SER A 1 387 ? 7.193 5.237 -23.947 1.00 90.19 387 SER A O 1
ATOM 3061 N N . SER A 1 388 ? 8.834 3.787 -23.450 1.00 91.19 388 SER A N 1
ATOM 3062 C CA . SER A 1 388 ? 8.860 4.162 -22.035 1.00 91.19 388 SER A CA 1
ATOM 3063 C C . SER A 1 388 ? 9.650 5.455 -21.840 1.00 91.19 388 SER A C 1
ATOM 3065 O O . SER A 1 388 ? 10.700 5.642 -22.461 1.00 91.19 388 SER A O 1
ATOM 3067 N N . VAL A 1 389 ? 9.208 6.312 -20.918 1.00 89.06 389 VAL A N 1
ATOM 3068 C CA . VAL A 1 389 ? 9.907 7.568 -20.580 1.00 89.06 389 VAL A CA 1
ATOM 3069 C C . VAL A 1 389 ? 11.378 7.328 -20.209 1.00 89.06 389 VAL A C 1
ATOM 3071 O O . VAL A 1 389 ? 12.258 8.103 -20.575 1.00 89.06 389 VAL A O 1
ATOM 3074 N N . TRP A 1 390 ? 11.687 6.222 -19.529 1.00 88.12 390 TRP A N 1
ATOM 3075 C CA . TRP A 1 390 ? 13.054 5.822 -19.194 1.00 88.12 390 TRP A CA 1
ATOM 3076 C C . TRP A 1 390 ? 13.897 5.599 -20.443 1.00 88.12 390 TRP A C 1
ATOM 3078 O O . TRP A 1 390 ? 15.037 6.058 -20.495 1.00 88.12 390 TRP A O 1
ATOM 3088 N N . LEU A 1 391 ? 13.353 4.911 -21.449 1.00 83.69 391 LEU A N 1
ATOM 3089 C CA . LEU A 1 391 ? 14.066 4.669 -22.694 1.00 83.69 391 LEU A CA 1
ATOM 3090 C C . LEU A 1 391 ? 14.295 5.998 -23.429 1.00 83.69 391 LEU A C 1
ATOM 3092 O O . LEU A 1 391 ? 15.433 6.290 -23.785 1.00 83.69 391 LEU A O 1
ATOM 3096 N N . LEU A 1 392 ? 13.263 6.838 -23.564 1.00 90.69 392 LEU A N 1
ATOM 3097 C CA . LEU A 1 392 ? 13.372 8.176 -24.166 1.00 90.69 392 LEU A CA 1
ATOM 3098 C C . LEU A 1 392 ? 14.474 8.999 -23.507 1.00 90.69 392 LEU A C 1
ATOM 3100 O O . LEU A 1 392 ? 15.436 9.380 -24.163 1.00 90.69 392 LEU A O 1
ATOM 3104 N N . VAL A 1 393 ? 14.411 9.1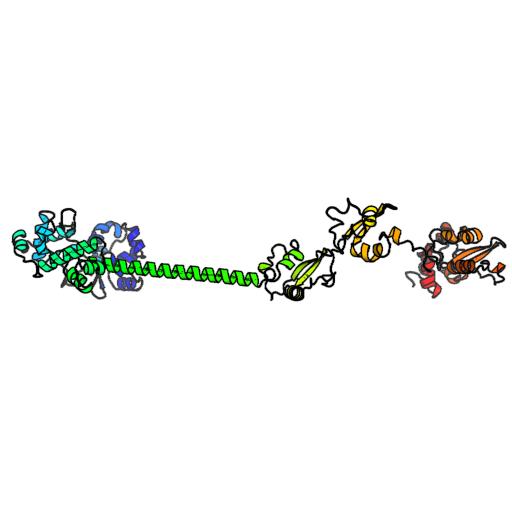74 -22.189 1.00 88.25 393 VAL A N 1
ATOM 3105 C CA . VAL A 1 393 ? 15.354 10.024 -21.461 1.00 88.25 393 VAL A CA 1
ATOM 3106 C C . VAL A 1 393 ? 16.748 9.402 -21.389 1.00 88.25 393 VAL A C 1
ATOM 3108 O O . VAL A 1 393 ? 17.727 10.017 -21.809 1.00 88.25 393 VAL A O 1
ATOM 3111 N N . ASP A 1 394 ? 16.878 8.194 -20.832 1.00 82.69 394 ASP A N 1
ATOM 3112 C CA . ASP A 1 394 ? 18.188 7.612 -20.522 1.00 82.69 394 ASP A CA 1
ATOM 3113 C C . ASP A 1 394 ? 18.865 6.969 -21.736 1.00 82.69 394 ASP A C 1
ATOM 3115 O O . ASP A 1 394 ? 20.100 6.868 -21.756 1.00 82.69 394 ASP A O 1
ATOM 3119 N N . LYS A 1 395 ? 18.112 6.524 -22.754 1.00 80.50 395 LYS A N 1
ATOM 3120 C CA . LYS A 1 395 ? 18.705 6.006 -23.996 1.00 80.50 395 LYS A CA 1
ATOM 3121 C C . LYS A 1 395 ? 18.881 7.079 -25.060 1.00 80.50 395 LYS A C 1
ATOM 3123 O O . LYS A 1 395 ? 19.939 7.052 -25.704 1.00 80.50 395 LYS A O 1
ATOM 3128 N N . PHE A 1 396 ? 17.950 8.017 -25.203 1.00 87.88 396 PHE A N 1
ATOM 3129 C CA . PHE A 1 396 ? 17.929 8.927 -26.347 1.00 87.88 396 PHE A CA 1
ATOM 3130 C C . PHE A 1 396 ? 18.202 10.390 -25.977 1.00 87.88 396 PHE A C 1
ATOM 3132 O O . PHE A 1 396 ? 19.312 10.859 -26.234 1.00 87.88 396 PHE A O 1
ATOM 3139 N N . TRP A 1 397 ? 17.278 11.081 -25.312 1.00 89.25 397 TRP A N 1
ATOM 3140 C CA . TRP A 1 397 ? 17.305 12.534 -25.112 1.00 89.25 397 TRP A CA 1
ATOM 3141 C C . TRP A 1 397 ? 18.543 13.020 -24.351 1.00 89.25 397 TRP A C 1
ATOM 3143 O O . TRP A 1 397 ? 19.195 13.961 -24.791 1.00 89.25 397 TRP A O 1
ATOM 3153 N N . LYS A 1 398 ? 18.986 12.320 -23.290 1.00 82.69 398 LYS A N 1
ATOM 3154 C CA . LYS A 1 398 ? 20.250 12.650 -22.587 1.00 82.69 398 LYS A CA 1
ATOM 3155 C C . LYS A 1 398 ? 21.488 12.618 -23.471 1.00 82.69 398 LYS A C 1
ATOM 3157 O O . LYS A 1 398 ? 22.494 13.231 -23.138 1.00 82.69 398 LYS A O 1
ATOM 3162 N N . ARG A 1 399 ? 21.454 11.821 -24.537 1.00 79.62 399 ARG A N 1
ATOM 3163 C CA . ARG A 1 399 ? 22.567 11.709 -25.474 1.00 79.62 399 ARG A CA 1
ATOM 3164 C C . ARG A 1 399 ? 22.431 12.696 -26.627 1.00 79.62 399 ARG A C 1
ATOM 3166 O O . ARG A 1 399 ? 23.319 12.666 -27.466 1.00 79.62 399 ARG A O 1
ATOM 3173 N N . GLY A 1 400 ? 21.367 13.500 -26.705 1.00 78.31 400 GLY A N 1
ATOM 3174 C CA . GLY A 1 400 ? 21.040 14.319 -27.876 1.00 78.31 400 GLY A CA 1
ATOM 3175 C C . GLY A 1 400 ? 20.547 13.469 -29.048 1.00 78.31 400 GLY A C 1
ATOM 3176 O O . GLY A 1 400 ? 21.045 13.591 -30.163 1.00 78.31 400 GLY A O 1
ATOM 3177 N N . ARG A 1 401 ? 19.679 12.490 -28.780 1.00 82.19 401 ARG A N 1
ATOM 3178 C CA . ARG A 1 401 ? 18.959 11.719 -29.806 1.00 82.19 401 ARG A CA 1
ATOM 3179 C C . ARG A 1 401 ? 17.467 11.927 -29.636 1.00 82.19 401 ARG A C 1
ATOM 3181 O O . ARG A 1 401 ? 17.049 12.219 -28.522 1.00 82.19 401 ARG A O 1
ATOM 3188 N N . THR A 1 402 ? 16.691 11.726 -30.691 1.00 84.06 402 THR A N 1
ATOM 3189 C CA . THR A 1 402 ? 15.241 11.986 -30.700 1.00 84.06 402 THR A CA 1
ATOM 3190 C C . THR A 1 402 ? 14.432 10.855 -30.057 1.00 84.06 402 THR A C 1
ATOM 3192 O O . THR A 1 402 ? 13.392 11.082 -29.445 1.00 84.06 402 THR A O 1
ATOM 3195 N N . GLY A 1 403 ? 14.926 9.620 -30.134 1.00 81.81 403 GLY A N 1
ATOM 3196 C CA . GLY A 1 403 ? 14.214 8.398 -29.771 1.00 81.81 403 GLY A CA 1
ATOM 3197 C C . GLY A 1 403 ? 13.264 7.885 -30.850 1.00 81.81 403 GLY A C 1
ATOM 3198 O O . GLY A 1 403 ? 12.699 6.807 -30.664 1.00 81.81 403 GLY A O 1
ATOM 3199 N N . CYS A 1 404 ? 13.105 8.612 -31.961 1.00 84.81 404 CYS A N 1
ATOM 3200 C CA . CYS A 1 404 ? 12.354 8.159 -33.123 1.00 84.81 404 CYS A CA 1
ATOM 3201 C C . CYS A 1 404 ? 13.186 7.104 -33.875 1.00 84.81 404 CYS A C 1
ATOM 3203 O O . CYS A 1 404 ? 14.302 7.417 -34.291 1.00 84.81 404 CYS A O 1
ATOM 3205 N N . PRO A 1 405 ? 12.688 5.871 -34.087 1.00 78.19 405 PRO A N 1
ATOM 3206 C CA . PRO A 1 405 ? 13.437 4.825 -34.790 1.00 78.19 405 PRO A CA 1
ATOM 3207 C C . PRO A 1 405 ? 13.875 5.207 -36.208 1.00 78.19 405 PRO A C 1
ATOM 3209 O O . PRO A 1 405 ? 14.915 4.744 -36.665 1.00 78.19 405 PRO A O 1
ATOM 3212 N N . ALA A 1 406 ? 13.096 6.053 -36.884 1.00 75.38 406 ALA A N 1
ATOM 3213 C CA . ALA A 1 406 ? 13.415 6.534 -38.221 1.00 75.38 406 ALA A CA 1
ATOM 3214 C C . ALA A 1 406 ? 14.491 7.638 -38.203 1.00 75.38 406 ALA A C 1
ATOM 3216 O O . ALA A 1 406 ? 15.406 7.582 -39.015 1.00 75.38 406 ALA A O 1
ATOM 3217 N N . CYS A 1 407 ? 14.465 8.568 -37.238 1.00 72.00 407 CYS A N 1
ATOM 3218 C CA . CYS A 1 407 ? 15.484 9.624 -37.124 1.00 72.00 407 CYS A CA 1
ATOM 3219 C C . CYS A 1 407 ? 16.798 9.123 -36.505 1.00 72.00 407 CYS A C 1
ATOM 3221 O O . CYS A 1 407 ? 17.883 9.488 -36.941 1.00 72.00 407 CYS A O 1
ATOM 3223 N N . ASP A 1 408 ? 16.717 8.294 -35.460 1.00 68.75 408 ASP A N 1
ATOM 3224 C CA . ASP A 1 408 ? 17.883 7.765 -34.737 1.00 68.75 408 ASP A CA 1
ATOM 3225 C C . ASP A 1 408 ? 18.474 6.502 -35.389 1.00 68.75 408 ASP A C 1
ATOM 3227 O O . ASP A 1 408 ? 19.518 6.008 -34.948 1.00 68.75 408 ASP A O 1
ATOM 3231 N N . GLY A 1 409 ? 17.785 5.957 -36.397 1.00 54.25 409 GLY A N 1
ATOM 3232 C CA . GLY A 1 409 ? 18.278 4.903 -37.282 1.00 54.25 409 GLY A CA 1
ATOM 3233 C C . GLY A 1 409 ? 19.328 5.398 -38.281 1.00 54.25 409 GLY A C 1
ATOM 3234 O O . GLY A 1 409 ? 20.023 4.575 -38.879 1.00 54.25 409 GLY A O 1
ATOM 3235 N N . GLU A 1 410 ? 19.500 6.717 -38.415 1.00 47.06 410 GLU A N 1
ATOM 3236 C CA . GLU A 1 410 ? 20.582 7.324 -39.184 1.00 47.06 410 GLU A CA 1
ATOM 3237 C C . GLU A 1 410 ? 21.839 7.540 -38.307 1.00 47.06 410 GLU A C 1
ATOM 3239 O O . GLU A 1 410 ? 21.753 8.039 -37.178 1.00 47.06 410 GLU A O 1
ATOM 3244 N N . PRO A 1 411 ? 23.041 7.142 -38.767 1.00 39.75 411 PRO A N 1
ATOM 3245 C CA . PRO A 1 411 ? 24.262 7.311 -37.992 1.00 39.75 411 PRO A CA 1
ATOM 3246 C C . PRO A 1 411 ? 24.679 8.785 -37.874 1.00 39.75 411 PRO A C 1
ATOM 3248 O O . PRO A 1 411 ? 24.680 9.541 -38.839 1.00 39.75 411 PRO A O 1
ATOM 3251 N N . ARG A 1 412 ? 25.105 9.173 -36.665 1.00 43.34 412 ARG A N 1
ATOM 3252 C CA . ARG A 1 412 ? 25.597 10.519 -36.327 1.00 43.34 412 ARG A CA 1
ATOM 3253 C C . ARG A 1 412 ? 26.871 10.882 -37.083 1.00 43.34 412 ARG A C 1
ATOM 3255 O O . ARG A 1 412 ? 27.811 10.087 -37.099 1.00 43.34 412 ARG A O 1
ATOM 3262 N N . ALA A 1 413 ? 26.940 12.122 -37.562 1.00 38.06 413 ALA A N 1
ATOM 3263 C CA . ALA A 1 413 ? 28.160 12.737 -38.075 1.00 38.06 413 ALA A CA 1
ATOM 3264 C C . ALA A 1 413 ? 29.330 12.584 -37.076 1.00 38.06 413 ALA A C 1
ATOM 3266 O O . ALA A 1 413 ? 29.186 12.899 -35.892 1.00 38.06 413 ALA A O 1
ATOM 3267 N N . GLY A 1 414 ? 30.475 12.077 -37.551 1.00 42.09 414 GLY A N 1
ATOM 3268 C CA . GLY A 1 414 ? 31.749 12.096 -36.816 1.00 42.09 414 GLY A CA 1
ATOM 3269 C C . GLY A 1 414 ? 32.198 10.808 -36.109 1.00 42.09 414 GLY A C 1
ATOM 3270 O O . GLY A 1 414 ? 33.138 10.858 -35.321 1.00 42.09 414 GLY A O 1
ATOM 3271 N N . SER A 1 415 ? 31.589 9.642 -36.357 1.00 41.50 415 SER A N 1
ATOM 3272 C CA . SER A 1 415 ? 32.201 8.362 -35.947 1.00 41.50 415 SER A CA 1
ATOM 3273 C C . SER A 1 415 ? 32.831 7.649 -37.144 1.00 41.50 415 SER A C 1
ATOM 3275 O O . SER A 1 415 ? 32.249 7.641 -38.220 1.00 41.50 415 SER A O 1
ATOM 3277 N N . ARG A 1 416 ? 33.953 6.947 -36.941 1.00 41.31 416 ARG A N 1
ATOM 3278 C CA . ARG A 1 416 ? 34.619 6.113 -37.970 1.00 41.31 416 ARG A CA 1
ATOM 3279 C C . ARG A 1 416 ? 33.719 4.990 -38.539 1.00 41.31 416 ARG A C 1
ATOM 3281 O O . ARG A 1 416 ? 34.070 4.328 -39.503 1.00 41.31 416 ARG A O 1
ATOM 3288 N N . LYS A 1 417 ? 32.558 4.749 -37.909 1.00 41.25 417 LYS A N 1
ATOM 3289 C CA . LYS A 1 417 ? 31.490 3.833 -38.353 1.00 41.25 417 LYS A CA 1
ATOM 3290 C C . LYS A 1 417 ? 30.337 4.550 -39.079 1.00 41.25 417 LYS A C 1
ATOM 3292 O O . LYS A 1 417 ? 29.505 3.887 -39.685 1.00 41.25 417 LYS A O 1
ATOM 3297 N N . ALA A 1 418 ? 30.266 5.878 -38.982 1.00 43.69 418 ALA A N 1
ATOM 3298 C CA . ALA A 1 418 ? 29.287 6.719 -39.664 1.00 43.69 418 ALA A CA 1
ATOM 3299 C C . ALA A 1 418 ? 29.687 6.990 -41.117 1.00 43.69 418 ALA A C 1
ATOM 3301 O O . ALA A 1 418 ? 28.810 6.968 -41.966 1.00 43.69 418 ALA A O 1
ATOM 3302 N N . GLU A 1 419 ? 30.980 7.128 -41.421 1.00 41.91 419 GLU A N 1
ATOM 3303 C CA . GLU A 1 419 ? 31.475 7.226 -42.809 1.00 41.91 419 GLU A CA 1
ATOM 3304 C C . GLU A 1 419 ? 31.200 5.932 -43.605 1.00 41.91 419 GLU A C 1
ATOM 3306 O O . GLU A 1 419 ? 30.762 5.976 -44.750 1.00 41.91 419 GLU A O 1
ATOM 3311 N N . ALA A 1 420 ? 31.308 4.773 -42.947 1.00 44.25 420 ALA A N 1
ATOM 3312 C CA . ALA A 1 420 ? 31.054 3.449 -43.526 1.00 44.25 420 ALA A CA 1
ATOM 3313 C C . ALA A 1 420 ? 29.560 3.099 -43.741 1.00 44.25 420 ALA A C 1
ATOM 3315 O O . ALA A 1 420 ? 29.241 2.151 -44.450 1.00 44.25 420 ALA A O 1
ATOM 3316 N N . SER A 1 421 ? 28.623 3.829 -43.119 1.00 51.06 421 SER A N 1
ATOM 3317 C CA . SER A 1 421 ? 27.176 3.531 -43.171 1.00 51.06 421 SER A CA 1
ATOM 3318 C C . SER A 1 421 ? 26.357 4.519 -44.008 1.00 51.06 421 SER A C 1
ATOM 3320 O O . SER A 1 421 ? 25.127 4.498 -43.935 1.00 51.06 421 SER A O 1
ATOM 3322 N N . ILE A 1 422 ? 27.008 5.355 -44.819 1.00 65.38 422 ILE A N 1
ATOM 3323 C CA . ILE A 1 422 ? 26.333 6.178 -45.826 1.00 65.38 422 ILE A CA 1
ATOM 3324 C C . ILE A 1 422 ? 26.068 5.307 -47.068 1.00 65.38 422 ILE A C 1
ATOM 3326 O O . ILE A 1 422 ? 26.859 4.427 -47.420 1.00 65.38 422 ILE A O 1
ATOM 3330 N N . PHE A 1 423 ? 24.921 5.510 -47.722 1.00 79.94 423 PHE A N 1
ATOM 3331 C CA . PHE A 1 423 ? 24.609 4.822 -48.975 1.00 79.94 423 PHE A CA 1
ATOM 3332 C C . PHE A 1 423 ? 25.678 5.116 -50.038 1.00 79.94 423 PHE A C 1
ATOM 3334 O O . PHE A 1 423 ? 26.094 6.265 -50.185 1.00 79.94 423 PHE A O 1
ATOM 3341 N N . LEU A 1 424 ? 26.103 4.090 -50.780 1.00 82.94 424 LEU A N 1
ATOM 3342 C CA . LEU A 1 424 ? 27.230 4.115 -51.718 1.00 82.94 424 LEU A CA 1
ATOM 3343 C C . LEU A 1 424 ? 27.148 5.298 -52.690 1.00 82.94 424 LEU A C 1
ATOM 3345 O O . LEU A 1 424 ? 28.128 6.012 -52.864 1.00 82.94 424 LEU A O 1
ATOM 3349 N N . GLU A 1 425 ? 25.965 5.539 -53.257 1.00 83.69 425 GLU 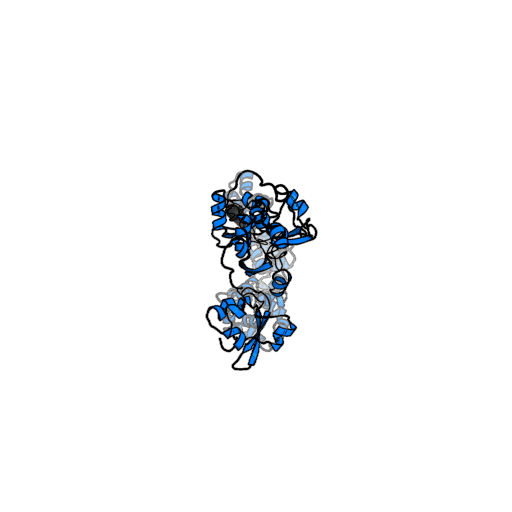A N 1
ATOM 3350 C CA . GLU A 1 425 ? 25.717 6.642 -54.197 1.00 83.69 425 GLU A CA 1
ATOM 3351 C C . GLU A 1 425 ? 25.889 8.025 -53.567 1.00 83.69 425 GLU A C 1
ATOM 3353 O O . GLU A 1 425 ? 26.392 8.944 -54.201 1.00 83.69 425 GLU A O 1
ATOM 3358 N N . ARG A 1 426 ? 25.485 8.171 -52.303 1.00 78.62 426 ARG A N 1
ATOM 3359 C CA . ARG A 1 426 ? 25.555 9.444 -51.585 1.00 78.62 426 ARG A CA 1
ATOM 3360 C C . ARG A 1 426 ? 26.965 9.732 -51.080 1.00 78.62 426 ARG A C 1
ATOM 3362 O O . ARG A 1 426 ? 27.358 10.890 -51.032 1.00 78.62 426 ARG A O 1
ATOM 3369 N N . ALA A 1 427 ? 27.692 8.696 -50.669 1.00 79.88 427 ALA A N 1
ATOM 3370 C CA . ALA A 1 427 ? 29.045 8.836 -50.143 1.00 79.88 427 ALA A CA 1
ATOM 3371 C C . ALA A 1 427 ? 30.101 8.971 -51.245 1.00 79.88 427 ALA A C 1
ATOM 3373 O O . ALA A 1 427 ? 31.023 9.765 -51.101 1.00 79.88 427 ALA A O 1
ATOM 3374 N N . TYR A 1 428 ? 29.962 8.216 -52.340 1.00 87.81 428 TYR A N 1
ATOM 3375 C CA . TYR A 1 428 ? 30.955 8.152 -53.415 1.00 87.81 428 TYR A CA 1
ATOM 3376 C C . TYR A 1 428 ? 30.289 8.305 -54.797 1.00 87.81 428 TYR A C 1
ATOM 3378 O O . TYR A 1 428 ? 30.378 7.393 -55.627 1.00 87.81 428 TYR A O 1
ATOM 3386 N N . PRO A 1 429 ? 29.612 9.441 -55.071 1.00 88.25 429 PRO A N 1
ATOM 3387 C CA . PRO A 1 429 ? 28.901 9.659 -56.333 1.00 88.25 429 PRO A CA 1
ATOM 3388 C C . PRO A 1 429 ? 29.827 9.600 -57.554 1.00 88.25 429 PRO A C 1
ATOM 3390 O O . PRO A 1 429 ? 29.429 9.072 -58.586 1.00 88.25 429 PRO A O 1
ATOM 3393 N N . GLU A 1 430 ? 31.074 10.064 -57.439 1.00 89.25 430 GLU A N 1
ATOM 3394 C CA . GLU A 1 430 ? 32.055 10.041 -58.536 1.00 89.25 430 GLU A CA 1
ATOM 3395 C C . GLU A 1 430 ? 32.542 8.626 -58.869 1.00 89.25 430 GLU A C 1
ATOM 3397 O O . GLU A 1 430 ? 32.639 8.264 -60.041 1.00 89.25 430 GLU A O 1
ATOM 3402 N N . LEU A 1 431 ? 32.780 7.793 -57.850 1.00 90.88 431 LEU A N 1
ATOM 3403 C CA . LEU A 1 431 ? 33.107 6.378 -58.041 1.00 90.88 431 LEU A CA 1
ATOM 3404 C C . LEU A 1 431 ? 31.962 5.661 -58.754 1.00 90.88 431 LEU A C 1
ATOM 3406 O O . LEU A 1 431 ? 32.201 4.890 -59.684 1.00 90.88 431 LEU A O 1
ATOM 3410 N N . VAL A 1 432 ? 30.723 5.915 -58.322 1.00 91.25 432 VAL A N 1
ATOM 3411 C CA . VAL A 1 432 ? 29.540 5.306 -58.933 1.00 91.25 432 VAL A CA 1
ATOM 3412 C C . VAL A 1 432 ? 29.371 5.795 -60.370 1.00 91.25 432 VAL A C 1
ATOM 3414 O O . VAL A 1 432 ? 29.264 4.973 -61.272 1.00 91.25 432 VAL A O 1
ATOM 3417 N N . ALA A 1 433 ? 29.416 7.103 -60.613 1.00 88.69 433 ALA A N 1
ATOM 3418 C CA . ALA A 1 433 ? 29.256 7.666 -61.952 1.00 88.69 433 ALA A CA 1
ATOM 3419 C C . ALA A 1 433 ? 30.360 7.219 -62.925 1.00 88.69 433 ALA A C 1
ATOM 3421 O O . ALA A 1 433 ? 30.084 6.995 -64.100 1.00 88.69 433 ALA A O 1
ATOM 3422 N N . GLY A 1 434 ? 31.600 7.091 -62.444 1.00 89.69 434 GLY A N 1
ATOM 3423 C CA . GLY A 1 434 ? 32.746 6.758 -63.285 1.00 89.69 434 GLY A CA 1
ATOM 3424 C C . GLY A 1 434 ? 32.918 5.265 -63.546 1.00 89.69 434 GLY A C 1
ATOM 3425 O O . GLY A 1 434 ? 33.266 4.891 -64.661 1.00 89.69 434 GLY A O 1
ATOM 3426 N N . TYR A 1 435 ? 32.705 4.418 -62.533 1.00 93.56 435 TYR A N 1
ATOM 3427 C CA . TYR A 1 435 ? 33.147 3.022 -62.573 1.00 93.56 435 TYR A CA 1
ATOM 3428 C C . TYR A 1 435 ? 32.039 1.979 -62.400 1.00 93.56 435 TYR A C 1
ATOM 3430 O O . TYR A 1 435 ? 32.304 0.795 -62.596 1.00 93.56 435 TYR A O 1
ATOM 3438 N N . TRP A 1 436 ? 30.819 2.345 -62.003 1.00 94.06 436 TRP A N 1
ATOM 3439 C CA . TRP A 1 436 ? 29.757 1.370 -61.726 1.00 94.06 436 TRP A CA 1
ATOM 3440 C C . TRP A 1 436 ? 29.051 0.892 -63.001 1.00 94.06 436 TRP A C 1
ATOM 3442 O O . TRP A 1 436 ? 28.513 1.691 -63.763 1.00 94.06 436 TRP A O 1
ATOM 3452 N N . ASP A 1 437 ? 28.961 -0.426 -63.204 1.00 94.06 437 ASP A N 1
ATOM 3453 C CA . ASP A 1 437 ? 28.177 -1.000 -64.307 1.00 94.06 437 ASP A CA 1
ATOM 3454 C C . ASP A 1 437 ? 26.698 -1.136 -63.897 1.00 94.06 437 ASP A C 1
ATOM 3456 O O . ASP A 1 437 ? 26.279 -2.130 -63.295 1.00 94.06 437 ASP A O 1
ATOM 3460 N N . SER A 1 438 ? 25.899 -0.104 -64.174 1.00 90.75 438 SER A N 1
ATOM 3461 C CA . SER A 1 438 ? 24.487 -0.037 -63.768 1.00 90.75 438 SER A CA 1
ATOM 3462 C C . SER A 1 438 ? 23.631 -1.171 -64.330 1.00 90.75 438 SER A C 1
ATOM 3464 O O . SER A 1 438 ? 22.745 -1.665 -63.627 1.00 90.75 438 SER A O 1
ATOM 3466 N N . GLU A 1 439 ? 23.891 -1.609 -65.561 1.00 89.62 439 GLU A N 1
ATOM 3467 C CA . GLU A 1 439 ? 23.108 -2.652 -66.224 1.00 89.62 439 GLU A CA 1
ATOM 3468 C C . GLU A 1 439 ? 23.342 -4.004 -65.542 1.00 89.62 439 GLU A C 1
ATOM 3470 O O . GLU A 1 439 ? 22.403 -4.617 -65.016 1.00 89.62 439 GLU A O 1
ATOM 3475 N N . LYS A 1 440 ? 24.605 -4.435 -65.428 1.00 91.69 440 LYS A N 1
ATOM 3476 C CA . LYS A 1 440 ? 24.931 -5.727 -64.808 1.00 91.69 440 LYS A CA 1
ATOM 3477 C C . LYS A 1 440 ? 24.646 -5.747 -63.316 1.00 91.69 440 LYS A C 1
ATOM 3479 O O . LYS A 1 440 ? 24.235 -6.778 -62.780 1.00 91.69 440 LYS A O 1
ATOM 3484 N N . ASN A 1 441 ? 24.827 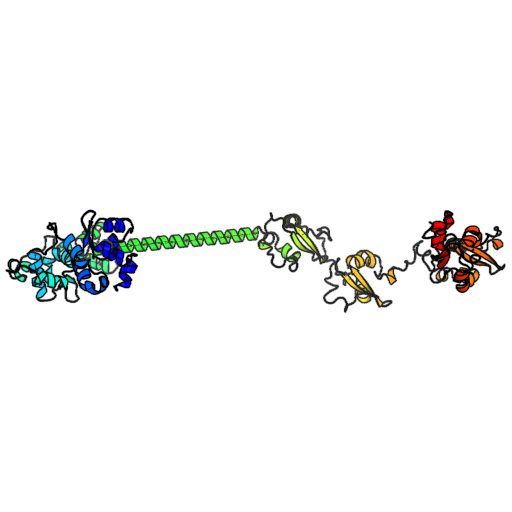-4.634 -62.615 1.00 92.94 441 ASN A N 1
ATOM 3485 C CA . ASN A 1 441 ? 24.529 -4.580 -61.187 1.00 92.94 441 ASN A CA 1
ATOM 3486 C C . ASN A 1 441 ? 23.026 -4.612 -60.899 1.00 92.94 441 ASN A C 1
ATOM 3488 O O . ASN A 1 441 ? 22.608 -5.301 -59.963 1.00 92.94 441 ASN A O 1
ATOM 3492 N N . SER A 1 442 ? 22.204 -3.986 -61.745 1.00 88.38 442 SER A N 1
ATOM 3493 C CA . SER A 1 442 ? 20.744 -4.090 -61.643 1.00 88.38 442 SER A CA 1
ATOM 3494 C C . SER A 1 442 ? 20.273 -5.528 -61.861 1.00 88.38 442 SER A C 1
ATOM 3496 O O . SER A 1 442 ? 19.464 -6.033 -61.078 1.00 88.38 442 SER A O 1
ATOM 3498 N N . LEU A 1 443 ? 20.861 -6.240 -62.834 1.00 87.88 443 LEU A N 1
ATOM 3499 C CA . LEU A 1 443 ? 20.623 -7.677 -63.032 1.00 87.88 443 LEU A CA 1
ATOM 3500 C C . LEU A 1 443 ? 20.975 -8.502 -61.791 1.00 87.88 443 LEU A C 1
ATOM 3502 O O . LEU A 1 443 ? 20.332 -9.512 -61.534 1.00 87.88 443 LEU A O 1
ATOM 3506 N N . ASN A 1 444 ? 21.950 -8.063 -60.993 1.00 89.56 444 ASN A N 1
ATOM 3507 C CA . ASN A 1 444 ? 22.371 -8.729 -59.763 1.00 89.56 444 ASN A CA 1
ATOM 3508 C C . ASN A 1 444 ? 21.564 -8.323 -58.515 1.00 89.56 444 ASN A C 1
ATOM 3510 O O . ASN A 1 444 ? 21.829 -8.862 -57.435 1.00 89.56 444 ASN A O 1
ATOM 3514 N N . GLY A 1 445 ? 20.570 -7.437 -58.651 1.00 87.06 445 GLY A N 1
ATOM 3515 C CA . GLY A 1 445 ? 19.764 -6.928 -57.537 1.00 87.06 445 GLY A CA 1
ATOM 3516 C C . GLY A 1 445 ? 20.496 -5.896 -56.674 1.00 87.06 445 GLY A C 1
ATOM 3517 O O . GLY A 1 445 ? 20.194 -5.754 -55.487 1.00 87.06 445 GLY A O 1
ATOM 3518 N N . LEU A 1 446 ? 21.487 -5.210 -57.246 1.00 89.69 446 LEU A N 1
ATOM 3519 C CA . LEU A 1 446 ? 22.319 -4.223 -56.566 1.00 89.69 446 LEU A CA 1
ATOM 3520 C C . LEU A 1 446 ? 21.868 -2.811 -56.945 1.00 89.69 446 LEU A C 1
ATOM 3522 O O . LEU A 1 446 ? 21.907 -2.430 -58.111 1.00 89.69 446 LEU A O 1
ATOM 3526 N N . VAL A 1 447 ? 21.451 -2.031 -55.945 1.00 86.19 447 VAL A N 1
ATOM 3527 C CA . VAL A 1 447 ? 20.894 -0.682 -56.125 1.00 86.19 447 VAL A CA 1
ATOM 3528 C C . VAL A 1 447 ? 21.658 0.306 -55.244 1.00 86.19 447 VAL A C 1
ATOM 3530 O O . VAL A 1 447 ? 21.548 0.269 -54.016 1.00 86.19 447 VAL A O 1
ATOM 3533 N N . THR A 1 448 ? 22.432 1.189 -55.873 1.00 82.69 448 THR A N 1
ATOM 3534 C CA . THR A 1 448 ? 23.420 2.099 -55.256 1.00 82.69 448 THR A CA 1
ATOM 3535 C C . THR A 1 448 ? 22.833 2.981 -54.154 1.00 82.69 448 THR A C 1
ATOM 3537 O O . THR A 1 448 ? 23.401 3.040 -53.064 1.00 82.69 448 THR A O 1
ATOM 3540 N N . ARG A 1 449 ? 21.641 3.555 -54.367 1.00 79.00 449 ARG A N 1
ATOM 3541 C CA . ARG A 1 449 ? 20.904 4.355 -53.367 1.00 79.00 449 ARG A CA 1
ATOM 3542 C C . ARG A 1 449 ? 20.475 3.602 -52.102 1.00 79.00 449 ARG A C 1
ATOM 3544 O O . ARG A 1 449 ? 20.138 4.233 -51.112 1.00 79.00 449 ARG A O 1
ATOM 3551 N N . THR A 1 450 ? 20.440 2.269 -52.135 1.00 79.19 450 THR A N 1
ATOM 3552 C CA . THR A 1 450 ? 20.013 1.429 -50.994 1.00 79.19 450 THR A CA 1
ATOM 3553 C C . THR A 1 450 ? 21.146 0.608 -50.385 1.00 79.19 450 THR A C 1
ATOM 3555 O O . THR A 1 450 ? 20.977 -0.001 -49.329 1.00 79.19 450 THR A O 1
ATOM 3558 N N . MET A 1 451 ? 22.307 0.565 -51.040 1.00 81.69 451 MET A N 1
ATOM 3559 C CA . MET A 1 451 ? 23.457 -0.206 -50.581 1.00 81.69 451 MET A CA 1
ATOM 3560 C C . MET A 1 451 ? 24.409 0.668 -49.789 1.00 81.69 451 MET A C 1
ATOM 3562 O O .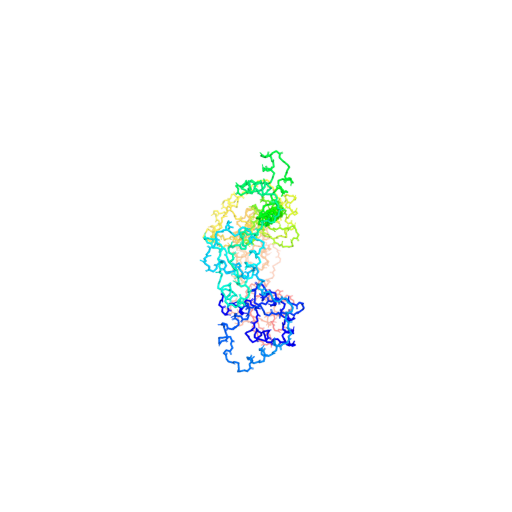 MET A 1 451 ? 24.645 1.814 -50.149 1.00 81.69 451 MET A O 1
ATOM 3566 N N . LYS A 1 452 ? 24.990 0.109 -48.732 1.00 84.06 452 LYS A N 1
ATOM 3567 C CA . LYS A 1 452 ? 26.019 0.780 -47.936 1.00 84.06 452 LYS A CA 1
ATOM 3568 C C . LYS A 1 452 ? 27.386 0.667 -48.605 1.00 84.06 452 LYS A C 1
ATOM 3570 O O . LYS A 1 452 ? 27.665 -0.339 -49.261 1.00 84.06 452 LYS A O 1
ATOM 3575 N N . SER A 1 453 ? 28.230 1.677 -48.414 1.00 83.88 453 SER A N 1
ATOM 3576 C CA . SER A 1 453 ? 29.610 1.681 -48.914 1.00 83.88 453 SER A CA 1
ATOM 3577 C C . SER A 1 453 ? 30.484 0.580 -48.301 1.00 83.88 453 SER A C 1
ATOM 3579 O O . SER A 1 453 ? 31.376 0.068 -48.970 1.00 83.88 453 SER A O 1
ATOM 3581 N N . ASP A 1 454 ? 30.181 0.137 -47.078 1.00 84.69 454 ASP A N 1
ATOM 3582 C CA . ASP A 1 454 ? 30.869 -0.963 -46.388 1.00 84.69 454 ASP A CA 1
ATOM 3583 C C . ASP A 1 454 ? 30.378 -2.372 -46.763 1.00 84.69 454 ASP A C 1
ATOM 3585 O O . ASP A 1 454 ? 30.758 -3.359 -46.132 1.00 84.69 454 ASP A O 1
ATOM 3589 N N . SER A 1 455 ? 29.544 -2.501 -47.798 1.00 88.19 455 SER A N 1
ATOM 3590 C CA . SER A 1 455 ? 28.975 -3.792 -48.176 1.00 88.19 455 SER A CA 1
ATOM 3591 C C . SER A 1 455 ? 30.033 -4.803 -48.647 1.00 88.19 455 SER A C 1
ATOM 3593 O O . SER A 1 455 ? 30.889 -4.521 -49.487 1.00 88.19 455 SER A O 1
ATOM 3595 N N . ASP A 1 456 ? 29.903 -6.046 -48.175 1.00 88.75 456 ASP A N 1
ATOM 3596 C CA . ASP A 1 456 ? 30.678 -7.206 -48.639 1.00 88.75 456 ASP A CA 1
ATOM 3597 C C . ASP A 1 456 ? 30.216 -7.777 -49.990 1.00 88.75 456 ASP A C 1
ATOM 3599 O O . ASP A 1 456 ? 30.813 -8.731 -50.504 1.00 88.75 456 ASP A O 1
ATOM 3603 N N . LYS A 1 457 ? 29.158 -7.212 -50.585 1.00 90.56 457 LYS A N 1
ATOM 3604 C CA . LYS A 1 457 ? 28.647 -7.660 -51.882 1.00 90.56 457 LYS A CA 1
ATOM 3605 C C . LYS A 1 457 ? 29.672 -7.429 -52.992 1.00 90.56 457 LYS A C 1
ATOM 3607 O O . LYS A 1 457 ? 30.456 -6.481 -52.969 1.00 90.56 457 LYS A O 1
ATOM 3612 N N . ILE A 1 458 ? 29.656 -8.328 -53.970 1.00 92.00 458 ILE A N 1
ATOM 3613 C CA . ILE A 1 458 ? 30.421 -8.222 -55.210 1.00 92.00 458 ILE A CA 1
ATOM 3614 C C . ILE A 1 458 ? 29.578 -7.442 -56.216 1.00 92.00 458 ILE A C 1
ATOM 3616 O O . ILE A 1 458 ? 28.402 -7.750 -56.377 1.00 92.00 458 ILE 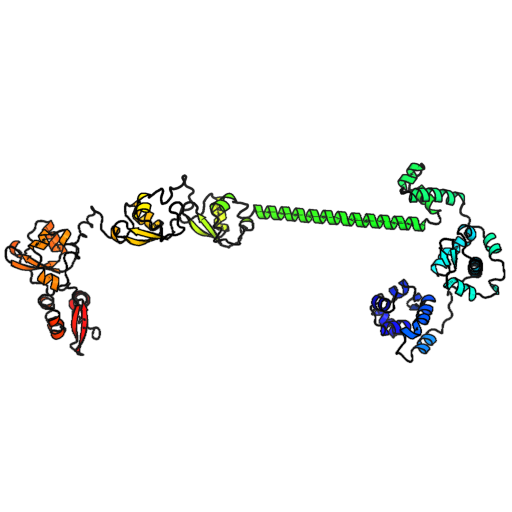A O 1
ATOM 3620 N N . ALA A 1 459 ? 30.182 -6.469 -56.889 1.00 93.62 459 ALA A N 1
ATOM 3621 C CA . ALA A 1 459 ? 29.572 -5.687 -57.957 1.00 93.62 459 ALA A CA 1
ATOM 3622 C C . ALA A 1 459 ? 30.442 -5.721 -59.216 1.00 93.62 459 ALA A C 1
ATOM 3624 O O . ALA A 1 459 ? 31.646 -5.983 -59.143 1.00 93.62 459 ALA A O 1
ATOM 3625 N N . TRP A 1 460 ? 29.819 -5.462 -60.358 1.00 94.81 460 TRP A N 1
ATOM 3626 C CA . TRP A 1 460 ? 30.472 -5.197 -61.629 1.00 94.81 460 TRP A CA 1
ATOM 3627 C C . TRP A 1 460 ? 30.941 -3.745 -61.706 1.00 94.81 460 TRP A C 1
ATOM 3629 O O . TRP A 1 460 ? 30.203 -2.819 -61.369 1.00 94.81 460 TRP A O 1
ATOM 3639 N N . PHE A 1 461 ? 32.162 -3.562 -62.182 1.00 93.75 461 PHE A N 1
ATOM 3640 C CA . PHE A 1 461 ? 32.760 -2.271 -62.463 1.00 93.75 461 PHE A CA 1
ATOM 3641 C C . PHE A 1 461 ? 33.223 -2.233 -63.916 1.00 93.75 461 PHE A C 1
ATOM 3643 O O . PHE A 1 461 ? 33.629 -3.259 -64.468 1.00 93.75 461 PHE A O 1
ATOM 3650 N N . LYS A 1 462 ? 33.161 -1.048 -64.513 1.00 92.62 462 LYS A N 1
ATOM 3651 C CA . LYS A 1 462 ? 33.586 -0.760 -65.876 1.00 92.62 462 LYS A CA 1
ATOM 3652 C C . LYS A 1 462 ? 34.444 0.489 -65.873 1.00 92.62 462 LYS A C 1
ATOM 3654 O O . LYS A 1 462 ? 34.021 1.528 -65.389 1.00 92.62 462 LYS A O 1
ATOM 3659 N N . CYS A 1 463 ? 35.656 0.395 -66.391 1.00 92.00 463 CYS A N 1
ATOM 3660 C CA . CYS A 1 463 ? 36.565 1.526 -66.405 1.00 92.00 463 CYS A CA 1
ATOM 3661 C C . CYS A 1 463 ? 36.163 2.505 -67.513 1.00 92.00 463 CYS A C 1
ATOM 3663 O O . CYS A 1 463 ? 35.989 2.077 -68.658 1.00 92.00 463 CYS A O 1
ATOM 3665 N N . PRO A 1 464 ? 36.067 3.812 -67.218 1.00 89.81 464 PRO A N 1
ATOM 3666 C CA . PRO A 1 464 ? 35.715 4.810 -68.220 1.00 89.81 464 PRO A CA 1
ATOM 3667 C C . PRO A 1 464 ? 36.873 5.108 -69.188 1.00 89.81 464 PRO A C 1
ATOM 3669 O O . PRO A 1 464 ? 36.640 5.692 -70.240 1.00 89.81 464 PRO A O 1
ATOM 3672 N N . VAL A 1 465 ? 38.111 4.717 -68.851 1.00 87.19 465 VAL A N 1
ATOM 3673 C CA . VAL A 1 465 ? 39.317 5.022 -69.642 1.00 87.19 465 VAL A CA 1
ATOM 3674 C C . VAL A 1 465 ? 39.615 3.938 -70.677 1.00 87.19 465 VAL A C 1
ATOM 3676 O O . VAL A 1 465 ? 39.803 4.240 -71.849 1.00 87.19 465 VAL A O 1
ATOM 3679 N N . ASP A 1 466 ? 39.677 2.676 -70.254 1.00 87.19 466 ASP A N 1
ATOM 3680 C CA . ASP A 1 466 ? 40.100 1.550 -71.101 1.00 87.19 466 ASP A CA 1
ATOM 3681 C C . ASP A 1 466 ? 38.980 0.530 -71.366 1.00 87.19 466 ASP A C 1
ATOM 3683 O O . ASP A 1 466 ? 39.205 -0.479 -72.037 1.00 87.19 466 ASP A O 1
ATOM 3687 N N . GLY A 1 467 ? 37.782 0.766 -70.821 1.00 87.81 467 GLY A N 1
ATOM 3688 C CA . GLY A 1 467 ? 36.640 -0.134 -70.947 1.00 87.81 467 GLY A CA 1
ATOM 3689 C C . GLY A 1 467 ? 36.804 -1.473 -70.223 1.00 87.81 467 GLY A C 1
ATOM 3690 O O . GLY A 1 467 ? 35.986 -2.360 -70.460 1.00 87.81 467 GLY A O 1
ATOM 3691 N N . CYS A 1 468 ? 37.829 -1.649 -69.372 1.00 88.62 468 CYS A N 1
ATOM 3692 C CA . CYS A 1 468 ? 38.048 -2.878 -68.604 1.00 88.62 468 CYS A CA 1
ATOM 3693 C C . CYS A 1 468 ? 36.794 -3.185 -67.760 1.00 88.62 468 CYS A C 1
ATOM 3695 O O . CYS A 1 468 ? 36.295 -2.299 -67.069 1.00 88.62 468 CYS A O 1
ATOM 3697 N N . GLU A 1 469 ? 36.269 -4.415 -67.803 1.00 91.25 469 GLU A N 1
ATOM 3698 C CA . GLU A 1 469 ? 35.094 -4.830 -67.020 1.00 91.25 469 GLU A CA 1
ATOM 3699 C C . GLU A 1 469 ? 35.491 -5.922 -66.028 1.00 91.25 469 GLU A C 1
ATOM 3701 O O . GLU A 1 469 ? 35.994 -6.975 -66.414 1.00 91.25 469 GLU A O 1
ATOM 3706 N N . TRP A 1 470 ? 35.249 -5.703 -64.738 1.00 92.00 470 TRP A N 1
ATOM 3707 C CA . TRP A 1 470 ? 35.641 -6.653 -63.699 1.00 92.00 470 TRP A CA 1
ATOM 3708 C C . TRP A 1 470 ? 34.624 -6.704 -62.568 1.00 92.00 470 TRP A C 1
ATOM 3710 O O . TRP A 1 470 ? 33.799 -5.812 -62.394 1.00 92.00 470 TRP A O 1
ATOM 3720 N N . THR A 1 471 ? 34.693 -7.757 -61.757 1.00 92.12 471 THR A N 1
ATOM 3721 C CA . THR A 1 471 ? 33.891 -7.855 -60.532 1.00 92.12 471 THR A CA 1
ATOM 3722 C C . THR A 1 471 ? 34.761 -7.639 -59.306 1.00 92.12 471 THR A C 1
ATOM 3724 O O . THR A 1 471 ? 35.836 -8.241 -59.203 1.00 92.12 471 THR A O 1
ATOM 3727 N N . TYR A 1 472 ? 34.284 -6.870 -58.333 1.00 91.38 472 TYR A N 1
ATOM 3728 C CA . TYR A 1 472 ? 35.024 -6.627 -57.098 1.00 91.38 472 TYR A CA 1
ATOM 3729 C C . TYR A 1 472 ? 34.105 -6.410 -55.896 1.00 91.38 472 TYR A C 1
ATOM 3731 O O . TYR A 1 472 ? 32.913 -6.160 -56.056 1.00 91.38 472 TYR A O 1
ATOM 3739 N N . ARG A 1 473 ? 34.638 -6.553 -54.675 1.00 92.31 473 ARG A N 1
ATOM 3740 C CA . ARG A 1 473 ? 33.860 -6.278 -53.455 1.00 92.31 473 ARG A CA 1
ATOM 3741 C C . ARG A 1 473 ? 33.694 -4.775 -53.283 1.00 92.31 473 ARG A C 1
ATOM 3743 O O . ARG A 1 473 ? 34.687 -4.054 -53.367 1.00 92.31 473 ARG A O 1
ATOM 3750 N N . ILE A 1 474 ? 32.475 -4.334 -52.982 1.00 92.00 474 ILE A N 1
ATOM 3751 C CA . ILE A 1 474 ? 32.129 -2.910 -52.872 1.00 92.00 474 ILE A CA 1
ATOM 3752 C C . ILE A 1 474 ? 33.019 -2.208 -51.837 1.00 92.00 474 ILE A C 1
ATOM 3754 O O . ILE A 1 474 ? 33.702 -1.251 -52.193 1.00 92.00 474 ILE A O 1
ATOM 3758 N N . HIS A 1 475 ? 33.123 -2.730 -50.609 1.00 90.62 475 HIS A N 1
ATOM 3759 C CA . HIS A 1 475 ? 33.954 -2.099 -49.573 1.00 90.62 475 HIS A CA 1
ATOM 3760 C C . HIS A 1 475 ? 35.450 -2.019 -49.937 1.00 90.62 475 HIS A C 1
ATOM 3762 O O . HIS A 1 475 ? 36.155 -1.125 -49.476 1.00 90.62 475 HIS A O 1
ATOM 3768 N N . LEU A 1 476 ? 35.962 -2.942 -50.764 1.00 91.12 476 LEU A N 1
ATOM 3769 C CA . LEU A 1 476 ? 37.358 -2.905 -51.213 1.00 91.12 476 LEU A CA 1
ATOM 3770 C C . LEU A 1 476 ? 37.570 -1.888 -52.337 1.00 91.12 476 LEU A C 1
ATOM 3772 O O . LEU A 1 476 ? 38.636 -1.281 -52.388 1.00 91.12 476 LEU A O 1
ATOM 3776 N N . ALA A 1 477 ? 36.582 -1.711 -53.220 1.00 91.50 477 ALA A N 1
ATOM 3777 C CA . ALA A 1 477 ? 36.608 -0.671 -54.246 1.00 91.50 477 ALA A CA 1
ATOM 3778 C C . ALA A 1 477 ? 36.593 0.721 -53.602 1.00 91.50 477 ALA A C 1
ATOM 3780 O O . ALA A 1 477 ? 37.421 1.561 -53.939 1.00 91.50 477 ALA A O 1
ATOM 3781 N N . VAL A 1 478 ? 35.710 0.920 -52.617 1.00 92.12 478 VAL A N 1
ATOM 3782 C CA . VAL A 1 478 ? 35.631 2.156 -51.826 1.00 92.12 478 VAL A CA 1
ATOM 3783 C C . VAL A 1 478 ? 36.959 2.441 -51.127 1.00 92.12 478 VAL A C 1
ATOM 3785 O O . VAL A 1 478 ? 37.506 3.525 -51.278 1.00 92.12 478 VAL A O 1
ATOM 3788 N N . ARG A 1 479 ? 37.543 1.449 -50.445 1.00 90.31 479 ARG A N 1
ATOM 3789 C CA . ARG A 1 479 ? 38.836 1.626 -49.768 1.00 90.31 479 ARG A CA 1
ATOM 3790 C C . ARG A 1 479 ? 39.970 2.010 -50.726 1.00 90.31 479 ARG A C 1
ATOM 3792 O O . ARG A 1 479 ? 40.821 2.816 -50.371 1.00 90.31 479 ARG A O 1
ATOM 3799 N N . GLN A 1 480 ? 40.018 1.414 -51.919 1.00 90.56 480 GLN A N 1
ATOM 3800 C CA . GLN A 1 480 ? 41.028 1.763 -52.928 1.00 90.56 480 GLN A CA 1
ATOM 3801 C C . GLN A 1 480 ? 40.844 3.196 -53.428 1.00 90.56 480 GLN A C 1
ATOM 3803 O O . GLN A 1 480 ? 41.817 3.936 -53.525 1.00 90.56 480 GLN A O 1
ATOM 3808 N N . TRP A 1 481 ? 39.598 3.598 -53.665 1.00 90.62 481 TRP A N 1
ATOM 3809 C CA . TRP A 1 481 ? 39.259 4.966 -54.036 1.00 90.62 481 TRP A CA 1
ATOM 3810 C C . TRP A 1 481 ? 39.665 5.985 -52.968 1.00 90.62 481 TRP A C 1
ATOM 3812 O O . TRP A 1 481 ? 40.298 6.985 -53.288 1.00 90.62 481 TRP A O 1
ATOM 3822 N N . GLU A 1 482 ? 39.370 5.713 -51.695 1.00 87.88 482 GLU A N 1
ATOM 3823 C CA . GLU A 1 482 ? 39.753 6.580 -50.570 1.00 87.88 482 GLU A CA 1
ATOM 3824 C C . GLU A 1 482 ? 41.269 6.730 -50.418 1.00 87.88 482 GLU A C 1
ATOM 3826 O O . GLU A 1 482 ? 41.755 7.798 -50.054 1.00 87.88 482 GLU A O 1
ATOM 3831 N N . ASN A 1 483 ? 42.024 5.678 -50.735 1.00 87.12 483 ASN A N 1
ATOM 3832 C CA . ASN A 1 483 ? 43.484 5.716 -50.755 1.00 87.12 483 ASN A CA 1
ATOM 3833 C C . ASN A 1 483 ? 44.057 6.487 -51.963 1.00 87.12 483 ASN A C 1
ATOM 3835 O O . ASN A 1 483 ? 45.277 6.610 -52.072 1.00 87.12 483 ASN A O 1
ATOM 3839 N N . GLY A 1 484 ? 43.216 6.958 -52.891 1.00 85.44 484 GLY A N 1
ATOM 3840 C CA . GLY A 1 484 ? 43.649 7.568 -54.149 1.00 85.44 484 GLY A CA 1
ATOM 3841 C C . GLY A 1 484 ? 44.245 6.568 -55.147 1.00 85.44 484 GLY A C 1
ATOM 3842 O O . GLY A 1 484 ? 44.948 6.965 -56.075 1.00 85.44 484 GLY A O 1
ATOM 3843 N N . GLU A 1 485 ? 44.000 5.266 -54.969 1.00 86.62 485 GLU A N 1
ATOM 3844 C CA . GLU A 1 485 ? 44.453 4.231 -55.899 1.00 86.62 485 GLU A CA 1
ATOM 3845 C C . GLU A 1 485 ? 43.511 4.123 -57.108 1.00 86.62 485 GLU A C 1
ATOM 3847 O O . GLU A 1 485 ? 42.293 4.277 -56.996 1.00 86.62 485 GLU A O 1
ATOM 3852 N N . ASN A 1 486 ? 44.055 3.765 -58.277 1.00 86.06 486 ASN A N 1
ATOM 3853 C CA . ASN A 1 486 ? 43.223 3.450 -59.436 1.00 86.06 486 ASN A CA 1
ATOM 3854 C C . ASN A 1 486 ? 42.463 2.129 -59.209 1.00 86.06 486 ASN A C 1
ATOM 3856 O O . ASN A 1 486 ? 43.081 1.085 -58.977 1.00 86.06 486 ASN A O 1
ATOM 3860 N N . ILE A 1 487 ? 41.128 2.176 -59.294 1.00 88.56 487 ILE A N 1
ATOM 3861 C CA . ILE A 1 487 ? 40.267 1.006 -59.071 1.00 88.56 487 ILE A CA 1
ATOM 3862 C C . ILE A 1 487 ? 40.370 0.001 -60.233 1.00 88.56 487 ILE A C 1
ATOM 3864 O O . ILE A 1 487 ? 40.308 -1.203 -59.974 1.00 88.56 487 ILE A O 1
ATOM 3868 N N . CYS A 1 488 ? 40.540 0.443 -61.496 1.00 89.94 488 CYS A N 1
ATOM 3869 C CA . CYS A 1 488 ? 40.678 -0.497 -62.621 1.00 89.94 488 CYS A CA 1
ATOM 3870 C C . CYS A 1 488 ? 41.975 -1.296 -62.436 1.00 89.94 488 CYS A C 1
ATOM 3872 O O . CYS A 1 488 ? 43.071 -0.719 -62.437 1.00 89.94 488 CYS A O 1
ATOM 3874 N N . PRO A 1 489 ? 41.889 -2.636 -62.322 1.00 87.81 489 PRO A N 1
ATOM 3875 C CA . PRO A 1 489 ? 43.061 -3.476 -62.124 1.00 87.81 489 PRO A CA 1
ATOM 3876 C C . PRO A 1 489 ? 44.095 -3.290 -63.236 1.00 87.81 489 PRO A C 1
ATOM 3878 O O . PRO A 1 489 ? 45.286 -3.240 -62.940 1.00 87.81 489 PRO A O 1
ATOM 3881 N N . ARG A 1 490 ? 43.643 -3.111 -64.486 1.00 87.62 490 ARG A N 1
ATOM 3882 C CA . ARG A 1 490 ? 44.511 -2.907 -65.650 1.00 87.62 490 ARG A CA 1
ATOM 3883 C C . ARG A 1 490 ? 45.236 -1.563 -65.596 1.00 87.62 490 ARG A C 1
ATOM 3885 O O . ARG A 1 490 ? 46.456 -1.546 -65.720 1.00 87.62 490 ARG A O 1
ATOM 3892 N N . CYS A 1 491 ? 44.528 -0.463 -65.331 1.00 86.81 491 CYS A N 1
ATOM 3893 C CA . CYS A 1 491 ? 45.147 0.860 -65.198 1.00 86.81 491 CYS A CA 1
ATOM 3894 C C . CYS A 1 491 ? 46.147 0.943 -64.031 1.00 86.81 491 CYS A C 1
ATOM 3896 O O . CYS A 1 491 ? 47.104 1.707 -64.098 1.00 86.81 491 CYS A O 1
ATOM 3898 N N . ARG A 1 492 ? 45.963 0.137 -62.977 1.00 87.06 492 ARG A N 1
ATOM 3899 C CA . ARG A 1 492 ? 46.921 0.012 -61.864 1.00 87.06 492 ARG A CA 1
ATOM 3900 C C . ARG A 1 492 ? 48.108 -0.921 -62.172 1.00 87.06 492 ARG A C 1
ATOM 3902 O O . ARG A 1 492 ? 48.992 -1.077 -61.337 1.00 87.06 492 ARG A O 1
ATOM 3909 N N . GLY A 1 493 ? 48.133 -1.591 -63.326 1.00 82.75 493 GLY A N 1
ATOM 3910 C CA . GLY A 1 493 ? 49.159 -2.586 -63.665 1.00 82.75 493 GLY A CA 1
ATOM 3911 C C . GLY A 1 493 ? 49.017 -3.920 -62.916 1.00 82.75 493 GLY A C 1
ATOM 3912 O O . GLY A 1 493 ? 49.941 -4.731 -62.906 1.00 82.75 493 GLY A O 1
ATOM 3913 N N . ALA A 1 494 ? 47.866 -4.172 -62.286 1.00 80.00 494 ALA A N 1
ATOM 3914 C CA . ALA A 1 494 ? 47.545 -5.461 -61.686 1.00 80.00 494 ALA A CA 1
ATOM 3915 C C . ALA A 1 494 ? 47.004 -6.431 -62.748 1.00 80.00 494 ALA A C 1
ATOM 3917 O O . ALA A 1 494 ? 46.340 -6.037 -63.708 1.00 80.00 494 ALA A O 1
ATOM 3918 N N . ARG A 1 495 ? 47.240 -7.736 -62.555 1.00 76.19 495 ARG A N 1
ATOM 3919 C CA . ARG A 1 495 ? 46.634 -8.764 -63.410 1.00 76.19 495 ARG A CA 1
ATOM 3920 C C . ARG A 1 495 ? 45.111 -8.688 -63.293 1.00 76.19 495 ARG A C 1
ATOM 3922 O O . ARG A 1 495 ? 44.584 -8.691 -62.181 1.00 76.19 495 ARG A O 1
ATOM 3929 N N . GLU A 1 496 ? 44.425 -8.643 -64.432 1.00 67.12 496 GLU A N 1
ATOM 3930 C CA . GLU A 1 496 ? 42.966 -8.558 -64.491 1.00 67.12 496 GLU A CA 1
ATOM 3931 C C . GLU A 1 496 ? 42.322 -9.742 -63.744 1.00 67.12 496 GLU A C 1
ATOM 3933 O O . GLU A 1 496 ? 42.575 -10.904 -64.091 1.00 67.12 496 GLU A O 1
ATOM 3938 N N . PRO A 1 497 ? 41.535 -9.489 -62.683 1.00 68.31 497 PRO A N 1
ATOM 3939 C CA . PRO A 1 497 ? 40.838 -10.548 -61.981 1.00 68.31 497 PRO A CA 1
ATOM 3940 C C . PRO A 1 497 ? 39.694 -11.058 -62.858 1.00 68.31 497 PRO A C 1
ATOM 3942 O O . PRO A 1 497 ? 38.822 -10.292 -63.259 1.00 68.31 497 PRO A O 1
ATOM 3945 N N . GLN A 1 498 ? 39.682 -12.368 -63.112 1.00 67.38 498 GLN A N 1
ATOM 3946 C CA . GLN A 1 498 ? 38.575 -13.023 -63.807 1.00 67.38 498 GLN A CA 1
ATOM 3947 C C . GLN A 1 498 ? 37.248 -12.749 -63.070 1.00 67.38 498 GLN A C 1
ATOM 3949 O O . GLN A 1 498 ? 37.226 -12.823 -61.830 1.00 67.38 498 GLN A O 1
ATOM 3954 N N . PRO A 1 499 ? 36.156 -12.424 -63.790 1.00 72.88 499 PRO A N 1
ATOM 3955 C CA . PRO A 1 499 ? 34.859 -12.153 -63.184 1.00 72.88 499 PRO A CA 1
ATOM 3956 C C . PRO A 1 499 ? 34.406 -13.281 -62.252 1.00 72.88 499 PRO A C 1
ATOM 3958 O O . PRO A 1 499 ? 34.222 -14.420 -62.656 1.00 72.88 499 PRO A O 1
ATOM 3961 N N . LYS A 1 500 ? 34.145 -12.983 -60.981 1.00 78.81 500 LYS A N 1
ATOM 3962 C CA . LYS A 1 500 ? 33.679 -13.969 -59.991 1.00 78.81 500 LYS A CA 1
ATOM 3963 C C . LYS A 1 500 ? 32.185 -14.256 -60.153 1.00 78.81 500 LYS A C 1
ATOM 3965 O O . LYS A 1 500 ? 31.392 -14.074 -59.226 1.00 78.81 500 LYS A O 1
ATOM 3970 N N . THR A 1 501 ? 31.804 -14.681 -61.351 1.00 91.06 501 THR A N 1
ATOM 3971 C CA . THR A 1 501 ? 30.435 -15.041 -61.696 1.00 91.06 501 THR A CA 1
ATOM 3972 C C . THR A 1 501 ? 30.155 -16.472 -61.282 1.00 91.06 501 THR A C 1
ATOM 3974 O O . THR A 1 501 ? 31.055 -17.291 -61.059 1.00 91.06 501 THR A O 1
ATOM 3977 N N . VAL A 1 502 ? 28.875 -16.783 -61.148 1.00 91.88 502 VAL A N 1
ATOM 3978 C CA . VAL A 1 502 ? 28.424 -18.096 -60.712 1.00 91.88 502 VAL A CA 1
ATOM 3979 C C . VAL A 1 502 ? 28.820 -19.172 -61.724 1.00 91.88 502 VAL A C 1
ATOM 3981 O O . VAL A 1 502 ? 29.256 -20.247 -61.313 1.00 91.88 502 VAL A O 1
ATOM 3984 N N . MET A 1 503 ? 28.763 -18.876 -63.028 1.00 93.25 503 MET A N 1
ATOM 3985 C CA . MET A 1 503 ? 29.242 -19.791 -64.069 1.00 93.25 503 MET A CA 1
ATOM 3986 C C . MET A 1 503 ? 30.746 -20.054 -63.969 1.00 93.25 503 MET A C 1
ATOM 3988 O O . MET A 1 503 ? 31.161 -21.200 -64.106 1.00 93.25 503 MET A O 1
ATOM 3992 N N . GLN A 1 504 ? 31.567 -19.031 -63.715 1.00 90.69 504 GLN A N 1
ATOM 3993 C CA . GLN A 1 504 ? 33.019 -19.212 -63.643 1.00 90.69 504 GLN A CA 1
ATOM 3994 C C . GLN A 1 504 ? 33.448 -19.989 -62.394 1.00 90.69 504 GLN A C 1
ATOM 3996 O O . GLN A 1 504 ? 34.331 -20.842 -62.469 1.00 90.69 504 GLN A O 1
ATOM 4001 N N . LEU A 1 505 ? 32.811 -19.726 -61.250 1.00 90.56 505 LEU A N 1
ATOM 4002 C CA . LEU A 1 505 ? 33.181 -20.359 -59.982 1.00 90.56 505 LEU A CA 1
ATOM 4003 C C . LEU A 1 505 ? 32.547 -21.741 -59.785 1.00 90.56 505 LEU A C 1
ATOM 4005 O O . LEU A 1 505 ? 33.158 -22.613 -59.169 1.00 90.56 505 LEU A O 1
ATOM 4009 N N . TYR A 1 506 ? 31.344 -21.965 -60.318 1.00 93.12 506 TYR A N 1
ATOM 4010 C CA . TYR A 1 506 ? 30.586 -23.201 -60.113 1.00 93.12 506 TYR A CA 1
ATOM 4011 C C . TYR A 1 506 ? 30.025 -23.800 -61.420 1.00 93.12 506 TYR A C 1
ATOM 4013 O O . TYR A 1 506 ? 28.861 -24.214 -61.448 1.00 93.12 506 TYR A O 1
ATOM 4021 N N . PRO A 1 507 ? 30.826 -23.956 -62.497 1.00 93.50 507 PRO A N 1
ATOM 4022 C CA . PRO A 1 507 ? 30.324 -24.361 -63.819 1.00 93.50 507 PRO A CA 1
ATOM 4023 C C . PRO A 1 507 ? 29.637 -25.732 -63.800 1.00 93.50 507 PRO A C 1
ATOM 4025 O O . PRO A 1 507 ? 28.616 -25.949 -64.453 1.00 93.50 507 PRO A O 1
ATOM 4028 N N . ARG A 1 508 ? 30.162 -26.670 -62.998 1.00 92.81 508 ARG A N 1
ATOM 4029 C CA . ARG A 1 508 ? 29.593 -28.020 -62.852 1.00 92.81 508 ARG A CA 1
ATOM 4030 C C . ARG A 1 508 ? 28.215 -28.002 -62.191 1.00 92.81 508 ARG A C 1
ATOM 4032 O O . ARG A 1 508 ? 27.345 -28.772 -62.589 1.00 92.81 508 ARG A O 1
ATOM 4039 N N . LEU A 1 509 ? 28.019 -27.149 -61.184 1.00 92.69 509 LEU A N 1
ATOM 4040 C CA . LEU A 1 509 ? 26.748 -27.053 -60.464 1.00 92.69 509 LEU A CA 1
ATOM 4041 C C . LEU A 1 509 ? 25.715 -26.285 -61.280 1.00 92.69 509 LEU A C 1
ATOM 4043 O O . LEU A 1 509 ? 24.577 -26.736 -61.346 1.00 92.69 509 LEU A O 1
ATOM 4047 N N . VAL A 1 510 ? 26.119 -25.219 -61.977 1.00 93.88 510 VAL A N 1
ATOM 4048 C CA . VAL A 1 510 ? 25.248 -24.513 -62.926 1.00 93.88 510 VAL A CA 1
ATOM 4049 C C . VAL A 1 510 ? 24.743 -25.477 -63.996 1.00 93.88 510 VAL A C 1
ATOM 4051 O O . VAL A 1 510 ? 23.537 -25.643 -64.135 1.00 93.88 510 VAL A O 1
ATOM 4054 N N . LYS A 1 511 ? 25.639 -26.212 -64.669 1.00 93.06 511 LYS A N 1
ATOM 4055 C CA . LYS A 1 511 ? 25.247 -27.186 -65.703 1.00 93.06 511 LYS A CA 1
ATOM 4056 C C . LYS A 1 511 ? 24.290 -28.265 -65.182 1.00 93.06 511 LYS A C 1
ATOM 4058 O O . LYS A 1 511 ? 23.455 -28.757 -65.932 1.00 93.06 511 LYS A O 1
ATOM 4063 N N . ARG A 1 512 ? 24.436 -28.669 -63.916 1.00 91.94 512 ARG A N 1
ATOM 4064 C CA . ARG A 1 512 ? 23.657 -29.764 -63.322 1.00 91.94 512 ARG A CA 1
ATOM 4065 C C . ARG A 1 512 ? 22.317 -29.317 -62.737 1.00 91.94 512 ARG A C 1
ATOM 4067 O O . ARG A 1 512 ? 21.383 -30.111 -62.744 1.00 91.94 512 ARG A O 1
ATOM 4074 N N . LEU A 1 513 ? 22.253 -28.119 -62.156 1.00 93.94 513 LEU A N 1
ATOM 4075 C CA . LEU A 1 513 ? 21.144 -27.686 -61.300 1.00 93.94 513 LEU A CA 1
ATOM 4076 C C . LEU A 1 513 ? 20.373 -26.485 -61.855 1.00 93.94 513 LEU A C 1
ATOM 4078 O O . LEU A 1 513 ? 19.288 -26.212 -61.361 1.00 93.94 513 LEU A O 1
ATOM 4082 N N . TRP A 1 514 ? 20.896 -25.729 -62.820 1.00 95.00 514 TRP A N 1
ATOM 4083 C CA . TRP A 1 514 ? 20.244 -24.499 -63.279 1.00 95.00 514 TRP A CA 1
ATOM 4084 C C . TRP A 1 514 ? 19.046 -24.780 -64.194 1.00 95.00 514 TRP A C 1
ATOM 4086 O O . TRP A 1 514 ? 19.173 -25.479 -65.200 1.00 95.00 514 TRP A O 1
ATOM 4096 N N . ASP A 1 515 ? 17.883 -24.193 -63.893 1.00 95.38 515 ASP A N 1
ATOM 4097 C CA . ASP A 1 515 ? 16.716 -24.276 -64.777 1.00 95.38 515 ASP A CA 1
ATOM 4098 C C . ASP A 1 515 ? 16.761 -23.164 -65.839 1.00 95.38 515 ASP A C 1
ATOM 4100 O O . ASP A 1 515 ? 16.269 -22.052 -65.639 1.00 95.38 515 ASP A O 1
ATOM 4104 N N . HIS A 1 516 ? 17.367 -23.460 -66.993 1.00 92.38 516 HIS A N 1
ATOM 4105 C CA . HIS A 1 516 ? 17.477 -22.501 -68.097 1.00 92.38 516 HIS A CA 1
ATOM 4106 C C . HIS A 1 516 ? 16.118 -22.048 -68.652 1.00 92.38 516 HIS A C 1
ATOM 4108 O O . HIS A 1 516 ? 16.012 -20.915 -69.120 1.00 92.38 516 HIS A O 1
ATOM 4114 N N . LEU A 1 517 ? 15.084 -22.894 -68.594 1.00 91.56 517 LEU A N 1
ATOM 4115 C CA . LEU A 1 517 ? 13.767 -22.568 -69.144 1.00 91.56 517 LEU A CA 1
ATOM 4116 C C . LEU A 1 517 ? 13.046 -21.540 -68.276 1.00 91.56 517 LEU A C 1
ATOM 4118 O O . LEU A 1 517 ? 12.431 -20.621 -68.809 1.00 91.56 517 LEU A O 1
ATOM 4122 N N . LYS A 1 518 ? 13.154 -21.660 -66.949 1.00 93.56 518 LYS A N 1
ATOM 4123 C CA . LYS A 1 518 ? 12.527 -20.709 -66.021 1.00 93.56 518 LYS A CA 1
ATOM 4124 C C . LYS A 1 518 ? 13.343 -19.445 -65.791 1.00 93.56 518 LYS A C 1
ATOM 4126 O O . LYS A 1 518 ? 12.767 -18.381 -65.599 1.00 93.56 518 LYS A O 1
ATOM 4131 N N . ASN A 1 519 ? 14.669 -19.536 -65.832 1.00 94.06 519 ASN A N 1
ATOM 4132 C CA . ASN A 1 519 ? 15.533 -18.390 -65.549 1.00 94.06 519 ASN A CA 1
ATOM 4133 C C . ASN A 1 519 ? 15.719 -17.458 -66.756 1.00 94.06 519 ASN A C 1
ATOM 4135 O O . ASN A 1 519 ? 15.888 -16.254 -66.565 1.00 94.06 519 ASN A O 1
ATOM 4139 N N . LYS A 1 520 ? 15.637 -17.970 -67.995 1.00 91.88 520 LYS A N 1
ATOM 4140 C CA . LYS A 1 520 ? 15.803 -17.149 -69.208 1.00 91.88 520 LYS A CA 1
ATOM 4141 C C . LYS A 1 520 ? 14.750 -16.029 -69.331 1.00 91.88 520 LYS A C 1
ATOM 4143 O O . LYS A 1 520 ? 15.164 -14.893 -69.551 1.00 91.88 520 LYS A O 1
ATOM 4148 N N . PRO A 1 521 ? 13.435 -16.268 -69.130 1.00 92.19 521 PRO A N 1
ATOM 4149 C CA . PRO A 1 521 ? 12.427 -15.200 -69.136 1.00 92.19 521 PRO A CA 1
ATOM 4150 C C . PRO A 1 521 ? 12.623 -14.147 -68.036 1.00 92.19 521 PRO A C 1
ATOM 4152 O O . PRO A 1 521 ? 12.162 -13.022 -68.177 1.00 92.19 521 PRO A O 1
ATOM 4155 N N . LEU A 1 522 ? 13.317 -14.497 -66.947 1.00 88.06 522 LEU A N 1
ATOM 4156 C CA . LEU A 1 522 ? 13.624 -13.593 -65.833 1.00 88.06 522 LEU A CA 1
ATOM 4157 C C . LEU A 1 522 ? 14.896 -12.756 -66.068 1.00 88.06 522 LEU A C 1
ATOM 4159 O O . LEU A 1 522 ? 15.309 -12.015 -65.170 1.00 88.06 522 LEU A O 1
ATOM 4163 N N . GLY A 1 523 ? 15.535 -12.906 -67.236 1.00 88.69 523 GLY A N 1
ATOM 4164 C CA . GLY A 1 523 ? 16.792 -12.239 -67.583 1.00 88.69 523 GLY A CA 1
ATOM 4165 C C . GLY A 1 523 ? 17.994 -12.735 -66.775 1.00 88.69 523 GLY A C 1
ATOM 4166 O O . GLY A 1 523 ? 18.961 -12.001 -66.598 1.00 88.69 523 GLY A O 1
ATOM 4167 N N . LEU A 1 524 ? 17.931 -13.953 -66.226 1.00 92.38 524 LEU A N 1
ATOM 4168 C CA . LEU A 1 524 ? 18.961 -14.486 -65.336 1.00 92.38 524 LEU A CA 1
ATOM 4169 C C . LEU A 1 524 ? 19.959 -15.353 -66.114 1.00 92.38 524 LEU A C 1
ATOM 4171 O O . LEU A 1 524 ? 19.669 -16.506 -66.447 1.00 92.38 524 LEU A O 1
ATOM 4175 N N . ASP A 1 525 ? 21.152 -14.807 -66.349 1.00 92.31 525 ASP A N 1
ATOM 4176 C CA . ASP A 1 525 ? 22.284 -15.514 -66.955 1.00 92.31 525 ASP A CA 1
ATOM 4177 C C . ASP A 1 525 ? 23.376 -15.817 -65.905 1.00 92.31 525 ASP A C 1
ATOM 4179 O O . ASP A 1 525 ? 23.982 -14.888 -65.359 1.00 92.31 525 ASP A O 1
ATOM 4183 N N . PRO A 1 526 ? 23.693 -17.099 -65.627 1.00 93.06 526 PRO A N 1
ATOM 4184 C CA . PRO A 1 526 ? 24.790 -17.480 -64.735 1.00 93.06 526 PRO A CA 1
ATOM 4185 C C . PRO A 1 526 ? 26.155 -16.880 -65.091 1.00 93.06 526 PRO A C 1
ATOM 4187 O O . PRO A 1 526 ? 27.015 -16.778 -64.212 1.00 93.06 526 PRO A O 1
ATOM 4190 N N . ALA A 1 527 ? 26.382 -16.525 -66.360 1.00 92.00 527 ALA A N 1
ATOM 4191 C CA . ALA A 1 527 ? 27.615 -15.889 -66.811 1.00 92.00 527 ALA A CA 1
ATOM 4192 C C . ALA A 1 527 ? 27.728 -14.422 -66.369 1.00 92.00 527 ALA A C 1
ATOM 4194 O O . ALA A 1 527 ? 28.843 -13.917 -66.282 1.00 92.00 527 ALA A O 1
ATOM 4195 N N . LEU A 1 528 ? 26.610 -13.765 -66.042 1.00 91.44 528 LEU A N 1
ATOM 4196 C CA . LEU A 1 528 ? 26.551 -12.361 -65.611 1.00 91.44 528 LEU A CA 1
ATOM 4197 C C . LEU A 1 528 ? 26.257 -12.207 -64.110 1.00 91.44 528 LEU A C 1
ATOM 4199 O O . LEU A 1 528 ? 26.544 -11.164 -63.512 1.00 91.44 528 LEU A O 1
ATOM 4203 N N . LEU A 1 529 ? 25.699 -13.242 -63.482 1.00 93.62 529 LEU A N 1
ATOM 4204 C CA . LEU A 1 529 ? 25.372 -13.229 -62.061 1.00 93.62 529 LEU A CA 1
ATOM 4205 C C . LEU A 1 529 ? 26.607 -13.471 -61.189 1.00 93.62 529 LEU A C 1
ATOM 4207 O O . LEU A 1 529 ? 27.329 -14.451 -61.370 1.00 93.62 529 LEU A O 1
ATOM 4211 N N . VAL A 1 530 ? 26.830 -12.606 -60.203 1.00 93.44 530 VAL A N 1
ATOM 4212 C CA . VAL A 1 530 ? 27.876 -12.750 -59.180 1.00 93.44 530 VAL A CA 1
ATOM 4213 C C . VAL A 1 530 ? 27.381 -13.602 -58.012 1.00 93.44 530 VAL A C 1
ATOM 4215 O O . VAL A 1 530 ? 26.183 -13.712 -57.752 1.00 93.44 530 VAL A O 1
ATOM 4218 N N . THR A 1 531 ? 28.301 -14.202 -57.255 1.00 89.75 531 THR A N 1
ATOM 4219 C CA . THR A 1 531 ? 27.953 -15.152 -56.178 1.00 89.75 531 THR A CA 1
ATOM 4220 C C . THR A 1 531 ? 27.159 -14.556 -55.018 1.00 89.75 531 THR A C 1
ATOM 4222 O O . THR A 1 531 ? 26.553 -15.302 -54.258 1.00 89.75 531 THR A O 1
ATOM 4225 N N . THR A 1 532 ? 27.179 -13.232 -54.856 1.00 89.75 532 THR A N 1
ATOM 4226 C CA . THR A 1 532 ? 26.419 -12.496 -53.831 1.00 89.75 532 THR A CA 1
ATOM 4227 C C . THR A 1 532 ? 25.165 -11.833 -54.403 1.00 89.75 532 THR A C 1
ATOM 4229 O O . THR A 1 532 ? 24.684 -10.845 -53.850 1.00 89.75 532 THR A O 1
ATOM 4232 N N . SER A 1 533 ? 24.675 -12.294 -55.558 1.00 91.88 533 SER A N 1
ATOM 4233 C CA . SER A 1 533 ? 23.431 -11.774 -56.116 1.00 91.88 533 SER A CA 1
ATOM 4234 C C . SER A 1 533 ? 22.251 -12.121 -55.209 1.00 91.88 533 SER A C 1
ATOM 4236 O O . SER A 1 533 ? 22.088 -13.266 -54.782 1.00 91.88 533 SER A O 1
ATOM 4238 N N . THR A 1 534 ? 21.392 -11.135 -54.961 1.00 89.44 534 THR A N 1
ATOM 4239 C CA . THR A 1 534 ? 20.143 -11.315 -54.208 1.00 89.44 534 THR A CA 1
ATOM 4240 C C . THR A 1 534 ? 18.993 -11.806 -55.081 1.00 89.44 534 THR A C 1
ATOM 4242 O O . THR A 1 534 ? 17.893 -12.013 -54.572 1.00 89.44 534 THR A O 1
ATOM 4245 N N . ARG A 1 535 ? 19.208 -11.984 -56.393 1.00 92.56 535 ARG A N 1
ATOM 4246 C CA . ARG A 1 535 ? 18.166 -12.471 -57.299 1.00 92.56 535 ARG A CA 1
ATOM 4247 C C . ARG A 1 535 ? 17.744 -13.878 -56.915 1.00 92.56 535 ARG A C 1
ATOM 4249 O O . ARG A 1 535 ? 18.573 -14.739 -56.613 1.00 92.56 535 ARG A O 1
ATOM 4256 N N . GLU A 1 536 ? 16.442 -14.106 -56.975 1.00 94.06 536 GLU A N 1
ATOM 4257 C CA . GLU A 1 536 ? 15.889 -15.440 -56.840 1.00 94.06 536 GLU A CA 1
ATOM 4258 C C . GLU A 1 536 ? 16.072 -16.206 -58.144 1.00 94.06 536 GLU A C 1
ATOM 4260 O O . GLU A 1 536 ? 15.712 -15.726 -59.218 1.00 94.06 536 GLU A O 1
ATOM 4265 N N . VAL A 1 537 ? 16.656 -17.395 -58.037 1.00 95.06 537 VAL A N 1
ATOM 4266 C CA . VAL A 1 537 ? 16.949 -18.273 -59.169 1.00 95.06 537 VAL A CA 1
ATOM 4267 C C . VAL A 1 537 ? 16.158 -19.562 -59.023 1.00 95.06 537 VAL A C 1
ATOM 4269 O O . VAL A 1 537 ? 15.952 -20.058 -57.914 1.00 95.06 537 VAL A O 1
ATOM 4272 N N . CYS A 1 538 ? 15.732 -20.124 -60.149 1.00 95.31 538 CYS A N 1
ATOM 4273 C CA . CYS A 1 538 ? 15.107 -21.438 -60.195 1.00 95.31 538 CYS A CA 1
ATOM 4274 C C . CYS A 1 538 ? 16.171 -22.512 -60.430 1.00 95.31 538 CYS A C 1
ATOM 4276 O O . CYS A 1 538 ? 16.900 -22.479 -61.424 1.00 95.31 538 CYS A O 1
ATOM 4278 N N . LEU A 1 539 ? 16.247 -23.484 -59.529 1.00 95.00 539 LEU A N 1
ATOM 4279 C CA . LEU A 1 539 ? 17.110 -24.650 -59.664 1.00 95.00 539 LEU A CA 1
ATOM 4280 C C . LEU A 1 539 ? 16.254 -25.902 -59.836 1.00 95.00 539 LEU A C 1
ATOM 4282 O O . LEU A 1 539 ? 15.210 -26.035 -59.203 1.00 95.00 539 LEU A O 1
ATOM 4286 N N . LYS A 1 540 ? 16.700 -26.820 -60.691 1.00 94.38 540 LYS A N 1
ATOM 4287 C CA . LYS A 1 540 ? 16.044 -28.087 -60.997 1.00 94.38 540 LYS A CA 1
ATOM 4288 C C . LYS A 1 540 ? 16.878 -29.252 -60.482 1.00 94.38 540 LYS A C 1
ATOM 4290 O O . LYS A 1 540 ? 18.074 -29.360 -60.746 1.00 94.38 540 LYS A O 1
ATOM 4295 N N . CYS A 1 541 ? 16.231 -30.152 -59.756 1.00 92.19 541 CYS A N 1
ATOM 4296 C CA . CYS A 1 541 ? 16.872 -31.332 -59.209 1.00 92.19 541 CYS A CA 1
ATOM 4297 C C . CYS A 1 541 ? 17.126 -32.345 -60.335 1.00 92.19 541 CYS A C 1
ATOM 4299 O O . CYS A 1 541 ? 16.187 -32.699 -61.050 1.00 92.19 541 CYS A O 1
ATOM 4301 N N . PRO A 1 542 ? 18.353 -32.872 -60.489 1.00 88.50 542 PRO A N 1
ATOM 4302 C CA . PRO A 1 542 ? 18.657 -33.842 -61.536 1.00 88.50 542 PRO A CA 1
ATOM 4303 C C . PRO A 1 542 ? 18.093 -35.239 -61.240 1.00 88.50 542 PRO A C 1
ATOM 4305 O O . PRO A 1 542 ? 18.069 -36.069 -62.140 1.00 88.50 542 PRO A O 1
ATOM 4308 N N . ARG A 1 543 ? 17.671 -35.523 -59.995 1.00 87.25 543 ARG A N 1
ATOM 4309 C CA . ARG A 1 543 ? 17.150 -36.842 -59.593 1.00 87.25 543 ARG A CA 1
ATOM 4310 C C . ARG A 1 543 ? 15.650 -36.988 -59.832 1.00 87.25 543 ARG A C 1
ATOM 4312 O O . ARG A 1 543 ? 15.232 -37.982 -60.406 1.00 87.25 543 ARG A O 1
ATOM 4319 N N . ASP A 1 544 ? 14.854 -36.023 -59.375 1.00 88.06 544 ASP A N 1
ATOM 4320 C CA . ASP A 1 544 ? 13.383 -36.085 -59.422 1.00 88.06 544 ASP A CA 1
ATOM 4321 C C . ASP A 1 544 ? 12.755 -34.983 -60.292 1.00 88.06 544 ASP A C 1
ATOM 4323 O O . ASP A 1 544 ? 11.536 -34.908 -60.416 1.00 88.06 544 ASP A O 1
ATOM 4327 N N . GLY A 1 545 ? 13.569 -34.105 -60.890 1.00 88.00 545 GLY A N 1
ATOM 4328 C CA . GLY A 1 545 ? 13.097 -33.006 -61.729 1.00 88.00 545 GLY A CA 1
ATOM 4329 C C . GLY A 1 545 ? 12.403 -31.874 -60.970 1.00 88.00 545 GLY A C 1
ATOM 4330 O O . GLY A 1 545 ? 11.950 -30.928 -61.618 1.00 88.00 545 GLY A O 1
ATOM 4331 N N . ALA A 1 546 ? 12.325 -31.934 -59.635 1.00 90.62 546 ALA A N 1
ATOM 4332 C CA . ALA A 1 546 ? 11.666 -30.911 -58.834 1.00 90.62 546 ALA A CA 1
ATOM 4333 C C . ALA A 1 546 ? 12.394 -29.569 -58.963 1.00 90.62 546 ALA A C 1
ATOM 4335 O O . ALA A 1 546 ? 13.623 -29.507 -58.897 1.00 90.62 546 ALA A O 1
ATOM 4336 N N . VAL A 1 547 ? 11.625 -28.494 -59.129 1.00 93.12 547 VAL A N 1
ATOM 4337 C CA . VAL A 1 547 ? 12.156 -27.136 -59.260 1.00 93.12 547 VAL A CA 1
ATOM 4338 C C . VAL A 1 547 ? 11.891 -26.353 -57.985 1.00 93.12 547 VAL A C 1
ATOM 4340 O O . VAL A 1 547 ? 10.767 -26.367 -57.486 1.00 93.12 547 VAL A O 1
ATOM 4343 N N . TRP A 1 548 ? 12.902 -25.654 -57.477 1.00 93.94 548 TRP A N 1
ATOM 4344 C CA . TRP A 1 548 ? 12.766 -24.760 -56.331 1.00 93.94 548 TRP A CA 1
ATOM 4345 C C . TRP A 1 548 ? 13.381 -23.393 -56.622 1.00 93.94 548 TRP A C 1
ATOM 4347 O O . TRP A 1 548 ? 14.341 -23.275 -57.384 1.00 93.94 548 TRP A O 1
ATOM 4357 N N . GLN A 1 549 ? 12.805 -22.367 -56.004 1.00 94.56 549 GLN A N 1
ATOM 4358 C CA . GLN A 1 549 ? 13.246 -20.983 -56.109 1.00 94.56 549 GLN A CA 1
ATOM 4359 C C . GLN A 1 549 ? 13.965 -20.585 -54.822 1.00 94.56 549 GLN A C 1
ATOM 4361 O O . GLN A 1 549 ? 13.504 -20.900 -53.724 1.00 94.56 549 GLN A O 1
ATOM 4366 N N . VAL A 1 550 ? 15.126 -19.950 -54.953 1.00 93.81 550 VAL A N 1
ATOM 4367 C CA . VAL A 1 550 ? 15.960 -19.558 -53.811 1.00 93.81 550 VAL A CA 1
ATOM 4368 C C . VAL A 1 550 ? 16.810 -18.335 -54.171 1.00 93.81 550 VAL A C 1
ATOM 4370 O O . VAL A 1 550 ? 17.255 -18.237 -55.317 1.00 93.81 550 VAL A O 1
ATOM 4373 N N . PRO A 1 551 ? 17.092 -17.413 -53.231 1.00 94.31 551 PRO A N 1
ATOM 4374 C CA . PRO A 1 551 ? 18.087 -16.368 -53.448 1.00 94.31 551 PRO A CA 1
ATOM 4375 C C . PRO A 1 551 ? 19.463 -16.966 -53.769 1.00 94.31 551 PRO A C 1
ATOM 4377 O O . PRO A 1 551 ? 19.954 -17.840 -53.042 1.00 94.31 551 PRO A O 1
ATOM 4380 N N . LEU A 1 552 ? 20.105 -16.485 -54.835 1.00 93.81 552 LEU A N 1
ATOM 4381 C CA . LEU A 1 552 ? 21.367 -17.038 -55.331 1.00 93.81 552 LEU A CA 1
ATOM 4382 C C . LEU A 1 552 ? 22.483 -16.995 -54.275 1.00 93.81 552 LEU A C 1
ATOM 4384 O O . LEU A 1 552 ? 23.163 -17.996 -54.048 1.00 93.81 552 LEU A O 1
ATOM 4388 N N . GLU A 1 553 ? 22.623 -15.879 -53.558 1.00 92.75 553 GLU A N 1
ATOM 4389 C CA . GLU A 1 553 ? 23.595 -15.747 -52.466 1.00 92.75 553 GLU A CA 1
ATOM 4390 C C . GLU A 1 553 ? 23.407 -16.799 -51.360 1.00 92.75 553 GLU A C 1
ATOM 4392 O O . GLU A 1 553 ? 24.381 -17.298 -50.790 1.00 92.75 553 GLU A O 1
ATOM 4397 N N . SER A 1 554 ? 22.159 -17.194 -51.086 1.00 91.88 554 SER A N 1
ATOM 4398 C CA . SER A 1 554 ? 21.847 -18.164 -50.038 1.00 91.88 554 SER A CA 1
ATOM 4399 C C . SER A 1 554 ? 22.278 -19.569 -50.434 1.00 91.88 554 SER A C 1
ATOM 4401 O O . SER A 1 554 ? 22.880 -20.272 -49.618 1.00 91.88 554 SER A O 1
ATOM 4403 N N . VAL A 1 555 ? 22.000 -19.983 -51.674 1.00 92.94 555 VAL A N 1
ATOM 4404 C CA . VAL A 1 555 ? 22.379 -21.321 -52.144 1.00 92.94 555 VAL A CA 1
ATOM 4405 C C . VAL A 1 555 ? 23.889 -21.439 -52.361 1.00 92.94 555 VAL A C 1
ATOM 4407 O O . VAL A 1 555 ? 24.494 -22.441 -51.967 1.00 92.94 555 VAL A O 1
ATOM 4410 N N . VAL A 1 556 ? 24.524 -20.387 -52.888 1.00 92.19 556 VAL A N 1
ATOM 4411 C CA . VAL A 1 556 ? 25.974 -20.370 -53.100 1.00 92.19 556 VAL A CA 1
ATOM 4412 C C . VAL A 1 556 ? 26.723 -20.390 -51.769 1.00 92.19 556 VAL A C 1
ATOM 4414 O O . VAL A 1 556 ? 27.608 -21.225 -51.572 1.00 92.19 556 VAL A O 1
ATOM 4417 N N . GLY A 1 557 ? 26.348 -19.509 -50.837 1.00 89.31 557 GLY A N 1
ATOM 4418 C CA . GLY A 1 557 ? 27.027 -19.371 -49.552 1.00 89.31 557 GLY A CA 1
ATOM 4419 C C . GLY A 1 557 ? 26.891 -20.604 -48.660 1.00 89.31 557 GLY A C 1
ATOM 4420 O O . GLY A 1 557 ? 27.881 -21.037 -48.069 1.00 89.31 557 GLY A O 1
ATOM 4421 N N . LYS A 1 558 ? 25.689 -21.193 -48.575 1.00 89.56 558 LYS A N 1
ATOM 4422 C CA . LYS A 1 558 ? 25.410 -22.312 -47.658 1.00 89.56 558 LYS A CA 1
ATOM 4423 C C . LYS A 1 558 ? 25.760 -23.686 -48.229 1.00 89.56 558 LYS A C 1
ATOM 4425 O O . LYS A 1 558 ? 26.133 -24.563 -47.450 1.00 89.56 558 LYS A O 1
ATOM 4430 N N . PHE A 1 559 ? 25.637 -23.880 -49.546 1.00 92.06 559 PHE A N 1
ATOM 4431 C CA . PHE A 1 559 ? 25.722 -25.210 -50.157 1.00 92.06 559 PHE A CA 1
ATOM 4432 C C . PHE A 1 559 ? 26.822 -25.323 -51.211 1.00 92.06 559 PHE A C 1
ATOM 4434 O O . PHE A 1 559 ? 27.710 -26.160 -51.056 1.00 92.06 559 PHE A O 1
ATOM 4441 N N . TRP A 1 560 ? 26.814 -24.491 -52.258 1.00 92.38 560 TRP A N 1
ATOM 4442 C CA . TRP A 1 560 ? 27.734 -24.693 -53.390 1.00 92.38 560 TRP A CA 1
ATOM 4443 C C . TRP A 1 560 ? 29.199 -24.482 -53.005 1.00 92.38 560 TRP A C 1
ATOM 4445 O O . TRP A 1 560 ? 30.060 -25.230 -53.464 1.00 92.38 560 TRP A O 1
ATOM 4455 N N . SER A 1 561 ? 29.474 -23.550 -52.087 1.00 88.06 561 SER A N 1
ATOM 4456 C CA . SER A 1 561 ? 30.802 -23.348 -51.485 1.00 88.06 561 SER A CA 1
ATOM 4457 C C . SER A 1 561 ? 31.354 -24.599 -50.781 1.00 88.06 561 SER A C 1
ATOM 4459 O O . SER A 1 561 ? 32.566 -24.753 -50.658 1.00 88.06 561 SER A O 1
ATOM 4461 N N . ARG A 1 562 ? 30.473 -25.510 -50.347 1.00 88.31 562 ARG A N 1
ATOM 4462 C CA . ARG A 1 562 ? 30.795 -26.794 -49.700 1.00 88.31 562 ARG A CA 1
ATOM 4463 C C . ARG A 1 562 ? 30.691 -27.988 -50.657 1.00 88.31 562 ARG A C 1
ATOM 4465 O O . ARG A 1 562 ? 30.768 -29.128 -50.216 1.00 88.31 562 ARG A O 1
ATOM 4472 N N . GLY A 1 563 ? 30.463 -27.744 -51.949 1.00 83.81 563 GLY A N 1
ATOM 4473 C CA . GLY A 1 563 ? 30.239 -28.790 -52.952 1.00 83.81 563 GLY A CA 1
ATOM 4474 C C . GLY A 1 563 ? 28.872 -29.483 -52.865 1.00 83.81 563 GLY A C 1
ATOM 4475 O O . GLY A 1 563 ? 28.661 -30.499 -53.528 1.00 83.81 563 GLY A O 1
ATOM 4476 N N . LEU A 1 564 ? 27.938 -28.948 -52.072 1.00 87.62 564 LEU A N 1
ATOM 4477 C CA . LEU A 1 564 ? 26.599 -29.509 -51.876 1.00 87.62 564 LEU A CA 1
ATOM 4478 C C . LEU A 1 564 ? 25.599 -28.953 -52.895 1.00 87.62 564 LEU A C 1
ATOM 4480 O O . LEU A 1 564 ? 25.799 -27.877 -53.460 1.00 87.62 564 LEU A O 1
ATOM 4484 N N . SER A 1 565 ? 24.509 -29.692 -53.134 1.00 85.38 565 SER A N 1
ATOM 4485 C CA . SER A 1 565 ? 23.514 -29.309 -54.144 1.00 85.38 565 SER A CA 1
ATOM 4486 C C . SER A 1 565 ? 22.562 -28.215 -53.659 1.00 85.38 565 SER A C 1
ATOM 4488 O O . SER A 1 565 ? 22.186 -27.343 -54.446 1.00 85.38 565 SER A O 1
ATOM 4490 N N . GLY A 1 566 ? 22.220 -28.231 -52.366 1.00 85.19 566 GLY A N 1
ATOM 4491 C CA . GLY A 1 566 ? 21.235 -27.318 -51.786 1.00 85.19 566 GLY A CA 1
ATOM 4492 C C . GLY A 1 566 ? 19.807 -27.638 -52.225 1.00 85.19 566 GLY A C 1
ATOM 4493 O O . GLY A 1 566 ? 18.940 -26.767 -52.168 1.00 85.19 566 GLY A O 1
ATOM 4494 N N . CYS A 1 567 ? 19.567 -28.865 -52.694 1.00 88.38 567 CYS A N 1
ATOM 4495 C CA . CYS A 1 567 ? 18.242 -29.335 -53.053 1.00 88.38 567 CYS A CA 1
ATOM 4496 C C . CYS A 1 567 ? 17.478 -29.660 -51.763 1.00 88.38 567 CYS A C 1
ATOM 4498 O O . CYS A 1 567 ? 17.944 -30.499 -50.990 1.00 88.38 567 CYS A O 1
ATOM 4500 N N . PRO A 1 568 ? 16.277 -29.098 -51.539 1.00 86.00 568 PRO A N 1
ATOM 4501 C CA . PRO A 1 568 ? 15.512 -29.343 -50.314 1.00 86.00 568 PRO A CA 1
ATOM 4502 C C . PRO A 1 568 ? 15.229 -30.823 -50.019 1.00 86.00 568 PRO A C 1
ATOM 4504 O O . PRO A 1 568 ? 15.016 -31.190 -48.869 1.00 86.00 568 PRO A O 1
ATOM 4507 N N . LYS A 1 569 ? 15.222 -31.673 -51.054 1.00 84.06 569 LYS A N 1
ATOM 4508 C CA . LYS A 1 569 ? 14.965 -33.115 -50.939 1.00 84.06 569 LYS A CA 1
ATOM 4509 C C . LYS A 1 569 ? 16.225 -33.976 -50.912 1.00 84.06 569 LYS A C 1
ATOM 4511 O O . LYS A 1 569 ? 16.212 -35.038 -50.303 1.00 84.06 569 LYS A O 1
ATOM 4516 N N . CYS A 1 570 ? 17.284 -33.577 -51.617 1.00 80.06 570 CYS A N 1
ATOM 4517 C CA . CYS A 1 570 ? 18.496 -34.395 -51.751 1.00 80.06 570 CYS A CA 1
ATOM 4518 C C . CYS A 1 570 ? 19.622 -33.996 -50.788 1.00 80.06 570 CYS A C 1
ATOM 4520 O O . CYS A 1 570 ? 20.588 -34.753 -50.689 1.00 80.06 570 CYS A O 1
ATOM 4522 N N . GLY A 1 571 ? 19.504 -32.845 -50.113 1.00 62.56 571 GLY A N 1
ATOM 4523 C CA . GLY A 1 571 ? 20.591 -32.211 -49.356 1.00 62.56 571 GLY A CA 1
ATOM 4524 C C . GLY A 1 571 ? 21.602 -31.519 -50.265 1.00 62.56 571 GLY A C 1
ATOM 4525 O O . GLY A 1 571 ? 22.809 -31.598 -49.967 1.00 62.56 571 GLY A O 1
#

Secondary structure (DSSP, 8-state):
--HHHHHHHHTS-HHHHHHHHT-SHHHHHHHHHSTTHHHHHHHTTSEEEETTEEEE-HHHHHHHHHTHHHHHTT--SHHHHHHHTT-----S---PPPHHHHHHHHHHHT--B-TTTTGGGTTTHHHHHHTTSEEEETTEEEE-HHHHHHHHT--GGGSSS-HHHHHHH-PPPSS-HHHHHHHHHHHHHHHTT--HHHHHHHTT--HHHHHHHHTTSTTHHHHHHHHHHHHHHHHHHHHHHHHHHHHHHHHHHHHHHHHHHHHHSHHHH-HHHHHHHB-TTTTTT--GGG--TT---EEEEE-TTT--EEEEEHHHHHHHHHTT----TTTTT---SSPPPPHHHH-HHHHHHHB-TTTSTT--TTT--TT-EEEEE-TTT--EEEEEHHIIIIIIGGGT----TTTTTSPPTT-TTTGGGSBHHHH-HHHHHHHB-HHHHHHTT--GGGSBTT---EEEEE-TTT--EEEEEHHHHHHHHHTT--SSTTTTTPPPPPP-BHHHH-HHHHHHHB-HHHHGGGT--TTT-BTT---EEEEE-TTT--EEEEEHHHHHHHTGGGT----TTT-